Protein AF-0000000077556667 (afdb_homodimer)

Radius of gyration: 25.25 Å; Cα contacts (8 Å, |Δi|>4): 813; chains: 2; bounding box: 79×69×51 Å

Nearest PDB structures (foldseek):
  8ijq-assembly1_A  TM=8.555E-01  e=1.360E-11  Homo sapiens
  8ijq-assembly1_A  TM=8.807E-01  e=1.504E-11  Homo sapiens
  1qi1-assembly1_C  TM=4.755E-01  e=9.822E+00  Streptococcus mutans

Organism: Bursaphelenchus xylophilus (NCBI:txid6326)

pLDDT: mean 84.7, std 17.36, range [28.7, 98.81]

Foldseek 3Di:
DPDPPPLPDDLVLLVVLLVLLVVLLLLLLLLLLVLLQVADDVDAADDAPLCVVAAADQVLLVLLVVLLVVLLVQLVLLLVQWPPNSLLSSLLSNLNSVLSNVLSVQLNVDFYHQQDPPDQADDNDPDDPVRSVVLSVQCVVVVVPPVSRPRDRDTSEQADPSLLSLVSSLVSCCVQAAPVCNVVSVVSVVSSVVSVVSCVSNSRYGPVNNVNSNVSNVCSSVLLVVLLQCVLVVNNVVPPSCPDPCSVVSCVSNVSPDHPVPRGRAGHDPPVPDPVVRVVRRD/DPPPPPLPDDLVLLVVLLVLLVVLLLLLLLLLLVLLQVADDVDAADDAPLCVVAAADQVLLVLLVVLLVVLLVLLVLLLVQWPPNSLLSSLLSNLNSVLSNVLSVQLNVDFYHQQDPPDQAADNDPDDPVRSVVLSVQCVVVVVPPVSRDRDRDTSEQADPSLLSLVSSLVSCCVQAAPVCNVVSVVSVVSSVVSVVSCVSNSRYGPVNNVNSNVSNVCSSVLLVVLLQCVLVVNNVVPPSCPDPCSVVSCVSNVSPDHPVPRGRAGHDPPPPDPVVRVVRRD

InterPro domains:
  IPR025749 Sphingomyelin synthase-like domain [PF14360] (154-226)
  IPR045221 Sphingomyelin synthase-like [PTHR21290] (14-272)

Secondary structure (DSSP, 8-state):
----------SHHHHHHHHHHHHHHHHHHHHHHHHHTTS-SSSPPPPBHHHHHS---GGGHHHHHHHHHHHHHHHHHHHHHBTTHHHHHHHHHHHHHHHHHHHHHHHHHB----S-TT----------HHHHHHHHHHHHHTTT-GGG-SS------SS-HHHHHHHHHHHHHHHHS-GGGHHHHHHHHHHHHHHHHHHHHTTSS-HHHHHHHHHHHHHHHHHHHHHHHHHHHT-GGGSGGGGSTTHHHHHHHHTTSPPGGG----B---TTS-HHHHHHH--/----------SHHHHHHHHHHHHHHHHHHHHHHHHHTTS-SSSPPPPBHHHHHS---GGGHHHHHHHHHHHHHHHHHHHHHBTTHHHHHHHHHHHHHHHHHHHHHHHHHB----S-TT----------HHHHHHHHHHHHHTTT-GGG-SS------SS-HHHHHHHHHHHHHHHHS-GGGHHHHHHHHHHHHHHHHHHHHTTSS-HHHHHHHHHHHHHHHHHHHHHHHHHHHT-GGGSGGGGSTTHHHHHHHHTTSPPGGG----B---TTS-HHHHHHH--

Solvent-accessible surface area (backbone atoms only — not comparable to full-atom values): 29819 Å² total; per-residue (Å²): 128,82,71,79,79,78,69,71,68,70,57,61,57,25,52,52,19,50,49,42,31,51,51,19,49,50,46,32,40,55,40,38,53,56,32,36,59,60,36,49,78,91,46,72,48,63,54,34,45,65,62,71,76,42,72,81,42,63,75,42,37,57,56,22,51,51,48,38,49,52,34,41,52,50,23,52,48,49,34,69,25,26,72,56,23,54,60,49,39,24,55,52,28,38,44,50,18,51,47,39,40,50,30,30,52,39,34,59,38,35,41,56,43,53,55,35,90,83,60,74,57,50,81,69,57,96,63,52,72,64,54,42,50,55,51,36,54,53,47,60,72,34,70,76,41,66,88,67,42,67,86,38,82,43,50,75,36,46,37,24,62,68,43,33,51,30,47,52,17,21,48,46,38,43,72,52,43,32,78,86,48,44,64,55,20,54,50,38,46,52,47,38,53,52,24,53,52,22,35,47,31,32,31,71,38,50,69,60,16,43,50,48,15,47,50,52,39,51,50,47,50,24,49,51,54,36,47,52,52,29,45,67,70,71,45,35,86,75,31,52,56,48,72,45,90,63,39,72,54,50,53,67,67,45,68,51,55,68,46,74,92,73,54,71,49,43,66,41,66,59,85,84,52,65,70,69,63,48,62,66,67,66,102,130,82,72,80,78,78,67,72,69,69,58,61,58,26,51,52,18,48,50,43,30,52,50,19,51,51,45,35,40,55,40,40,53,55,33,36,60,59,35,48,77,91,46,73,49,64,55,36,46,67,62,72,75,42,72,80,42,61,74,42,38,58,57,24,52,52,48,38,49,53,34,41,52,50,23,52,47,49,34,69,25,25,71,57,24,53,60,50,38,25,55,53,28,38,46,49,17,52,46,38,39,50,28,30,50,40,33,58,39,36,41,56,43,55,55,36,91,83,61,73,58,52,81,70,57,96,63,52,69,65,54,42,48,54,50,35,54,51,46,61,71,32,70,77,41,66,88,65,39,78,84,39,81,42,48,75,34,46,38,26,61,66,45,34,50,31,48,52,17,19,49,46,38,42,71,52,44,32,79,86,48,45,64,57,20,54,51,37,46,52,49,40,53,51,25,53,52,24,36,47,31,31,31,73,39,50,67,60,16,46,50,49,15,48,50,51,40,52,50,47,50,23,49,52,52,37,47,51,52,30,45,67,69,71,44,34,86,75,32,54,58,48,73,42,89,63,38,72,56,49,54,66,70,45,68,52,52,68,46,74,93,72,54,71,48,43,65,42,66,59,85,86,53,63,70,69,63,47,62,68,66,66,103

Structure (mmCIF, N/CA/C/O backbone):
data_AF-0000000077556667-model_v1
#
loop_
_entity.id
_entity.type
_entity.pdbx_description
1 polymer '(pine wood nematode) hypothetical protein'
#
loop_
_atom_site.group_PDB
_atom_site.id
_atom_site.type_symbol
_atom_site.label_atom_id
_atom_site.label_alt_id
_atom_site.label_comp_id
_atom_site.label_asym_id
_atom_site.label_entity_id
_atom_site.label_seq_id
_atom_site.pdbx_PDB_ins_code
_atom_site.Cartn_x
_atom_site.Cartn_y
_atom_site.Cartn_z
_atom_site.occupancy
_atom_site.B_iso_or_equiv
_atom_site.auth_seq_id
_atom_site.auth_comp_id
_atom_site.auth_asym_id
_atom_site.auth_atom_id
_atom_site.pdbx_PDB_model_num
ATOM 1 N N . MET A 1 1 ? 18.953 37.938 21.141 1 28.7 1 MET A N 1
ATOM 2 C CA . MET A 1 1 ? 19.219 37.062 19.984 1 28.7 1 MET A CA 1
ATOM 3 C C . MET A 1 1 ? 19.406 35.625 20.422 1 28.7 1 MET A C 1
ATOM 5 O O . MET A 1 1 ? 20.359 35.281 21.109 1 28.7 1 MET A O 1
ATOM 9 N N . ASP A 1 2 ? 18.359 34.875 20.734 1 37.62 2 ASP A N 1
ATOM 10 C CA . ASP A 1 2 ? 18.469 33.562 21.391 1 37.62 2 ASP A CA 1
ATOM 11 C C . ASP A 1 2 ? 19.438 32.656 20.641 1 37.62 2 ASP A C 1
ATOM 13 O O . ASP A 1 2 ? 19.547 32.75 19.406 1 37.62 2 ASP A O 1
ATOM 17 N N . LEU A 1 3 ? 20.469 32.219 21.156 1 41.06 3 LEU A N 1
ATOM 18 C CA . LEU A 1 3 ? 21.516 31.344 20.656 1 41.06 3 LEU A CA 1
ATOM 19 C C . LEU A 1 3 ? 20.938 30.219 19.797 1 41.06 3 LEU A C 1
ATOM 21 O O . LEU A 1 3 ? 19.859 29.703 20.109 1 41.06 3 LEU A O 1
ATOM 25 N N . PRO A 1 4 ? 21.266 30.141 18.469 1 47.22 4 PRO A N 1
ATOM 26 C CA . PRO A 1 4 ? 20.797 29.047 17.609 1 47.22 4 PRO A CA 1
ATOM 27 C C . PRO A 1 4 ? 20.766 27.703 18.312 1 47.22 4 PRO A C 1
ATOM 29 O O . PRO A 1 4 ? 21.719 27.344 19 1 47.22 4 PRO A O 1
ATOM 32 N N . LYS A 1 5 ? 19.719 27.25 18.891 1 53.47 5 LYS A N 1
ATOM 33 C CA . LYS A 1 5 ? 19.594 25.984 19.594 1 53.47 5 LYS A CA 1
ATOM 34 C C . LYS A 1 5 ? 20.375 24.875 18.891 1 53.47 5 LYS A C 1
ATOM 36 O O . LYS A 1 5 ? 20.172 24.609 17.703 1 53.47 5 LYS A O 1
ATOM 41 N N . THR A 1 6 ? 21.641 24.594 19.156 1 61.25 6 THR A N 1
ATOM 42 C CA . THR A 1 6 ? 22.484 23.5 18.672 1 61.25 6 THR A CA 1
ATOM 43 C C . THR A 1 6 ? 21.797 22.156 18.891 1 61.25 6 THR A C 1
ATOM 45 O O . THR A 1 6 ? 21.406 21.828 20.016 1 61.25 6 THR A O 1
ATOM 48 N N . TYR A 1 7 ? 21.047 21.625 17.844 1 71 7 TYR A N 1
ATOM 49 C CA . TYR A 1 7 ? 20.438 20.297 17.969 1 71 7 TYR A CA 1
ATOM 50 C C . TYR A 1 7 ? 21.484 19.219 18.078 1 71 7 TYR A C 1
ATOM 52 O O . TYR A 1 7 ? 22.344 19.078 17.203 1 71 7 TYR A O 1
ATOM 60 N N . GLU A 1 8 ? 21.844 18.812 19.344 1 81.44 8 GLU A N 1
ATOM 61 C CA . GLU A 1 8 ? 22.688 17.656 19.531 1 81.44 8 GLU A CA 1
ATOM 62 C C . GLU A 1 8 ? 22.016 16.375 19.016 1 81.44 8 GLU A C 1
ATOM 64 O O . GLU A 1 8 ? 21.016 15.938 19.578 1 81.44 8 GLU A O 1
ATOM 69 N N . VAL A 1 9 ? 22.547 15.867 17.953 1 89.62 9 VAL A N 1
ATOM 70 C CA . VAL A 1 9 ? 21.953 14.727 17.281 1 89.62 9 VAL A CA 1
ATOM 71 C C . VAL A 1 9 ? 22.562 13.43 17.812 1 89.62 9 VAL A C 1
ATOM 73 O O . VAL A 1 9 ? 23.781 13.281 17.859 1 89.62 9 VAL A O 1
ATOM 76 N N . ARG A 1 10 ? 21.688 12.562 18.344 1 92.56 10 ARG A N 1
ATOM 77 C CA . ARG A 1 10 ? 22.109 11.234 18.781 1 92.56 10 ARG A CA 1
ATOM 78 C C . ARG A 1 10 ? 22.422 10.336 17.594 1 92.56 10 ARG A C 1
ATOM 80 O O . ARG A 1 10 ? 21.656 10.312 16.609 1 92.56 10 ARG A O 1
ATOM 87 N N . ARG A 1 11 ? 23.453 9.57 17.703 1 95.12 11 ARG A N 1
ATOM 88 C CA . ARG A 1 11 ? 23.844 8.672 16.625 1 95.12 11 ARG A CA 1
ATOM 89 C C . ARG A 1 11 ? 23.172 7.305 16.797 1 95.12 11 ARG A C 1
ATOM 91 O O . ARG A 1 11 ? 23.062 6.547 15.828 1 95.12 11 ARG A O 1
ATOM 98 N N . MET A 1 12 ? 22.719 6.992 17.969 1 96.38 12 MET A N 1
ATOM 99 C CA . MET A 1 12 ? 22.219 5.664 18.297 1 96.38 12 MET A CA 1
ATOM 100 C C . MET A 1 12 ? 21.016 5.312 17.438 1 96.38 12 MET A C 1
ATOM 102 O O . MET A 1 12 ? 20.922 4.199 16.922 1 96.38 12 MET A O 1
ATOM 106 N N . PRO A 1 13 ? 20.078 6.195 17.219 1 97.62 13 PRO A N 1
ATOM 107 C CA . PRO A 1 13 ? 18.938 5.84 16.359 1 97.62 13 PRO A CA 1
ATOM 108 C C . PRO A 1 13 ? 19.359 5.441 14.945 1 97.62 13 PRO A C 1
ATOM 110 O O . PRO A 1 13 ? 18.766 4.543 14.352 1 97.62 13 PRO A O 1
ATOM 113 N N . ALA A 1 14 ? 20.328 6.145 14.438 1 97.62 14 ALA A N 1
ATOM 114 C CA . ALA A 1 14 ? 20.844 5.785 13.117 1 97.62 14 ALA A CA 1
ATOM 115 C C . ALA A 1 14 ? 21.438 4.383 13.117 1 97.62 14 ALA A C 1
ATOM 117 O O . ALA A 1 14 ? 21.172 3.586 12.211 1 97.62 14 ALA A O 1
ATOM 118 N N . PHE A 1 15 ? 22.172 4.047 14.133 1 97.75 15 PHE A N 1
ATOM 119 C CA . PHE A 1 15 ? 22.766 2.719 14.258 1 97.75 15 PHE A CA 1
ATOM 120 C C . PHE A 1 15 ? 21.672 1.649 14.359 1 97.75 15 PHE A C 1
ATOM 122 O O . PHE A 1 15 ? 21.766 0.603 13.719 1 97.75 15 PHE A O 1
ATOM 129 N N . LEU A 1 16 ? 20.688 1.914 15.094 1 98.12 16 LEU A N 1
ATOM 130 C CA . LEU A 1 16 ? 19.609 0.962 15.281 1 98.12 16 LEU A CA 1
ATOM 131 C C . LEU A 1 16 ? 18.875 0.712 13.969 1 98.12 16 LEU A C 1
ATOM 133 O O . LEU A 1 16 ? 18.484 -0.42 13.672 1 98.12 16 LEU A O 1
ATOM 137 N N . THR A 1 17 ? 18.656 1.766 13.172 1 98.5 17 THR A N 1
ATOM 138 C CA . THR A 1 17 ? 17.938 1.589 11.914 1 98.5 17 THR A CA 1
ATOM 139 C C . THR A 1 17 ? 18.812 0.853 10.898 1 98.5 17 THR A C 1
ATOM 141 O O . THR A 1 17 ? 18.297 0.099 10.062 1 98.5 17 THR A O 1
ATOM 144 N N . VAL A 1 18 ? 20.125 1.041 10.969 1 97.38 18 VAL A N 1
ATOM 145 C CA . VAL A 1 18 ? 21.031 0.265 10.125 1 97.38 18 VAL A CA 1
ATOM 146 C C . VAL A 1 18 ? 20.969 -1.21 10.516 1 97.38 18 VAL A C 1
ATOM 148 O O . VAL A 1 18 ? 20.875 -2.084 9.648 1 97.38 18 VAL A O 1
ATOM 151 N N . ILE A 1 19 ? 20.953 -1.496 11.742 1 97.88 19 ILE A N 1
ATOM 152 C CA . ILE A 1 19 ? 20.797 -2.865 12.227 1 97.88 19 ILE A CA 1
ATOM 153 C C . ILE A 1 19 ? 19.453 -3.434 11.766 1 97.88 19 ILE A C 1
ATOM 155 O O . ILE A 1 19 ? 19.375 -4.602 11.367 1 97.88 19 ILE A O 1
ATOM 159 N N . PHE A 1 20 ? 18.453 -2.605 11.859 1 98 20 PHE A N 1
ATOM 160 C CA . PHE A 1 20 ? 17.125 -3.014 11.422 1 98 20 PHE A CA 1
ATOM 161 C C . PHE A 1 20 ? 17.156 -3.453 9.961 1 98 20 PHE A C 1
ATOM 163 O O . PHE A 1 20 ? 16.594 -4.488 9.602 1 98 20 PHE A O 1
ATOM 170 N N . VAL A 1 21 ? 17.828 -2.73 9.125 1 97.38 21 VAL A N 1
ATOM 171 C CA . VAL A 1 21 ? 17.938 -3.078 7.707 1 97.38 21 VAL A CA 1
ATOM 172 C C . VAL A 1 21 ? 18.719 -4.379 7.551 1 97.38 21 VAL A C 1
ATOM 174 O O . VAL A 1 21 ? 18.359 -5.238 6.742 1 97.38 21 VAL A O 1
ATOM 177 N N . ILE A 1 22 ? 19.797 -4.531 8.297 1 93.94 22 ILE A N 1
ATOM 178 C CA . ILE A 1 22 ? 20.609 -5.746 8.234 1 93.94 22 ILE A CA 1
ATOM 179 C C . ILE A 1 22 ? 19.766 -6.945 8.648 1 93.94 22 ILE A C 1
ATOM 181 O O . ILE A 1 22 ? 19.781 -7.984 7.984 1 93.94 22 ILE A O 1
ATOM 185 N N . LEU A 1 23 ? 19.031 -6.785 9.68 1 95.88 23 LEU A N 1
ATOM 186 C CA . LEU A 1 23 ? 18.141 -7.855 10.141 1 95.88 23 LEU A CA 1
ATOM 187 C C . LEU A 1 23 ? 17.078 -8.172 9.094 1 95.88 23 LEU A C 1
ATOM 189 O O . LEU A 1 23 ? 16.75 -9.336 8.867 1 95.88 23 LEU A O 1
ATOM 193 N N . ALA A 1 24 ? 16.531 -7.133 8.5 1 95.56 24 ALA A N 1
ATOM 194 C CA . ALA A 1 24 ? 15.547 -7.336 7.438 1 95.56 24 ALA A CA 1
ATOM 195 C C . ALA A 1 24 ? 16.156 -8.078 6.254 1 95.56 24 ALA A C 1
ATOM 197 O O . ALA A 1 24 ? 15.508 -8.938 5.648 1 95.56 24 ALA A O 1
ATOM 198 N N . ALA A 1 25 ? 17.375 -7.727 5.93 1 90.31 25 ALA A N 1
ATOM 199 C CA . ALA A 1 25 ? 18.078 -8.406 4.84 1 90.31 25 ALA A CA 1
ATOM 200 C C . ALA A 1 25 ? 18.297 -9.883 5.16 1 90.31 25 ALA A C 1
ATOM 202 O O . ALA A 1 25 ? 18.078 -10.742 4.309 1 90.31 25 ALA A O 1
ATOM 203 N N . VAL A 1 26 ? 18.719 -10.125 6.336 1 89.69 26 VAL A N 1
ATOM 204 C CA . VAL A 1 26 ? 18.922 -11.5 6.773 1 89.69 26 VAL A CA 1
ATOM 205 C C . VAL A 1 26 ? 17.594 -12.258 6.73 1 89.69 26 VAL A C 1
ATOM 207 O O . VAL A 1 26 ? 17.531 -13.391 6.25 1 89.69 26 VAL A O 1
ATOM 210 N N . LEU A 1 27 ? 16.594 -11.625 7.176 1 91.94 27 LEU A N 1
ATOM 211 C CA . LEU A 1 27 ? 15.266 -12.242 7.148 1 91.94 27 LEU A CA 1
ATOM 212 C C . LEU A 1 27 ? 14.852 -12.578 5.719 1 91.94 27 LEU A C 1
ATOM 214 O O . LEU A 1 27 ? 14.312 -13.656 5.465 1 91.94 27 LEU A O 1
ATOM 218 N N . ASN A 1 28 ? 15.078 -11.68 4.809 1 90.81 28 ASN A N 1
ATOM 219 C CA . ASN A 1 28 ? 14.758 -11.93 3.41 1 90.81 28 ASN A CA 1
ATOM 220 C C . ASN A 1 28 ? 15.516 -13.141 2.869 1 90.81 28 ASN A C 1
ATOM 222 O O . ASN A 1 28 ? 14.953 -13.953 2.135 1 90.81 28 ASN A O 1
ATOM 226 N N . GLU A 1 29 ? 16.766 -13.273 3.27 1 84.81 29 GLU A N 1
ATOM 227 C CA . GLU A 1 29 ? 17.562 -14.406 2.811 1 84.81 29 GLU A CA 1
ATOM 228 C C . GLU A 1 29 ? 17.062 -15.719 3.396 1 84.81 29 GLU A C 1
ATOM 230 O O . GLU A 1 29 ? 16.984 -16.734 2.699 1 84.81 29 GLU A O 1
ATOM 235 N N . VAL A 1 30 ? 16.734 -15.695 4.629 1 85 30 VAL A N 1
ATOM 236 C CA . VAL A 1 30 ? 16.234 -16.891 5.297 1 85 30 VAL A CA 1
ATOM 237 C C . VAL A 1 30 ? 14.906 -17.312 4.66 1 85 30 VAL A C 1
ATOM 239 O O . VAL A 1 30 ? 14.711 -18.484 4.352 1 85 30 VAL A O 1
ATOM 242 N N . VAL A 1 31 ? 14.062 -16.359 4.426 1 88.94 31 VAL A N 1
ATOM 243 C CA . VAL A 1 31 ? 12.75 -16.656 3.854 1 88.94 31 VAL A CA 1
ATOM 244 C C . VAL A 1 31 ? 12.914 -17.156 2.418 1 88.94 31 VAL A C 1
ATOM 246 O O . VAL A 1 31 ? 12.234 -18.094 1.997 1 88.94 31 VAL A O 1
ATOM 249 N N . LEU A 1 32 ? 13.758 -16.531 1.711 1 84.31 32 LEU A N 1
ATOM 250 C CA . LEU A 1 32 ? 14 -16.953 0.332 1 84.31 32 LEU A CA 1
ATOM 251 C C . LEU A 1 32 ? 14.492 -18.391 0.274 1 84.31 32 LEU A C 1
ATOM 253 O O . LEU A 1 32 ? 14.094 -19.156 -0.606 1 84.31 32 LEU A O 1
ATOM 257 N N . ALA A 1 33 ? 15.367 -18.734 1.141 1 80.19 33 ALA A N 1
ATOM 258 C CA . ALA A 1 33 ? 15.867 -20.109 1.2 1 80.19 33 ALA A CA 1
ATOM 259 C C . ALA A 1 33 ? 14.727 -21.094 1.454 1 80.19 33 ALA A C 1
ATOM 261 O O . ALA A 1 33 ? 14.688 -22.172 0.851 1 80.19 33 ALA A O 1
ATOM 262 N N . TRP A 1 34 ? 13.898 -20.703 2.285 1 83.25 34 TRP A N 1
ATOM 263 C CA . TRP A 1 34 ? 12.75 -21.547 2.582 1 83.25 34 TRP A CA 1
ATOM 264 C C . TRP A 1 34 ? 11.805 -21.625 1.386 1 83.25 34 TRP A C 1
ATOM 266 O O . TRP A 1 34 ? 11.328 -22.703 1.029 1 83.25 34 TRP A O 1
ATOM 276 N N . VAL A 1 35 ? 11.555 -20.562 0.753 1 84.62 35 VAL A N 1
ATOM 277 C CA . VAL A 1 35 ? 10.602 -20.453 -0.345 1 84.62 35 VAL A CA 1
ATOM 278 C C . VAL A 1 35 ? 11.125 -21.219 -1.561 1 84.62 35 VAL A C 1
ATOM 280 O O . VAL A 1 35 ? 10.352 -21.79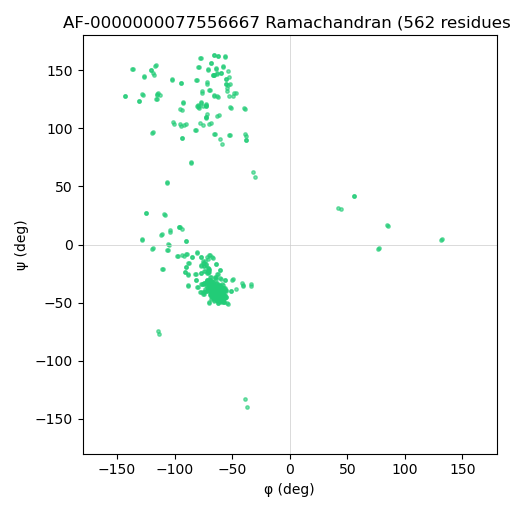7 -2.322 1 84.62 35 VAL A O 1
ATOM 283 N N . HIS A 1 36 ? 12.375 -21.188 -1.77 1 80.12 36 HIS A N 1
ATOM 284 C CA . HIS A 1 36 ? 12.977 -21.906 -2.883 1 80.12 36 HIS A CA 1
ATOM 285 C C . HIS A 1 36 ? 12.5 -23.359 -2.932 1 80.12 36 HIS A C 1
ATOM 287 O O . HIS A 1 36 ? 12.305 -23.906 -4.016 1 80.12 36 HIS A O 1
ATOM 293 N N . ASP A 1 37 ? 12.188 -23.891 -1.8 1 79.44 37 ASP A N 1
ATOM 294 C CA . ASP A 1 37 ? 11.773 -25.281 -1.718 1 79.44 37 ASP A CA 1
ATOM 295 C C . ASP A 1 37 ? 10.258 -25.406 -1.872 1 79.44 37 ASP A C 1
ATOM 297 O O . ASP A 1 37 ? 9.742 -26.516 -2.059 1 79.44 37 ASP A O 1
ATOM 301 N N . HIS A 1 38 ? 9.609 -24.328 -1.886 1 80.94 38 HIS A N 1
ATOM 302 C CA . HIS A 1 38 ? 8.156 -24.406 -1.878 1 80.94 38 HIS A CA 1
ATOM 303 C C . HIS A 1 38 ? 7.559 -23.75 -3.115 1 80.94 38 HIS A C 1
ATOM 305 O O . HIS A 1 38 ? 6.344 -23.766 -3.312 1 80.94 38 HIS A O 1
ATOM 311 N N . VAL A 1 39 ? 8.336 -23.172 -3.936 1 81.94 39 VAL A N 1
ATOM 312 C CA . VAL A 1 39 ? 7.871 -22.531 -5.156 1 81.94 39 VAL A CA 1
ATOM 313 C C . VAL A 1 39 ? 7.391 -23.578 -6.148 1 81.94 39 VAL A C 1
ATOM 315 O O . VAL A 1 39 ? 8.031 -24.625 -6.324 1 81.94 39 VAL A O 1
ATOM 318 N N . PRO A 1 40 ? 6.23 -23.297 -6.695 1 81.31 40 PRO A N 1
ATOM 319 C CA . PRO A 1 40 ? 5.77 -24.25 -7.711 1 81.31 40 PRO A CA 1
ATOM 320 C C . PRO A 1 40 ? 6.652 -24.266 -8.953 1 81.31 40 PRO A C 1
ATOM 322 O O . PRO A 1 40 ? 6.859 -23.219 -9.578 1 81.31 40 PRO A O 1
ATOM 325 N N . ARG A 1 41 ? 7.109 -25.453 -9.391 1 76.81 41 ARG A N 1
ATOM 326 C CA . ARG A 1 41 ? 8.016 -25.547 -10.531 1 76.81 41 ARG A CA 1
ATOM 327 C C . ARG A 1 41 ? 7.328 -26.188 -11.734 1 76.81 41 ARG A C 1
ATOM 329 O O . ARG A 1 41 ? 7.738 -25.969 -12.875 1 76.81 41 ARG A O 1
ATOM 336 N N . SER A 1 42 ? 6.305 -26.891 -11.469 1 77.38 42 SER A N 1
ATOM 337 C CA . SER A 1 42 ? 5.652 -27.609 -12.555 1 77.38 42 SER A CA 1
ATOM 338 C C . SER A 1 42 ? 4.477 -26.812 -13.109 1 77.38 42 SER A C 1
ATOM 340 O O . SER A 1 42 ? 3.664 -27.344 -13.875 1 77.38 42 SER A O 1
ATOM 342 N N . VAL A 1 43 ? 4.426 -25.547 -12.766 1 81.25 43 VAL A N 1
ATOM 343 C CA . VAL A 1 43 ? 3.326 -24.703 -13.211 1 81.25 43 VAL A CA 1
ATOM 344 C C . VAL A 1 43 ? 3.859 -23.594 -14.125 1 81.25 43 VAL A C 1
ATOM 346 O O . VAL A 1 43 ? 4.879 -22.969 -13.828 1 81.25 43 VAL A O 1
ATOM 349 N N . PRO A 1 44 ? 3.305 -23.531 -15.242 1 84.94 44 PRO A N 1
ATOM 350 C CA . PRO A 1 44 ? 3.709 -22.422 -16.125 1 84.94 44 PRO A CA 1
ATOM 351 C C . PRO A 1 44 ? 3.514 -21.062 -15.477 1 84.94 44 PRO A C 1
ATOM 353 O O . PRO A 1 44 ? 2.793 -20.938 -14.477 1 84.94 44 PRO A O 1
ATOM 356 N N . PRO A 1 45 ? 4.211 -20.062 -16.047 1 87.94 45 PRO A N 1
ATOM 357 C CA . PRO A 1 45 ? 4.012 -18.719 -15.523 1 87.94 45 PRO A CA 1
ATOM 358 C C . PRO A 1 45 ? 2.547 -18.281 -15.531 1 87.94 45 PRO A C 1
ATOM 360 O O . PRO A 1 45 ? 1.807 -18.625 -16.453 1 87.94 45 PRO A O 1
ATOM 363 N N . LEU A 1 46 ? 2.176 -17.594 -14.539 1 89.25 46 LEU A N 1
ATOM 364 C CA . LEU A 1 46 ? 0.8 -17.125 -14.406 1 89.25 46 LEU A CA 1
ATOM 365 C C . LEU A 1 46 ? 0.498 -16.031 -15.422 1 89.25 46 LEU A C 1
ATOM 367 O O . LEU A 1 46 ? 1.404 -15.328 -15.867 1 89.25 46 LEU A O 1
ATOM 371 N N . PRO A 1 47 ? -0.731 -15.992 -15.773 1 90.62 47 PRO A N 1
ATOM 372 C CA . PRO A 1 47 ? -1.1 -14.961 -16.75 1 90.62 47 PRO A CA 1
ATOM 373 C C . PRO A 1 47 ? -0.878 -13.547 -16.234 1 90.62 47 PRO A C 1
ATOM 375 O O . PRO A 1 47 ? -1.354 -13.195 -15.156 1 90.62 47 PRO A O 1
ATOM 378 N N . ASP A 1 48 ? -0.167 -12.781 -17 1 92.69 48 ASP A N 1
ATOM 379 C CA . ASP A 1 48 ? 0.154 -11.383 -16.766 1 92.69 48 ASP A CA 1
ATOM 380 C C . ASP A 1 48 ? -0.124 -10.531 -18 1 92.69 48 ASP A C 1
ATOM 382 O O . ASP A 1 48 ? 0.377 -10.828 -19.094 1 92.69 48 ASP A O 1
ATOM 386 N N . THR A 1 49 ? -0.933 -9.539 -17.812 1 93.5 49 THR A N 1
ATOM 387 C CA . THR A 1 49 ? -1.377 -8.734 -18.938 1 93.5 49 THR A CA 1
ATOM 388 C C . THR A 1 49 ? -0.191 -8.062 -19.625 1 93.5 49 THR A C 1
ATOM 390 O O . THR A 1 49 ? -0.155 -7.957 -20.859 1 93.5 49 THR A O 1
ATOM 393 N N . PHE A 1 50 ? 0.78 -7.562 -18.859 1 94.81 50 PHE A N 1
ATOM 394 C CA . PHE A 1 50 ? 1.979 -6.973 -19.438 1 94.81 50 PHE A CA 1
ATOM 395 C C . PHE A 1 50 ? 2.719 -7.992 -20.297 1 94.81 50 PHE A C 1
ATOM 397 O O . PHE A 1 50 ? 3.193 -7.664 -21.391 1 94.81 50 PHE A O 1
ATOM 404 N N . PHE A 1 51 ? 2.752 -9.219 -19.812 1 93.25 51 PHE A N 1
ATOM 405 C CA . PHE A 1 51 ? 3.424 -10.297 -20.531 1 93.25 51 PHE A CA 1
ATOM 406 C C . PHE A 1 51 ? 2.666 -10.641 -21.812 1 93.25 51 PHE A C 1
ATOM 408 O O . PHE A 1 51 ? 3.264 -11.086 -22.797 1 93.25 51 PHE A O 1
ATOM 415 N N . ARG A 1 52 ? 1.385 -10.43 -21.828 1 92.19 52 ARG A N 1
ATOM 416 C CA . ARG A 1 52 ? 0.566 -10.719 -23.016 1 92.19 52 ARG A CA 1
ATOM 417 C C . ARG A 1 52 ? 0.779 -9.672 -24.094 1 92.19 52 ARG A C 1
ATOM 419 O O . ARG A 1 52 ? 0.724 -9.984 -25.281 1 92.19 52 ARG A O 1
ATOM 426 N N . ILE A 1 53 ? 1.014 -8.469 -23.656 1 94.94 53 ILE A N 1
ATOM 427 C CA . ILE A 1 53 ? 1.082 -7.34 -24.578 1 94.94 53 ILE A CA 1
ATOM 428 C C . ILE A 1 53 ? 2.508 -7.188 -25.094 1 94.94 53 ILE A C 1
ATOM 430 O O . ILE A 1 53 ? 2.715 -6.852 -26.266 1 94.94 53 ILE A O 1
ATOM 434 N N . PHE A 1 54 ? 3.549 -7.461 -24.281 1 95.25 54 PHE A N 1
ATOM 435 C CA . PHE A 1 54 ? 4.934 -7.191 -24.641 1 95.25 54 PHE A CA 1
ATOM 436 C C . PHE A 1 54 ? 5.746 -8.484 -24.688 1 95.25 54 PHE A C 1
ATOM 438 O O . PHE A 1 54 ? 5.535 -9.375 -23.859 1 95.25 54 PHE A O 1
ATOM 445 N N . PRO A 1 55 ? 6.691 -8.539 -25.578 1 94.38 55 PRO A N 1
ATOM 446 C CA . PRO A 1 55 ? 7.562 -9.719 -25.641 1 94.38 55 PRO A CA 1
ATOM 447 C C . PRO A 1 55 ? 8.617 -9.734 -24.547 1 94.38 55 PRO A C 1
ATOM 449 O O . PRO A 1 55 ? 8.891 -8.703 -23.922 1 94.38 55 PRO A O 1
ATOM 452 N N . GLU A 1 56 ? 9.133 -10.906 -24.312 1 94.12 56 GLU A N 1
ATOM 453 C CA . GLU A 1 56 ? 10.227 -11.055 -23.344 1 94.12 56 GLU A CA 1
ATOM 454 C C . GLU A 1 56 ? 11.562 -10.641 -23.969 1 94.12 56 GLU A C 1
ATOM 456 O O . GLU A 1 56 ? 11.945 -11.133 -25.031 1 94.12 56 GLU A O 1
ATOM 461 N N . ILE A 1 57 ? 12.211 -9.68 -23.422 1 94.19 57 ILE A N 1
ATOM 462 C CA . ILE A 1 57 ? 13.539 -9.219 -23.812 1 94.19 57 ILE A CA 1
ATOM 463 C C . ILE A 1 57 ? 14.5 -9.375 -22.641 1 94.19 57 ILE A C 1
ATOM 465 O O . ILE A 1 57 ? 14.656 -8.461 -21.828 1 94.19 57 ILE A O 1
ATOM 469 N N . THR A 1 58 ? 15.234 -10.438 -22.594 1 88.75 58 THR A N 1
ATOM 470 C CA . THR A 1 58 ? 15.984 -10.836 -21.406 1 88.75 58 THR A CA 1
ATOM 471 C C . THR A 1 58 ? 17.188 -9.922 -21.188 1 88.75 58 THR A C 1
ATOM 473 O O . THR A 1 58 ? 17.531 -9.602 -20.047 1 88.75 58 THR A O 1
ATOM 476 N N . TRP A 1 59 ? 17.812 -9.398 -22.203 1 90.19 59 TRP A N 1
ATOM 477 C CA . TRP A 1 59 ? 19.078 -8.68 -22.062 1 90.19 59 TRP A CA 1
ATOM 478 C C . TRP A 1 59 ? 18.844 -7.289 -21.469 1 90.19 59 TRP A C 1
ATOM 480 O O . TRP A 1 59 ? 19.797 -6.641 -21.016 1 90.19 59 TRP A O 1
ATOM 490 N N . VAL A 1 60 ? 17.656 -6.758 -21.438 1 94.62 60 VAL A N 1
ATOM 491 C CA . VAL A 1 60 ? 17.391 -5.41 -20.938 1 94.62 60 VAL A CA 1
ATOM 492 C C . VAL A 1 60 ? 17.547 -5.375 -19.422 1 94.62 60 VAL A C 1
ATOM 494 O O . VAL A 1 60 ? 17.594 -4.297 -18.828 1 94.62 60 VAL A O 1
ATOM 497 N N . MET A 1 61 ? 17.656 -6.527 -18.812 1 90.75 61 MET A N 1
ATOM 498 C CA . MET A 1 61 ? 17.891 -6.59 -17.375 1 90.75 61 MET A CA 1
ATOM 499 C C . MET A 1 61 ? 19.188 -5.887 -17 1 90.75 61 MET A C 1
ATOM 501 O O . MET A 1 61 ? 19.297 -5.301 -15.922 1 90.75 61 MET A O 1
ATOM 505 N N . ILE A 1 62 ? 20.156 -5.887 -17.938 1 91.94 62 ILE A N 1
ATOM 506 C CA . ILE A 1 62 ? 21.438 -5.242 -17.688 1 91.94 62 ILE A CA 1
ATOM 507 C C . ILE A 1 62 ? 21.234 -3.738 -17.5 1 91.94 62 ILE A C 1
ATOM 509 O O . ILE A 1 62 ? 21.875 -3.115 -16.656 1 91.94 62 ILE A O 1
ATOM 513 N N . ILE A 1 63 ? 20.375 -3.146 -18.219 1 95.69 63 ILE A N 1
ATOM 514 C CA . ILE A 1 63 ? 20.062 -1.726 -18.109 1 95.69 63 ILE A CA 1
ATOM 515 C C . ILE A 1 63 ? 19.469 -1.438 -16.719 1 95.69 63 ILE A C 1
ATOM 517 O O . ILE A 1 63 ? 19.875 -0.483 -16.062 1 95.69 63 ILE A O 1
ATOM 521 N N . ALA A 1 64 ? 18.531 -2.268 -16.281 1 94.19 64 ALA A N 1
ATOM 522 C CA . ALA A 1 64 ? 17.922 -2.107 -14.961 1 94.19 64 ALA A CA 1
ATOM 523 C C . ALA A 1 64 ? 18.969 -2.186 -13.859 1 94.19 64 ALA A C 1
ATOM 525 O O . ALA A 1 64 ? 18.938 -1.404 -12.906 1 94.19 64 ALA A O 1
ATOM 526 N N . GLU A 1 65 ? 19.906 -3.055 -14.023 1 91.75 65 GLU A N 1
ATOM 527 C CA . GLU A 1 65 ? 20.938 -3.25 -13.008 1 91.75 65 GLU A CA 1
ATOM 528 C C . GLU A 1 65 ? 21.859 -2.039 -12.922 1 91.75 65 GLU A C 1
ATOM 530 O O . GLU A 1 65 ? 22.234 -1.606 -11.828 1 91.75 65 GLU A O 1
ATOM 535 N N . TYR A 1 66 ? 22.219 -1.537 -14.055 1 94.56 66 TYR A N 1
ATOM 536 C CA . TYR A 1 66 ? 23.078 -0.36 -14.062 1 94.56 66 TYR A CA 1
ATOM 537 C C . TYR A 1 66 ? 22.359 0.85 -13.484 1 94.56 66 TYR A C 1
ATOM 539 O O . TYR A 1 66 ? 22.938 1.647 -12.758 1 94.56 66 TYR A O 1
ATOM 547 N N . ILE A 1 67 ? 21.094 1.017 -13.836 1 96.88 67 ILE A N 1
ATOM 548 C CA . ILE A 1 67 ? 20.312 2.111 -13.273 1 96.88 67 ILE A CA 1
ATOM 549 C C . ILE A 1 67 ? 20.219 1.951 -11.758 1 96.88 67 ILE A C 1
ATOM 551 O O . ILE A 1 67 ? 20.391 2.918 -11.016 1 96.88 67 ILE A O 1
ATOM 555 N N . MET A 1 68 ? 19.938 0.762 -11.328 1 96.06 68 MET A N 1
ATOM 556 C CA . MET A 1 68 ? 19.828 0.494 -9.898 1 96.06 68 MET A CA 1
ATOM 557 C C . MET A 1 68 ? 21.141 0.838 -9.188 1 96.06 68 MET A C 1
ATOM 559 O O . MET A 1 68 ? 21.125 1.441 -8.117 1 96.06 68 MET A O 1
ATOM 563 N N . LEU A 1 69 ? 22.266 0.439 -9.805 1 94.81 69 LEU A N 1
ATOM 564 C CA . LEU A 1 69 ? 23.562 0.738 -9.234 1 94.81 69 LEU A CA 1
ATOM 565 C C . LEU A 1 69 ? 23.781 2.244 -9.133 1 94.81 69 LEU A C 1
ATOM 567 O O . LEU A 1 69 ? 24.219 2.744 -8.094 1 94.81 69 LEU A O 1
ATOM 571 N N . LEU A 1 70 ? 23.5 2.922 -10.172 1 96.88 70 LEU A N 1
ATOM 572 C CA . LEU A 1 70 ? 23.641 4.371 -10.195 1 96.88 70 LEU A CA 1
ATOM 573 C C . LEU A 1 70 ? 22.797 5.02 -9.102 1 96.88 70 LEU A C 1
ATOM 575 O O . LEU A 1 70 ? 23.281 5.855 -8.344 1 96.88 70 LEU A O 1
ATOM 579 N N . LEU A 1 71 ? 21.547 4.641 -9.016 1 97.62 71 LEU A N 1
ATOM 580 C CA . LEU A 1 71 ? 20.625 5.219 -8.039 1 97.62 71 LEU A CA 1
ATOM 581 C C . LEU A 1 71 ? 21.062 4.895 -6.617 1 97.62 71 LEU A C 1
ATOM 583 O O . LEU A 1 71 ? 21.062 5.766 -5.746 1 97.62 71 LEU A O 1
ATOM 587 N N . THR A 1 72 ? 21.453 3.627 -6.402 1 96.75 72 THR A N 1
ATOM 588 C CA . THR A 1 72 ? 21.844 3.186 -5.066 1 96.75 72 THR A CA 1
ATOM 589 C C . THR A 1 72 ? 23.109 3.896 -4.602 1 96.75 72 THR A C 1
ATOM 591 O O . THR A 1 72 ? 23.172 4.395 -3.477 1 96.75 72 THR A O 1
ATOM 594 N N . LEU A 1 73 ? 24.094 3.979 -5.469 1 96.44 73 LEU A N 1
ATOM 595 C CA . LEU A 1 73 ? 25.328 4.652 -5.113 1 96.44 73 LEU A CA 1
ATOM 596 C C . LEU A 1 73 ? 25.094 6.133 -4.852 1 96.44 73 LEU A C 1
ATOM 598 O O . LEU A 1 73 ? 25.656 6.703 -3.914 1 96.44 73 LEU A O 1
ATOM 602 N N . SER A 1 74 ? 24.312 6.734 -5.676 1 96.69 74 SER A N 1
ATOM 603 C CA . SER A 1 74 ? 23.969 8.133 -5.465 1 96.69 74 SER A CA 1
ATOM 604 C C . SER A 1 74 ? 23.219 8.328 -4.152 1 96.69 74 SER A C 1
ATOM 606 O O . SER A 1 74 ? 23.453 9.297 -3.432 1 96.69 74 SER A O 1
ATOM 608 N N . GLY A 1 75 ? 22.25 7.43 -3.875 1 96.69 75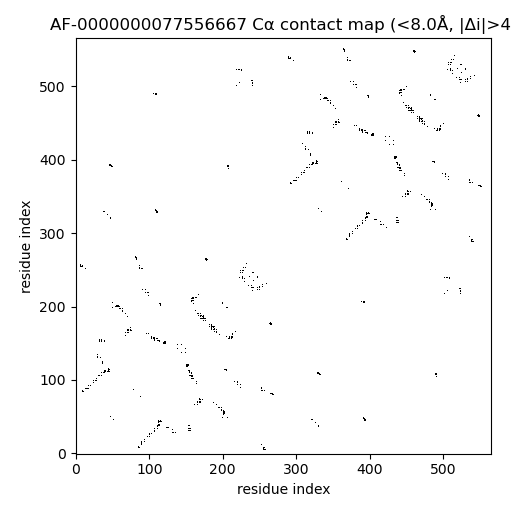 GLY A N 1
ATOM 609 C CA . GLY A 1 75 ? 21.547 7.48 -2.604 1 96.69 75 GLY A CA 1
ATOM 610 C C . GLY A 1 75 ? 22.469 7.375 -1.405 1 96.69 75 GLY A C 1
ATOM 611 O O . GLY A 1 75 ? 22.359 8.148 -0.451 1 96.69 75 GLY A O 1
ATOM 612 N N . ILE A 1 76 ? 23.406 6.473 -1.489 1 96.31 76 ILE A N 1
ATOM 613 C CA . ILE A 1 76 ? 24.391 6.277 -0.417 1 96.31 76 ILE A CA 1
ATOM 614 C C . ILE A 1 76 ? 25.234 7.531 -0.26 1 96.31 76 ILE A C 1
ATOM 616 O O . ILE A 1 76 ? 25.516 7.973 0.86 1 96.31 76 ILE A O 1
ATOM 620 N N . ALA A 1 77 ? 25.641 8.102 -1.335 1 95.56 77 ALA A N 1
ATOM 621 C CA . ALA A 1 77 ? 26.422 9.336 -1.298 1 95.56 77 ALA A CA 1
ATOM 622 C C . ALA A 1 77 ? 25.656 10.453 -0.594 1 95.56 77 ALA A C 1
ATOM 624 O O . ALA A 1 77 ? 26.219 11.164 0.245 1 95.56 77 ALA A O 1
ATOM 625 N N . VAL A 1 78 ? 24.422 10.609 -0.893 1 96 78 VAL A N 1
ATOM 626 C CA . VAL A 1 78 ? 23.594 11.648 -0.282 1 96 78 VAL A CA 1
ATOM 627 C C . VAL A 1 78 ? 23.484 11.398 1.221 1 96 78 VAL A C 1
ATOM 629 O O . VAL A 1 78 ? 23.562 12.336 2.018 1 96 78 VAL A O 1
ATOM 632 N N . LEU A 1 79 ? 23.297 10.148 1.599 1 96.81 79 LEU A N 1
ATOM 633 C CA . LEU A 1 79 ? 23.188 9.797 3.012 1 96.81 79 LEU A CA 1
ATOM 634 C C . LEU A 1 79 ? 24.438 10.242 3.773 1 96.81 79 LEU A C 1
ATOM 636 O O . LEU A 1 79 ? 24.328 10.852 4.84 1 96.81 79 LEU A O 1
ATOM 640 N N . PHE A 1 80 ? 25.594 10.039 3.207 1 94.94 80 PHE A N 1
ATOM 641 C CA . PHE A 1 80 ? 26.844 10.242 3.941 1 94.94 80 PHE A CA 1
ATOM 642 C C . PHE A 1 80 ? 27.312 11.68 3.812 1 94.94 80 PHE A C 1
ATOM 644 O O . PHE A 1 80 ? 27.984 12.203 4.715 1 94.94 80 PHE A O 1
ATOM 651 N N . LEU A 1 81 ? 26.969 12.367 2.799 1 94.88 81 LEU A N 1
ATOM 652 C CA . LEU A 1 81 ? 27.5 13.703 2.545 1 94.88 81 LEU A CA 1
ATOM 653 C C . LEU A 1 81 ? 26.531 14.766 3.041 1 94.88 81 LEU A C 1
ATOM 655 O O . LEU A 1 81 ? 26.875 15.953 3.096 1 94.88 81 LEU A O 1
ATOM 659 N N . HIS A 1 82 ? 25.359 14.414 3.41 1 94.69 82 HIS A N 1
ATOM 660 C CA . HIS A 1 82 ? 24.391 15.391 3.883 1 94.69 82 HIS A CA 1
ATOM 661 C C . HIS A 1 82 ? 24.844 16.031 5.191 1 94.69 82 HIS A C 1
ATOM 663 O O . HIS A 1 82 ? 25.422 15.352 6.047 1 94.69 82 HIS A O 1
ATOM 669 N N . GLN A 1 83 ? 24.578 17.25 5.453 1 92.19 83 GLN A N 1
ATOM 670 C CA . GLN A 1 83 ? 24.969 17.953 6.668 1 92.19 83 GLN A CA 1
ATOM 671 C C . GLN A 1 83 ? 24.359 17.312 7.906 1 92.19 83 GLN A C 1
ATOM 673 O O . GLN A 1 83 ? 24.984 17.266 8.961 1 92.19 83 GLN A O 1
ATOM 678 N N . HIS A 1 84 ? 23.172 16.812 7.742 1 94.06 84 HIS A N 1
ATOM 679 C CA . HIS A 1 84 ? 22.5 16.078 8.812 1 94.06 84 HIS A CA 1
ATOM 680 C C . HIS A 1 84 ? 22.469 14.586 8.531 1 94.06 84 HIS A C 1
ATOM 682 O O . HIS A 1 84 ? 21.422 13.945 8.625 1 94.06 84 HIS A O 1
ATOM 688 N N . ARG A 1 85 ? 23.578 14.016 8.281 1 95.25 85 ARG A N 1
ATOM 689 C CA . ARG A 1 85 ? 23.688 12.648 7.773 1 95.25 85 ARG A CA 1
ATOM 690 C C . ARG A 1 85 ? 23.078 11.648 8.75 1 95.25 85 ARG A C 1
ATOM 692 O O . ARG A 1 85 ? 22.438 10.68 8.344 1 95.25 85 ARG A O 1
ATOM 699 N N . TRP A 1 86 ? 23.188 11.836 10.016 1 96.38 86 TRP A N 1
ATOM 700 C CA . TRP A 1 86 ? 22.688 10.867 10.984 1 96.38 86 TRP A CA 1
ATOM 701 C C . TRP A 1 86 ? 21.172 10.828 10.984 1 96.38 86 TRP A C 1
ATOM 703 O O . TRP A 1 86 ? 20.562 9.766 11.164 1 96.38 86 TRP A O 1
ATOM 713 N N . ILE A 1 87 ? 20.531 11.953 10.75 1 97.31 87 ILE A N 1
ATOM 714 C CA . ILE A 1 87 ? 19.078 12.031 10.695 1 97.31 87 ILE A CA 1
ATOM 715 C C . ILE A 1 87 ? 18.578 11.43 9.375 1 97.31 87 ILE A C 1
ATOM 717 O O . ILE A 1 87 ? 17.625 10.648 9.367 1 97.31 87 ILE A O 1
ATOM 721 N N . VAL A 1 88 ? 19.281 11.766 8.328 1 97.69 88 VAL A N 1
ATOM 722 C CA . VAL A 1 88 ? 18.875 11.273 7.012 1 97.69 88 VAL A CA 1
ATOM 723 C C . VAL A 1 88 ? 19.047 9.758 6.957 1 97.69 88 VAL A C 1
ATOM 725 O O . VAL A 1 88 ? 18.172 9.047 6.453 1 97.69 88 VAL A O 1
ATOM 728 N N . ILE A 1 89 ? 20.109 9.258 7.551 1 98.19 89 ILE A N 1
ATOM 729 C CA . ILE A 1 89 ? 20.375 7.82 7.566 1 98.19 89 ILE A CA 1
ATOM 730 C C . ILE A 1 89 ? 19.266 7.105 8.344 1 98.19 89 ILE A C 1
ATOM 732 O O . ILE A 1 89 ? 18.719 6.109 7.879 1 98.19 89 ILE A O 1
ATOM 736 N N . ARG A 1 90 ? 18.922 7.586 9.484 1 98.25 90 ARG A N 1
ATOM 737 C CA . ARG A 1 90 ? 17.922 6.871 10.281 1 98.25 90 ARG A CA 1
ATOM 738 C C . ARG A 1 90 ? 16.562 6.91 9.602 1 98.25 90 ARG A C 1
ATOM 740 O O . ARG A 1 90 ? 15.797 5.941 9.664 1 98.25 90 ARG A O 1
ATOM 747 N N . ARG A 1 91 ? 16.203 8.039 8.922 1 98.5 91 ARG A N 1
ATOM 748 C CA . ARG A 1 91 ? 14.938 8.117 8.195 1 98.5 91 ARG A CA 1
ATOM 749 C C . ARG A 1 91 ? 14.875 7.086 7.078 1 98.5 91 ARG A C 1
ATOM 751 O O . ARG A 1 91 ? 13.922 6.309 6.992 1 98.5 91 ARG A O 1
ATOM 758 N N . VAL A 1 92 ? 15.891 7.059 6.277 1 98.69 92 VAL A N 1
ATOM 759 C CA . VAL A 1 92 ? 15.906 6.254 5.062 1 98.69 92 VAL A CA 1
ATOM 760 C C . VAL A 1 92 ? 16.094 4.781 5.422 1 98.69 92 VAL A C 1
ATOM 762 O O . VAL A 1 92 ? 15.43 3.91 4.855 1 98.69 92 VAL A O 1
ATOM 765 N N . MET A 1 93 ? 16.969 4.504 6.379 1 98.69 93 MET A N 1
ATOM 766 C CA . MET A 1 93 ? 17.203 3.119 6.77 1 98.69 93 MET A CA 1
ATOM 767 C C . MET A 1 93 ? 15.977 2.523 7.453 1 98.69 93 MET A C 1
ATOM 769 O O . MET A 1 93 ? 15.695 1.335 7.301 1 98.69 93 MET A O 1
ATOM 773 N N . PHE A 1 94 ? 15.297 3.328 8.18 1 98.75 94 PHE A N 1
ATOM 774 C CA . PHE A 1 94 ? 14.062 2.848 8.789 1 98.75 94 PHE A CA 1
ATOM 775 C C . PHE A 1 94 ? 13.039 2.467 7.723 1 98.75 94 PHE A C 1
ATOM 777 O O . PHE A 1 94 ? 12.453 1.385 7.777 1 98.75 94 PHE A O 1
ATOM 784 N N . CYS A 1 95 ? 12.844 3.33 6.746 1 98.69 95 CYS A N 1
ATOM 785 C CA . CYS A 1 95 ? 11.922 3.053 5.648 1 98.69 95 CYS A CA 1
ATOM 786 C C . CYS A 1 95 ? 12.344 1.805 4.883 1 98.69 95 CYS A C 1
ATOM 788 O O . CYS A 1 95 ? 11.508 0.967 4.543 1 98.69 95 CYS A O 1
ATOM 790 N N . THR A 1 96 ? 13.602 1.702 4.633 1 98.44 96 THR A N 1
ATOM 791 C CA . THR A 1 96 ? 14.141 0.548 3.918 1 98.44 96 THR A CA 1
ATOM 792 C C . THR A 1 96 ? 13.891 -0.737 4.703 1 98.44 96 THR A C 1
ATOM 794 O O . THR A 1 96 ? 13.438 -1.735 4.137 1 98.44 96 THR A O 1
ATOM 797 N N . GLY A 1 97 ? 14.188 -0.639 5.992 1 98.19 97 GLY A N 1
ATOM 798 C CA . GLY A 1 97 ? 13.945 -1.794 6.84 1 98.19 97 GLY A CA 1
ATOM 799 C C . GLY A 1 97 ? 12.492 -2.225 6.867 1 98.19 97 GLY A C 1
ATOM 800 O O . GLY A 1 97 ? 12.188 -3.42 6.832 1 98.19 97 GLY A O 1
ATOM 801 N N . LEU A 1 98 ? 11.625 -1.273 6.934 1 98.5 98 LEU A N 1
ATOM 802 C CA . LEU A 1 98 ? 10.195 -1.571 6.93 1 98.5 98 LEU A CA 1
ATOM 803 C C . LEU A 1 98 ? 9.789 -2.277 5.641 1 98.5 98 LEU A C 1
ATOM 805 O O . LEU A 1 98 ? 9.078 -3.281 5.68 1 98.5 98 LEU A O 1
ATOM 809 N N . CYS A 1 99 ? 10.25 -1.771 4.527 1 97.88 99 CYS A N 1
ATOM 810 C CA . CYS A 1 99 ? 9.875 -2.318 3.229 1 97.88 99 CYS A CA 1
ATOM 811 C C . CYS A 1 99 ? 10.414 -3.736 3.059 1 97.88 99 CYS A C 1
ATOM 813 O O . CYS A 1 99 ? 9.688 -4.629 2.619 1 97.88 99 CYS A O 1
ATOM 815 N N . TYR A 1 100 ? 11.617 -3.957 3.465 1 96.31 100 TYR A N 1
ATOM 816 C CA . TYR A 1 100 ? 12.211 -5.277 3.283 1 96.31 100 TYR A CA 1
ATOM 817 C C . TYR A 1 100 ? 11.633 -6.277 4.273 1 96.31 100 TYR A C 1
ATOM 819 O O . TYR A 1 100 ? 11.516 -7.469 3.971 1 96.31 100 TYR A O 1
ATOM 827 N N . THR A 1 101 ? 11.305 -5.809 5.469 1 97 101 THR A N 1
ATOM 828 C CA . THR A 1 101 ? 10.609 -6.691 6.398 1 97 101 THR A CA 1
ATOM 829 C C . THR A 1 101 ? 9.25 -7.098 5.84 1 97 101 THR A C 1
ATOM 831 O O . THR A 1 101 ? 8.867 -8.266 5.91 1 97 101 THR A O 1
ATOM 834 N N . PHE A 1 102 ? 8.578 -6.113 5.328 1 96.62 102 PHE A N 1
ATOM 835 C CA . PHE A 1 102 ? 7.285 -6.391 4.719 1 96.62 102 PHE A CA 1
ATOM 836 C C . PHE A 1 102 ? 7.434 -7.352 3.543 1 96.62 102 PHE A C 1
ATOM 838 O O . PHE A 1 102 ? 6.609 -8.25 3.363 1 96.62 102 PHE A O 1
ATOM 845 N N . ARG A 1 103 ? 8.398 -7.145 2.713 1 95.88 103 ARG A N 1
ATOM 846 C CA . ARG A 1 103 ? 8.695 -8.039 1.602 1 95.88 103 ARG A CA 1
ATOM 847 C C . ARG A 1 103 ? 8.883 -9.477 2.09 1 95.88 103 ARG A C 1
ATOM 849 O O . ARG A 1 103 ? 8.297 -10.406 1.536 1 95.88 103 ARG A O 1
ATOM 856 N N . ALA A 1 104 ? 9.734 -9.633 3.092 1 94 104 ALA A N 1
ATOM 857 C CA . ALA A 1 104 ? 9.977 -10.969 3.643 1 94 104 ALA A CA 1
ATOM 858 C C . ALA A 1 104 ? 8.68 -11.617 4.109 1 94 104 ALA A C 1
ATOM 860 O O . ALA A 1 104 ? 8.461 -12.812 3.891 1 94 104 ALA A O 1
ATOM 861 N N . PHE A 1 105 ? 7.875 -10.828 4.68 1 95.19 105 PHE A N 1
ATOM 862 C CA . PHE A 1 105 ? 6.586 -11.32 5.152 1 95.19 105 PHE A CA 1
ATOM 863 C C . PHE A 1 105 ? 5.715 -11.773 3.984 1 95.19 105 PHE A C 1
ATOM 865 O O . PHE A 1 105 ? 5.094 -12.836 4.039 1 95.19 105 PHE A O 1
ATOM 872 N N . CYS A 1 106 ? 5.668 -11.047 2.924 1 94.25 106 CYS A N 1
ATOM 873 C CA . CYS A 1 106 ? 4.844 -11.359 1.762 1 94.25 106 CYS A CA 1
ATOM 874 C C . CYS A 1 106 ? 5.34 -12.625 1.064 1 94.25 106 CYS A C 1
ATOM 876 O O . CYS A 1 106 ? 4.543 -13.484 0.69 1 94.25 106 CYS A O 1
ATOM 878 N N . ILE A 1 107 ? 6.652 -12.695 0.899 1 91.94 107 ILE A N 1
ATOM 879 C CA . ILE A 1 107 ? 7.238 -13.852 0.232 1 91.94 107 ILE A CA 1
ATOM 880 C C . ILE A 1 107 ? 6.961 -15.109 1.046 1 91.94 107 ILE A C 1
ATOM 882 O O . ILE A 1 107 ? 6.734 -16.188 0.482 1 91.94 107 ILE A O 1
ATOM 886 N N . PHE A 1 108 ? 6.98 -14.969 2.322 1 92.19 108 PHE A N 1
ATOM 887 C CA . PHE A 1 108 ? 6.691 -16.094 3.211 1 92.19 108 PHE A CA 1
ATOM 888 C C . PHE A 1 108 ? 5.227 -16.5 3.109 1 92.19 108 PHE A C 1
ATOM 890 O O . PHE A 1 108 ? 4.902 -17.688 3.156 1 92.19 108 PHE A O 1
ATOM 897 N N . LEU A 1 109 ? 4.445 -15.555 2.902 1 93 109 LEU A N 1
ATOM 898 C CA . LEU A 1 109 ? 3.002 -15.75 2.979 1 93 109 LEU A CA 1
ATOM 899 C C . LEU A 1 109 ? 2.482 -16.453 1.728 1 93 109 LEU A C 1
ATOM 901 O O . LEU A 1 109 ? 1.619 -17.328 1.814 1 93 109 LEU A O 1
ATOM 905 N N . PHE A 1 110 ? 2.992 -16.078 0.581 1 91.75 110 PHE A N 1
ATOM 906 C CA . PHE A 1 110 ? 2.4 -16.5 -0.683 1 91.75 110 PHE A CA 1
ATOM 907 C C . PHE A 1 110 ? 3.482 -16.766 -1.723 1 91.75 110 PHE A C 1
ATOM 909 O O . PHE A 1 110 ? 4.359 -15.938 -1.947 1 91.75 110 PHE A O 1
ATOM 916 N N . GLN A 1 111 ? 3.463 -17.922 -2.34 1 89.5 111 GLN A N 1
ATOM 917 C CA . GLN A 1 111 ? 4.477 -18.312 -3.318 1 89.5 111 GLN A CA 1
ATOM 918 C C . GLN A 1 111 ? 3.865 -18.469 -4.707 1 89.5 111 GLN A C 1
ATOM 920 O O . GLN A 1 111 ? 2.855 -19.156 -4.871 1 89.5 111 GLN A O 1
ATOM 925 N N . VAL A 1 112 ? 4.449 -17.844 -5.637 1 87.69 112 VAL A N 1
ATOM 926 C CA . VAL A 1 112 ? 4.008 -17.922 -7.027 1 87.69 112 VAL A CA 1
ATOM 927 C C . VAL A 1 112 ? 5.098 -18.547 -7.887 1 87.69 112 VAL A C 1
ATOM 929 O O . VAL A 1 112 ? 6.281 -18.5 -7.535 1 87.69 112 VAL A O 1
ATOM 932 N N . PRO A 1 113 ? 4.652 -19.172 -9.016 1 87.31 113 PRO A N 1
ATOM 933 C CA . PRO A 1 113 ? 5.668 -19.719 -9.914 1 87.31 113 PRO A CA 1
ATOM 934 C C . PRO A 1 113 ? 6.527 -18.625 -10.562 1 87.31 113 PRO A C 1
ATOM 936 O O . PRO A 1 113 ? 6.156 -17.453 -10.547 1 87.31 113 PRO A O 1
ATOM 939 N N . VAL A 1 114 ? 7.621 -19.047 -11.078 1 83.62 114 VAL A N 1
ATOM 940 C CA . VAL A 1 114 ? 8.555 -18.109 -11.695 1 83.62 114 VAL A CA 1
ATOM 941 C C . VAL A 1 114 ? 7.926 -17.5 -12.945 1 83.62 114 VAL A C 1
ATOM 943 O O . VAL A 1 114 ? 7.195 -18.172 -13.672 1 83.62 114 VAL A O 1
ATOM 946 N N . PRO A 1 115 ? 8.203 -16.297 -13.234 1 85.81 115 PRO A N 1
ATOM 947 C CA . PRO A 1 115 ? 7.547 -15.57 -14.32 1 85.81 115 PRO A CA 1
ATOM 948 C C . PRO A 1 115 ? 8.07 -15.961 -15.695 1 85.81 115 PRO A C 1
ATOM 950 O O . PRO A 1 115 ? 7.449 -15.633 -16.719 1 85.81 115 PRO A O 1
ATOM 953 N N . SER A 1 116 ? 9.195 -16.547 -15.688 1 80.88 116 SER A N 1
ATOM 954 C CA . SER A 1 116 ? 9.742 -16.953 -16.984 1 80.88 116 SER A CA 1
ATOM 955 C C . SER A 1 116 ? 10.102 -18.438 -16.984 1 80.88 116 SER A C 1
ATOM 957 O O . SER A 1 116 ? 10.617 -18.953 -16 1 80.88 116 SER A O 1
ATOM 959 N N . VAL A 1 117 ? 9.875 -18.984 -18.141 1 74.75 117 VAL A N 1
ATOM 960 C CA . VAL A 1 117 ? 10.242 -20.391 -18.328 1 74.75 117 VAL A CA 1
ATOM 961 C C . VAL A 1 117 ? 11.758 -20.516 -18.469 1 74.75 117 VAL A C 1
ATOM 963 O O . VAL A 1 117 ? 12.32 -21.594 -18.266 1 74.75 117 VAL A O 1
ATOM 966 N N . HIS A 1 118 ? 12.414 -19.406 -18.781 1 69.75 118 HIS A N 1
ATOM 967 C CA . HIS A 1 118 ? 13.852 -19.422 -19.031 1 69.75 118 HIS A CA 1
ATOM 968 C C . HIS A 1 118 ? 14.641 -19.188 -17.75 1 69.75 118 HIS A C 1
ATOM 970 O O . HIS A 1 118 ? 15.875 -19.203 -17.766 1 69.75 118 HIS A O 1
ATOM 976 N N . THR A 1 119 ? 13.898 -19.078 -16.688 1 66.25 119 THR A N 1
ATOM 977 C CA . THR A 1 119 ? 14.586 -18.828 -15.422 1 66.25 119 THR A CA 1
ATOM 978 C C . THR A 1 119 ? 15.172 -20.125 -14.859 1 66.25 119 THR A C 1
ATOM 980 O O . THR A 1 119 ? 14.461 -21.141 -14.75 1 66.25 119 THR A O 1
ATOM 983 N N . TYR A 1 120 ? 16.516 -20.125 -14.734 1 64.5 120 TYR A N 1
ATOM 984 C CA . TYR A 1 120 ? 17.156 -21.281 -14.117 1 64.5 120 TYR A CA 1
ATOM 985 C C . TYR A 1 120 ? 16.984 -21.25 -12.602 1 64.5 120 TYR A C 1
ATOM 987 O O . TYR A 1 120 ? 17.172 -20.219 -11.961 1 64.5 120 TYR A O 1
ATOM 995 N N . CYS A 1 121 ? 16.391 -22.281 -12.086 1 65.69 121 CYS A N 1
ATOM 996 C CA . CYS A 1 121 ? 16.25 -22.469 -10.648 1 65.69 121 CYS A CA 1
ATOM 997 C C . CYS A 1 121 ? 17.062 -23.656 -10.156 1 65.69 121 CYS A C 1
ATOM 999 O O . CYS A 1 121 ? 17.016 -24.734 -10.758 1 65.69 121 CYS A O 1
ATOM 1001 N N . ALA A 1 122 ? 17.875 -23.375 -9.086 1 67.31 122 ALA A N 1
ATOM 1002 C CA . ALA A 1 122 ? 18.656 -24.469 -8.492 1 67.31 122 ALA A CA 1
ATOM 1003 C C . ALA A 1 122 ? 17.734 -25.578 -7.988 1 67.31 122 ALA A C 1
ATOM 1005 O O . ALA A 1 122 ? 16.578 -25.328 -7.645 1 67.31 122 ALA A O 1
ATOM 1006 N N . PRO A 1 123 ? 18.234 -26.812 -8.062 1 70.44 123 PRO A N 1
ATOM 1007 C CA . PRO A 1 123 ? 17.406 -27.938 -7.617 1 70.44 123 PRO A CA 1
ATOM 1008 C C . PRO A 1 123 ? 16.906 -27.766 -6.18 1 70.44 123 PRO A C 1
ATOM 1010 O O . PRO A 1 123 ? 17.609 -27.156 -5.355 1 70.44 123 PRO A O 1
ATOM 1013 N N . GLN A 1 124 ? 15.617 -28.109 -5.953 1 64.94 124 GLN A N 1
ATOM 1014 C CA . GLN A 1 124 ? 15.023 -28.047 -4.625 1 64.94 124 GLN A CA 1
ATOM 1015 C C . GLN A 1 124 ? 15.602 -29.125 -3.715 1 64.94 124 GLN A C 1
ATOM 1017 O O . GLN A 1 124 ? 15.781 -30.266 -4.137 1 64.94 124 GLN A O 1
ATOM 1022 N N . VAL A 1 125 ? 16.516 -28.766 -2.781 1 59.38 125 VAL A N 1
ATOM 1023 C CA . VAL A 1 125 ? 17.062 -29.75 -1.856 1 59.38 125 VAL A CA 1
ATOM 1024 C C . VAL A 1 125 ? 16.266 -29.75 -0.557 1 59.38 125 VAL A C 1
ATOM 1026 O O . VAL A 1 125 ? 15.836 -28.688 -0.088 1 59.38 125 VAL A O 1
ATOM 1029 N N . ASN A 1 126 ? 15.328 -30.656 -0.186 1 56.91 126 ASN A N 1
ATOM 1030 C CA . ASN A 1 126 ? 14.695 -30.75 1.126 1 56.91 126 ASN A CA 1
ATOM 1031 C C . ASN A 1 126 ? 15.633 -30.281 2.234 1 56.91 126 ASN A C 1
ATOM 1033 O O . ASN A 1 126 ? 16.406 -31.078 2.773 1 56.91 126 ASN A O 1
ATOM 1037 N N . SER A 1 127 ? 16.094 -29.109 2.168 1 52.44 127 SER A N 1
ATOM 1038 C CA . SER A 1 12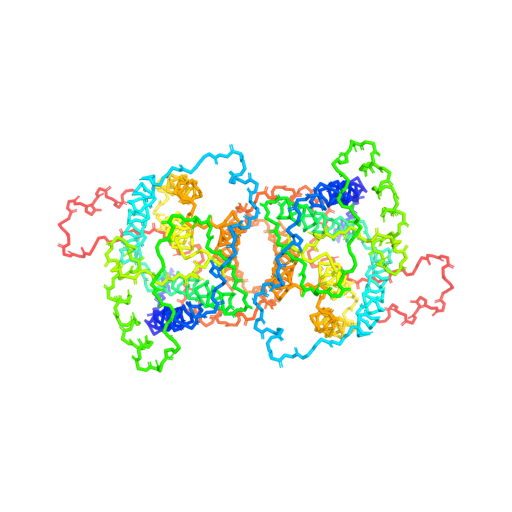7 ? 17.359 -28.578 2.641 1 52.44 127 SER A CA 1
ATOM 1039 C C . SER A 1 127 ? 17.359 -28.406 4.156 1 52.44 127 SER A C 1
ATOM 1041 O O . SER A 1 127 ? 16.359 -27.953 4.73 1 52.44 127 SER A O 1
ATOM 1043 N N . SER A 1 128 ? 18.219 -29.062 4.848 1 56.81 128 SER A N 1
ATOM 1044 C CA . SER A 1 128 ? 18.641 -28.891 6.238 1 56.81 128 SER A CA 1
ATOM 1045 C C . SER A 1 128 ?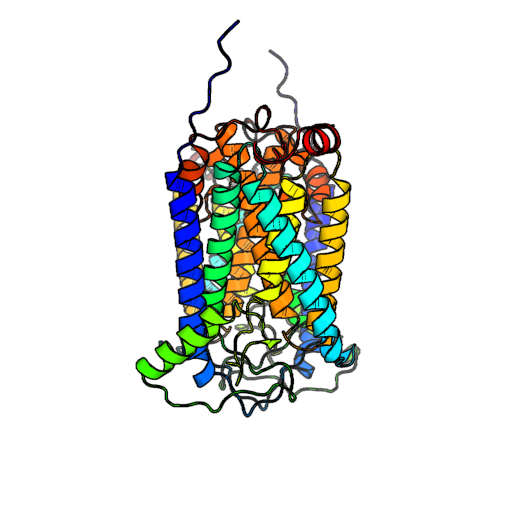 19.078 -27.453 6.508 1 56.81 128 SER A C 1
ATOM 1047 O O . SER A 1 128 ? 19.422 -26.719 5.582 1 56.81 128 SER A O 1
ATOM 1049 N N . ALA A 1 129 ? 18.797 -26.953 7.664 1 60.5 129 ALA A N 1
ATOM 1050 C CA . ALA A 1 129 ? 19.156 -25.625 8.148 1 60.5 129 ALA A CA 1
ATOM 1051 C C . ALA A 1 129 ? 20.578 -25.25 7.723 1 60.5 129 ALA A C 1
ATOM 1053 O O . ALA A 1 129 ? 20.859 -24.094 7.383 1 60.5 129 ALA A O 1
ATOM 1054 N N . SER A 1 130 ? 21.359 -26.172 7.707 1 59 130 SER A N 1
ATOM 1055 C CA . SER A 1 130 ? 22.766 -25.922 7.383 1 59 130 SER A CA 1
ATOM 1056 C C . SER A 1 130 ? 22.938 -25.516 5.922 1 59 130 SER A C 1
ATOM 1058 O O . SER A 1 130 ? 23.719 -24.625 5.605 1 59 130 SER A O 1
ATOM 1060 N N . ILE A 1 131 ? 22.203 -26.125 5.148 1 58.69 131 ILE A N 1
ATOM 1061 C CA . ILE A 1 131 ? 22.312 -25.828 3.723 1 58.69 131 ILE A CA 1
ATOM 1062 C C . ILE A 1 131 ? 21.719 -24.453 3.434 1 58.69 131 ILE A C 1
ATOM 1064 O O . ILE A 1 131 ? 22.281 -23.688 2.658 1 58.69 131 ILE A O 1
ATOM 1068 N N . ILE A 1 132 ? 20.734 -24.203 4.137 1 60.38 132 ILE A N 1
ATOM 1069 C CA . ILE A 1 132 ? 20.109 -22.906 4.008 1 60.38 132 ILE A CA 1
ATOM 1070 C C . ILE A 1 132 ? 21.094 -21.812 4.41 1 60.38 132 ILE A C 1
ATOM 1072 O O . ILE A 1 132 ? 21.203 -20.781 3.73 1 60.38 132 ILE A O 1
ATOM 1076 N N . PHE A 1 133 ? 21.75 -22.156 5.492 1 61.34 133 PHE A N 1
ATOM 1077 C CA . PHE A 1 133 ? 22.719 -21.188 5.996 1 61.34 133 PHE A CA 1
ATOM 1078 C C . PHE A 1 133 ? 23.844 -20.969 4.984 1 61.34 133 PHE A C 1
ATOM 1080 O O . PHE A 1 133 ? 24.281 -19.828 4.766 1 61.34 133 PHE A O 1
ATOM 1087 N N . ASP A 1 134 ? 24.344 -21.938 4.395 1 58.56 134 ASP A N 1
ATOM 1088 C CA . ASP A 1 134 ? 25.406 -21.812 3.408 1 58.56 134 ASP A CA 1
ATOM 1089 C C . ASP A 1 134 ? 24.953 -21.016 2.193 1 58.56 134 ASP A C 1
ATOM 1091 O O . ASP A 1 134 ? 25.703 -20.188 1.67 1 58.56 134 ASP A O 1
ATOM 1095 N N . ARG A 1 135 ? 23.812 -21.234 1.855 1 59.19 135 ARG A N 1
ATOM 1096 C CA . ARG A 1 135 ? 23.25 -20.516 0.712 1 59.19 135 ARG A CA 1
ATOM 1097 C C . ARG A 1 135 ? 23.047 -19.031 1.039 1 59.19 135 ARG A C 1
ATOM 1099 O O . ARG A 1 135 ? 23.312 -18.172 0.203 1 59.19 135 ARG A O 1
ATOM 1106 N N . MET A 1 136 ? 22.688 -18.906 2.24 1 59.5 136 MET A N 1
ATOM 1107 C CA . MET A 1 136 ? 22.484 -17.531 2.719 1 59.5 136 MET A CA 1
ATOM 1108 C C . MET A 1 136 ? 23.797 -16.734 2.65 1 59.5 136 MET A C 1
ATOM 1110 O O . MET A 1 136 ? 23.797 -15.578 2.234 1 59.5 136 MET A O 1
ATOM 1114 N N . MET A 1 137 ? 24.734 -17.359 3.121 1 55.47 137 MET A N 1
ATOM 1115 C CA . MET A 1 137 ? 26.031 -16.688 3.152 1 55.47 137 MET A CA 1
ATOM 1116 C C . MET A 1 137 ? 26.516 -16.359 1.742 1 55.47 137 MET A C 1
ATOM 1118 O O . MET A 1 137 ? 27.125 -15.32 1.51 1 55.47 137 MET A O 1
ATOM 1122 N N . GLY A 1 138 ? 26.219 -17.188 0.871 1 50.41 138 GLY A N 1
ATOM 1123 C CA . GLY A 1 138 ? 26.578 -16.922 -0.515 1 50.41 138 GLY A CA 1
ATOM 1124 C C . GLY A 1 138 ? 25.844 -15.727 -1.101 1 50.41 138 GLY A C 1
ATOM 1125 O O . GLY A 1 138 ? 26.469 -14.875 -1.749 1 50.41 138 GLY A O 1
ATOM 1126 N N . ILE A 1 139 ? 24.578 -15.664 -0.854 1 52.66 139 ILE A N 1
ATOM 1127 C CA . ILE A 1 139 ? 23.734 -14.586 -1.375 1 52.66 139 ILE A CA 1
ATOM 1128 C C . ILE A 1 139 ? 24.156 -13.258 -0.742 1 52.66 139 ILE A C 1
ATOM 1130 O O . ILE A 1 139 ? 24.25 -12.242 -1.43 1 52.66 139 ILE A O 1
ATOM 1134 N N . PHE A 1 140 ? 24.328 -13.352 0.551 1 51.81 140 PHE A N 1
ATOM 1135 C CA . PHE A 1 140 ? 24.734 -12.156 1.282 1 51.81 140 PHE A CA 1
ATOM 1136 C C . PHE A 1 140 ? 26.016 -11.57 0.696 1 51.81 140 PHE A C 1
ATOM 1138 O O . PHE A 1 140 ? 26.141 -10.359 0.535 1 51.81 140 PHE A O 1
ATOM 1145 N N . TRP A 1 141 ? 26.844 -12.445 0.376 1 46.41 141 TRP A N 1
ATOM 1146 C CA . TRP A 1 141 ? 28.125 -12.016 -0.149 1 46.41 141 TRP A CA 1
ATOM 1147 C C . TRP A 1 141 ? 27.984 -11.406 -1.538 1 46.41 141 TRP A C 1
ATOM 1149 O O . TRP A 1 141 ? 28.766 -10.531 -1.93 1 46.41 141 TRP A O 1
ATOM 1159 N N . SER A 1 142 ? 26.984 -11.758 -2.184 1 45.88 142 SER A N 1
ATOM 1160 C CA . SER A 1 142 ? 26.844 -11.273 -3.555 1 45.88 142 SER A CA 1
ATOM 1161 C C . SER A 1 142 ? 26 -10 -3.613 1 45.88 142 SER A C 1
ATOM 1163 O O . SER A 1 142 ? 25.781 -9.453 -4.691 1 45.88 142 SER A O 1
ATOM 1165 N N . ALA A 1 143 ? 25.781 -9.414 -2.52 1 49.06 143 ALA A N 1
ATOM 1166 C CA . ALA A 1 143 ? 25.062 -8.148 -2.387 1 49.06 143 ALA A CA 1
ATOM 1167 C C . ALA A 1 143 ? 23.797 -8.141 -3.252 1 49.06 143 ALA A C 1
ATOM 1169 O O . ALA A 1 143 ? 23.438 -7.109 -3.812 1 49.06 143 ALA A O 1
ATOM 1170 N N . GLY A 1 144 ? 23.125 -9.203 -3.514 1 48.25 144 GLY A N 1
ATOM 1171 C CA . GLY A 1 144 ? 21.844 -9.281 -4.211 1 48.25 144 GLY A CA 1
ATOM 1172 C C . GLY A 1 144 ? 21.984 -9.125 -5.715 1 48.25 144 GLY A C 1
ATOM 1173 O O . GLY A 1 144 ? 20.984 -9.031 -6.426 1 48.25 144 GLY A O 1
ATOM 1174 N N . ILE A 1 145 ? 23.281 -8.859 -6.223 1 45.69 145 ILE A N 1
ATOM 1175 C CA . ILE A 1 145 ? 23.469 -8.711 -7.664 1 45.69 145 ILE A CA 1
ATOM 1176 C C . ILE A 1 145 ? 23.344 -10.07 -8.336 1 45.69 145 ILE A C 1
ATOM 1178 O O . ILE A 1 145 ? 24.125 -10.984 -8.062 1 45.69 145 ILE A O 1
ATOM 1182 N N . GLU A 1 146 ? 22.312 -10.258 -9.039 1 49.59 146 GLU A N 1
ATOM 1183 C CA . GLU A 1 146 ? 21.969 -11.5 -9.719 1 49.59 146 GLU A CA 1
ATOM 1184 C C . GLU A 1 146 ? 23.125 -12.016 -10.562 1 49.59 146 GLU A C 1
ATOM 1186 O O . GLU A 1 146 ? 23.359 -13.219 -10.648 1 49.59 146 GLU A O 1
ATOM 1191 N N . GLN A 1 147 ? 23.875 -11.141 -11.266 1 45.84 147 GLN A N 1
ATOM 1192 C CA . GLN A 1 147 ? 24.953 -11.586 -12.141 1 45.84 147 GLN A CA 1
ATOM 1193 C C . GLN A 1 147 ? 26.062 -12.266 -11.344 1 45.84 147 GLN A C 1
ATOM 1195 O O . GLN A 1 147 ? 26.812 -13.094 -11.883 1 45.84 147 GLN A O 1
ATOM 1200 N N . LEU A 1 148 ? 26.203 -11.883 -10.203 1 44.16 148 LEU A N 1
ATOM 1201 C CA . LEU A 1 148 ? 27.281 -12.492 -9.43 1 44.16 148 LEU A CA 1
ATOM 1202 C C . LEU A 1 148 ? 26.766 -13.703 -8.656 1 44.16 148 LEU A C 1
ATOM 1204 O O . LEU A 1 148 ? 27.531 -14.336 -7.914 1 44.16 148 LEU A O 1
ATOM 1208 N N . ARG A 1 149 ? 25.469 -13.828 -8.664 1 48.56 149 ARG A N 1
ATOM 1209 C CA . ARG A 1 149 ? 24.891 -14.938 -7.922 1 48.56 149 ARG A CA 1
ATOM 1210 C C . ARG A 1 149 ? 25.078 -16.266 -8.664 1 48.56 149 ARG A C 1
ATOM 1212 O O . ARG A 1 149 ? 24.703 -16.375 -9.836 1 48.56 149 ARG A O 1
ATOM 1219 N N . PRO A 1 150 ? 25.984 -17.141 -8.305 1 43.47 150 PRO A N 1
ATOM 1220 C CA . PRO A 1 150 ? 25.875 -18.438 -8.961 1 43.47 150 PRO A CA 1
ATOM 1221 C C . PRO A 1 150 ? 24.422 -18.875 -9.188 1 43.47 150 PRO A C 1
ATOM 1223 O O . PRO A 1 150 ? 23.5 -18.125 -8.844 1 43.47 150 PRO A O 1
ATOM 1226 N N . ARG A 1 151 ? 24.078 -20.422 -8.945 1 49.94 151 ARG A N 1
ATOM 1227 C CA . ARG A 1 151 ? 22.891 -21.25 -9.117 1 49.94 151 ARG A CA 1
ATOM 1228 C C . ARG A 1 151 ? 21.734 -20.719 -8.297 1 49.94 151 ARG A C 1
ATOM 1230 O O . ARG A 1 151 ? 21.781 -20.719 -7.066 1 49.94 151 ARG A O 1
ATOM 1237 N N . THR A 1 152 ? 20.812 -19.641 -8.844 1 58.25 152 THR A N 1
ATOM 1238 C CA . THR A 1 152 ? 19.953 -18.562 -8.375 1 58.25 152 THR A CA 1
ATOM 1239 C C . THR A 1 152 ? 18.703 -19.125 -7.711 1 58.25 152 THR A C 1
ATOM 1241 O O . THR A 1 152 ? 18.094 -20.078 -8.219 1 58.25 152 THR A O 1
ATOM 1244 N N . LEU A 1 153 ? 18.578 -18.922 -6.266 1 61.59 153 LEU A N 1
ATOM 1245 C CA . LEU A 1 153 ? 17.328 -19.156 -5.562 1 61.59 153 LEU A CA 1
ATOM 1246 C C . LEU A 1 153 ? 16.172 -18.469 -6.27 1 61.59 153 LEU A C 1
ATOM 1248 O O . LEU A 1 153 ? 16.312 -17.359 -6.777 1 61.59 153 LEU A O 1
ATOM 1252 N N . CYS A 1 154 ? 15.188 -19.359 -6.496 1 66.62 154 CYS A N 1
ATOM 1253 C CA . CYS A 1 154 ? 13.992 -18.844 -7.16 1 66.62 154 CYS A CA 1
ATOM 1254 C C . CYS A 1 154 ? 12.867 -18.625 -6.16 1 66.62 154 CYS A C 1
ATOM 1256 O O . CYS A 1 154 ? 12.852 -19.234 -5.09 1 66.62 154 CYS A O 1
ATOM 1258 N N . GLY A 1 155 ? 12.148 -17.641 -6.305 1 69.31 155 GLY A N 1
ATOM 1259 C CA . GLY A 1 155 ? 10.961 -17.484 -5.477 1 69.31 155 GLY A CA 1
ATOM 1260 C C . GLY A 1 155 ? 10.844 -16.094 -4.863 1 69.31 155 GLY A C 1
ATOM 1261 O O . GLY A 1 155 ? 9.906 -15.82 -4.109 1 69.31 155 GLY A O 1
ATOM 1262 N N . ASP A 1 156 ? 11.75 -15.328 -5.266 1 67.12 156 ASP A N 1
ATOM 1263 C CA . ASP A 1 156 ? 11.734 -13.984 -4.707 1 67.12 156 ASP A CA 1
ATOM 1264 C C . ASP A 1 156 ? 10.805 -13.07 -5.504 1 67.12 156 ASP A C 1
ATOM 1266 O O . ASP A 1 156 ? 11.258 -12.102 -6.117 1 67.12 156 ASP A O 1
ATOM 1270 N N . LEU A 1 157 ? 9.539 -13.305 -5.375 1 71.88 157 LEU A N 1
ATOM 1271 C CA . LEU A 1 157 ? 8.688 -12.609 -6.336 1 71.88 157 LEU A CA 1
ATOM 1272 C C . LEU A 1 157 ? 7.797 -11.594 -5.633 1 71.88 157 LEU A C 1
ATOM 1274 O O . LEU A 1 157 ? 7.969 -10.383 -5.809 1 71.88 157 LEU A O 1
ATOM 1278 N N . ILE A 1 158 ? 6.82 -11.898 -4.965 1 73.62 158 ILE A N 1
ATOM 1279 C CA . ILE A 1 158 ? 5.965 -10.898 -4.332 1 73.62 158 ILE A CA 1
ATOM 1280 C C . ILE A 1 158 ? 6.457 -10.625 -2.914 1 73.62 158 ILE A C 1
ATOM 1282 O O . ILE A 1 158 ? 6.258 -11.445 -2.014 1 73.62 158 ILE A O 1
ATOM 1286 N N . VAL A 1 159 ? 7.117 -9.461 -2.939 1 89.25 159 VAL A N 1
ATOM 1287 C CA . VAL A 1 159 ? 7.289 -8.133 -3.527 1 89.25 159 VAL A CA 1
ATOM 1288 C C . VAL A 1 159 ? 8.703 -8 -4.094 1 89.25 159 VAL A C 1
ATOM 1290 O O . VAL A 1 159 ? 9.656 -8.539 -3.527 1 89.25 159 VAL A O 1
ATOM 1293 N N . SER A 1 160 ? 8.867 -7.215 -5.113 1 91.5 160 SER A N 1
ATOM 1294 C CA . SER A 1 160 ? 10.133 -7.074 -5.828 1 91.5 160 SER A CA 1
ATOM 1295 C C . SER A 1 160 ? 11.148 -6.285 -5.004 1 91.5 160 SER A C 1
ATOM 1297 O O . SER A 1 160 ? 10.969 -5.09 -4.766 1 91.5 160 SER A O 1
ATOM 1299 N N . GLY A 1 161 ? 12.227 -6.918 -4.699 1 92.5 161 GLY A N 1
ATOM 1300 C CA . GLY A 1 161 ? 13.297 -6.242 -3.982 1 92.5 161 GLY A CA 1
ATOM 1301 C C . GLY A 1 161 ? 14.016 -5.199 -4.824 1 92.5 161 GLY A C 1
ATOM 1302 O O . GLY A 1 161 ? 14.406 -4.148 -4.316 1 92.5 161 GLY A O 1
ATOM 1303 N N . HIS A 1 162 ? 14.227 -5.504 -6.117 1 92.25 162 HIS A N 1
ATOM 1304 C CA . HIS A 1 162 ? 14.828 -4.539 -7.027 1 92.25 162 HIS A CA 1
ATOM 1305 C C . HIS A 1 162 ? 14.039 -3.232 -7.043 1 92.25 162 HIS A C 1
ATOM 1307 O O . HIS A 1 162 ? 14.617 -2.148 -6.949 1 92.25 162 HIS A O 1
ATOM 1313 N N . THR A 1 163 ? 12.75 -3.387 -7.117 1 95.75 163 THR A N 1
ATOM 1314 C CA . THR A 1 163 ? 11.891 -2.209 -7.176 1 95.75 163 THR A CA 1
ATOM 1315 C C . THR A 1 163 ? 11.984 -1.405 -5.883 1 95.75 163 THR A C 1
ATOM 1317 O O . THR A 1 163 ? 12.055 -0.175 -5.914 1 95.75 163 THR A O 1
ATOM 1320 N N . ILE A 1 164 ? 11.992 -2.088 -4.746 1 96.88 164 ILE A N 1
ATOM 1321 C CA . ILE A 1 164 ? 12.125 -1.412 -3.461 1 96.88 164 ILE A CA 1
ATOM 1322 C C . ILE A 1 164 ? 13.414 -0.588 -3.443 1 96.88 164 ILE A C 1
ATOM 1324 O O . ILE A 1 164 ? 13.391 0.607 -3.143 1 96.88 164 ILE A O 1
ATOM 1328 N N . THR A 1 165 ? 14.508 -1.205 -3.824 1 96.44 165 THR A N 1
ATOM 1329 C CA . THR A 1 165 ? 15.812 -0.552 -3.791 1 96.44 165 THR A CA 1
ATOM 1330 C C . THR A 1 165 ? 15.852 0.632 -4.75 1 96.44 165 THR A C 1
ATOM 1332 O O . THR A 1 165 ? 16.328 1.711 -4.398 1 96.44 165 THR A O 1
ATOM 1335 N N . ILE A 1 166 ? 15.344 0.431 -5.887 1 97.44 166 ILE A N 1
ATOM 1336 C CA . ILE A 1 166 ? 15.352 1.449 -6.934 1 97.44 166 ILE A CA 1
ATOM 1337 C C . ILE A 1 166 ? 14.586 2.682 -6.457 1 97.44 166 ILE A C 1
ATOM 1339 O O . ILE A 1 166 ? 15.102 3.799 -6.508 1 97.44 166 ILE A O 1
ATOM 1343 N N . PHE A 1 167 ? 13.438 2.477 -5.926 1 98.06 167 PHE A N 1
ATOM 1344 C CA . PHE A 1 167 ? 12.594 3.623 -5.602 1 98.06 167 PHE A CA 1
ATOM 1345 C C . PHE A 1 167 ? 13.031 4.258 -4.285 1 98.06 167 PHE A C 1
ATOM 1347 O O . PHE A 1 167 ? 12.945 5.477 -4.121 1 98.06 167 PHE A O 1
ATOM 1354 N N . ILE A 1 168 ? 13.469 3.496 -3.299 1 98.31 168 ILE A N 1
ATOM 1355 C CA . ILE A 1 168 ? 13.992 4.105 -2.082 1 98.31 168 ILE A CA 1
ATOM 1356 C C . ILE A 1 168 ? 15.172 5.016 -2.426 1 98.31 168 ILE A C 1
ATOM 1358 O O . ILE A 1 168 ? 15.273 6.133 -1.912 1 98.31 168 ILE A O 1
ATOM 1362 N N . SER A 1 169 ? 16.062 4.523 -3.271 1 98.06 169 SER A N 1
ATOM 1363 C CA . SER A 1 169 ? 17.234 5.297 -3.662 1 98.06 169 SER A CA 1
ATOM 1364 C C . SER A 1 169 ? 16.844 6.562 -4.414 1 98.06 169 SER A C 1
ATOM 1366 O O . SER A 1 169 ? 17.328 7.648 -4.109 1 98.06 169 SER A O 1
ATOM 1368 N N . ALA A 1 170 ? 15.961 6.414 -5.363 1 98.12 170 ALA A N 1
ATOM 1369 C CA . ALA A 1 170 ? 15.516 7.566 -6.145 1 98.12 170 ALA A CA 1
ATOM 1370 C C . ALA A 1 170 ? 14.844 8.609 -5.254 1 98.12 170 ALA A C 1
ATOM 1372 O O . ALA A 1 170 ? 15.102 9.805 -5.391 1 98.12 170 ALA A O 1
ATOM 1373 N N . MET A 1 171 ? 14.008 8.141 -4.363 1 97.94 171 MET A N 1
ATOM 1374 C CA . MET A 1 171 ? 13.289 9.062 -3.49 1 97.94 171 MET A CA 1
ATOM 1375 C C . MET A 1 171 ? 14.234 9.711 -2.482 1 97.94 171 MET A C 1
ATOM 1377 O O . MET A 1 171 ? 14.039 10.867 -2.1 1 97.94 171 MET A O 1
ATOM 1381 N N . THR A 1 172 ? 15.219 8.977 -2.018 1 97.94 172 THR A N 1
ATOM 1382 C CA . THR A 1 172 ? 16.219 9.531 -1.121 1 97.94 172 THR A CA 1
ATOM 1383 C C . THR A 1 172 ? 16.938 10.711 -1.774 1 97.94 172 THR A C 1
ATOM 1385 O O . THR A 1 172 ? 17.062 11.781 -1.172 1 97.94 172 THR A O 1
ATOM 1388 N N . VAL A 1 173 ? 17.359 10.516 -3.008 1 97.44 173 VAL A N 1
ATOM 1389 C CA . VAL A 1 173 ? 18.047 11.586 -3.723 1 97.44 173 VAL A CA 1
ATOM 1390 C C . VAL A 1 173 ? 17.109 12.773 -3.914 1 97.44 173 VAL A C 1
ATOM 1392 O O . VAL A 1 173 ? 17.469 13.914 -3.615 1 97.44 173 VAL A O 1
ATOM 1395 N N . LYS A 1 174 ? 15.953 12.523 -4.285 1 96.5 174 LYS A N 1
ATOM 1396 C CA . LYS A 1 174 ? 14.992 13.594 -4.547 1 96.5 174 LYS A CA 1
ATOM 1397 C C . LYS A 1 174 ? 14.68 14.383 -3.277 1 96.5 174 LYS A C 1
ATOM 1399 O O . LYS A 1 174 ? 14.547 15.602 -3.312 1 96.5 174 LYS A O 1
ATOM 1404 N N . ALA A 1 175 ? 14.609 13.734 -2.158 1 96 175 ALA A N 1
ATOM 1405 C CA . ALA A 1 175 ? 14.164 14.344 -0.905 1 96 175 ALA A CA 1
ATOM 1406 C C . ALA A 1 175 ? 15.305 15.109 -0.237 1 96 175 ALA A C 1
ATOM 1408 O O . ALA A 1 175 ? 15.062 16.078 0.489 1 96 175 ALA A O 1
ATOM 1409 N N . TYR A 1 176 ? 16.625 14.742 -0.513 1 96.19 176 TYR A N 1
ATOM 1410 C CA . TYR A 1 176 ? 17.656 15.25 0.382 1 96.19 176 TYR A CA 1
ATOM 1411 C C . TYR A 1 176 ? 18.781 15.922 -0.405 1 96.19 176 TYR A C 1
ATOM 1413 O O . TYR A 1 176 ? 19.781 16.344 0.172 1 96.19 176 TYR A O 1
ATOM 1421 N N . VAL A 1 177 ? 18.594 16 -1.671 1 94.62 177 VAL A N 1
ATOM 1422 C CA . VAL A 1 177 ? 19.547 16.797 -2.447 1 94.62 177 VAL A CA 1
ATOM 1423 C C . VAL A 1 177 ? 19.219 18.281 -2.305 1 94.62 177 VAL A C 1
ATOM 1425 O O . VAL A 1 177 ? 18.062 18.656 -2.041 1 94.62 177 VAL A O 1
ATOM 1428 N N . PRO A 1 178 ? 20.234 19.109 -2.443 1 92.56 178 PRO A N 1
ATOM 1429 C CA . PRO A 1 178 ? 19.984 20.547 -2.355 1 92.56 178 PRO A CA 1
ATOM 1430 C C . PRO A 1 178 ? 18.969 21.031 -3.383 1 92.56 178 PRO A C 1
ATOM 1432 O O . PRO A 1 178 ? 18.828 20.438 -4.453 1 92.56 178 PRO A O 1
ATOM 1435 N N . ARG A 1 179 ? 18.297 22.062 -3.08 1 89.19 179 ARG A N 1
ATOM 1436 C CA . ARG A 1 179 ? 17.219 22.609 -3.895 1 89.19 179 ARG A CA 1
ATOM 1437 C C . ARG A 1 179 ? 17.703 22.922 -5.305 1 89.19 179 ARG A C 1
ATOM 1439 O O . ARG A 1 179 ? 16.953 22.781 -6.273 1 89.19 179 ARG A O 1
ATOM 1446 N N . LYS A 1 180 ? 18.938 23.266 -5.492 1 89.62 180 LYS A N 1
ATOM 1447 C CA . LYS A 1 180 ? 19.5 23.625 -6.793 1 89.62 180 LYS A CA 1
ATOM 1448 C C . LYS A 1 180 ? 19.609 22.391 -7.688 1 89.62 180 LYS A C 1
ATOM 1450 O O . LYS A 1 180 ? 19.672 22.516 -8.914 1 89.62 180 LYS A O 1
ATOM 1455 N N . LEU A 1 181 ? 19.625 21.266 -7.047 1 91.88 181 LEU A N 1
ATOM 1456 C CA . LEU A 1 181 ? 19.812 20.031 -7.793 1 91.88 181 LEU A CA 1
ATOM 1457 C C . LEU A 1 181 ? 18.516 19.219 -7.844 1 91.88 181 LEU A C 1
ATOM 1459 O O . LEU A 1 181 ? 18.531 18.016 -8.047 1 91.88 181 LEU A O 1
ATOM 1463 N N . VAL A 1 182 ? 17.438 19.891 -7.727 1 88.62 182 VAL A N 1
ATOM 1464 C CA . VAL A 1 182 ? 16.141 19.234 -7.641 1 88.62 182 VAL A CA 1
ATOM 1465 C C . VAL A 1 182 ? 15.844 18.5 -8.938 1 88.62 182 VAL A C 1
ATOM 1467 O O . VAL A 1 182 ? 15.188 17.453 -8.93 1 88.62 182 VAL A O 1
ATOM 1470 N N . ILE A 1 183 ? 16.359 18.969 -10.031 1 94 183 ILE A N 1
ATOM 1471 C CA . ILE A 1 183 ? 16.125 18.359 -11.344 1 94 183 ILE A CA 1
ATOM 1472 C C . ILE A 1 183 ? 16.703 16.953 -11.367 1 94 183 ILE A C 1
ATOM 1474 O O . ILE A 1 183 ? 16.141 16.047 -12 1 94 183 ILE A O 1
ATOM 1478 N N . ILE A 1 184 ? 17.797 16.75 -10.641 1 94.12 184 ILE A N 1
ATOM 1479 C CA . ILE A 1 184 ? 18.406 15.438 -10.57 1 94.12 184 ILE A CA 1
ATOM 1480 C C . ILE A 1 184 ? 17.438 14.445 -9.922 1 94.12 184 ILE A C 1
ATOM 1482 O O . ILE A 1 184 ? 17.344 13.289 -10.344 1 94.12 184 ILE A O 1
ATOM 1486 N N . GLY A 1 185 ? 16.719 14.945 -8.961 1 94.31 185 GLY A N 1
ATOM 1487 C CA . GLY A 1 185 ? 15.703 14.109 -8.336 1 94.31 185 GLY A CA 1
ATOM 1488 C C . GLY A 1 185 ? 14.641 13.625 -9.305 1 94.31 185 GLY A C 1
ATOM 1489 O O . GLY A 1 185 ? 14.258 12.453 -9.273 1 94.31 185 GLY A O 1
ATOM 1490 N N . PHE A 1 186 ? 14.25 14.469 -10.203 1 95.06 186 PHE A N 1
ATOM 1491 C CA . PHE A 1 186 ? 13.234 14.125 -11.188 1 95.06 186 PHE A CA 1
ATOM 1492 C C . PHE A 1 186 ? 13.797 13.18 -12.242 1 95.06 186 PHE A C 1
ATOM 1494 O O . PHE A 1 186 ? 13.117 12.25 -12.688 1 95.06 186 PHE A O 1
ATOM 1501 N N . ILE A 1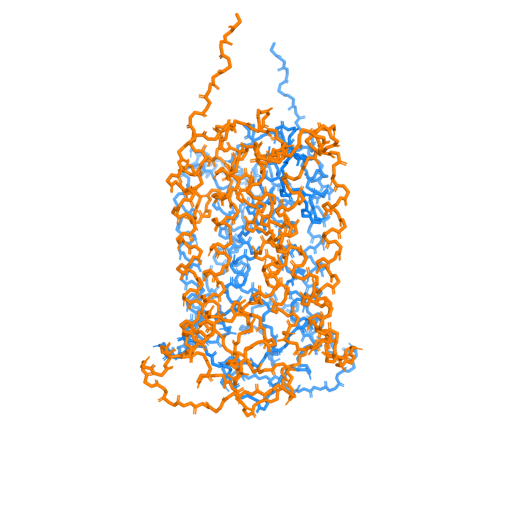 187 ? 14.984 13.398 -12.617 1 97.31 187 ILE A N 1
ATOM 1502 C CA . ILE A 1 187 ? 15.641 12.516 -13.57 1 97.31 187 ILE A CA 1
ATOM 1503 C C . ILE A 1 187 ? 15.773 11.117 -12.977 1 97.31 187 ILE A C 1
ATOM 1505 O O . ILE A 1 187 ? 15.5 10.117 -13.648 1 97.31 187 ILE A O 1
ATOM 1509 N N . TYR A 1 188 ? 16.141 11.07 -11.711 1 97.62 188 TYR A N 1
ATOM 1510 C CA . TYR A 1 188 ? 16.312 9.789 -11.047 1 97.62 188 TYR A CA 1
ATOM 1511 C C . TYR A 1 188 ? 14.984 9.055 -10.93 1 97.62 188 TYR A C 1
ATOM 1513 O O . TYR A 1 188 ? 14.93 7.828 -11.062 1 97.62 188 TYR A O 1
ATOM 1521 N N . GLN A 1 189 ? 13.93 9.773 -10.688 1 96.62 189 GLN A N 1
ATOM 1522 C CA . GLN A 1 189 ? 12.609 9.156 -10.672 1 96.62 189 GLN A CA 1
ATOM 1523 C C . GLN A 1 189 ? 12.25 8.586 -12.039 1 96.62 189 GLN A C 1
ATOM 1525 O O . GLN A 1 189 ? 11.695 7.488 -12.133 1 96.62 189 GLN A O 1
ATOM 1530 N N . SER A 1 190 ? 12.555 9.344 -13.047 1 97.88 190 SER A N 1
ATOM 1531 C CA . SER A 1 190 ? 12.297 8.859 -14.406 1 97.88 190 SER A CA 1
ATOM 1532 C C . SER A 1 190 ? 13.109 7.609 -14.711 1 97.88 190 SER A C 1
ATOM 1534 O O . SER A 1 190 ? 12.594 6.656 -15.297 1 97.88 190 SER A O 1
ATOM 1536 N N . LEU A 1 191 ? 14.352 7.66 -14.297 1 98.38 191 LEU A N 1
ATOM 1537 C CA . LEU A 1 191 ? 15.219 6.5 -14.492 1 98.38 191 LEU A CA 1
ATOM 1538 C C . LEU A 1 191 ? 14.68 5.289 -13.734 1 98.38 191 LEU A C 1
ATOM 1540 O O . LEU A 1 191 ? 14.781 4.156 -14.211 1 98.38 191 LEU A O 1
ATOM 1544 N N . ALA A 1 192 ? 14.156 5.535 -12.562 1 98.31 192 ALA A N 1
ATOM 1545 C CA . ALA A 1 192 ? 13.555 4.453 -11.789 1 98.31 192 ALA A CA 1
ATOM 1546 C C . ALA A 1 192 ? 12.422 3.787 -12.562 1 98.31 192 ALA A C 1
ATOM 1548 O O . ALA A 1 192 ? 12.312 2.559 -12.578 1 98.31 192 ALA A O 1
ATOM 1549 N N . PHE A 1 193 ? 11.633 4.578 -13.242 1 98.25 193 PHE A N 1
ATOM 1550 C CA . PHE A 1 193 ? 10.531 4.031 -14.023 1 98.25 193 PHE A CA 1
ATOM 1551 C C . PHE A 1 193 ? 11.055 3.262 -15.234 1 98.25 193 PHE A C 1
ATOM 1553 O O . PHE A 1 193 ? 10.484 2.234 -15.617 1 98.25 193 PHE A O 1
ATOM 1560 N N . VAL A 1 194 ? 12.094 3.703 -15.828 1 98.31 194 VAL A N 1
ATOM 1561 C CA . VAL A 1 194 ? 12.719 2.971 -16.922 1 98.31 194 VAL A CA 1
ATOM 1562 C C . VAL A 1 194 ? 13.219 1.617 -16.422 1 98.31 194 VAL A C 1
ATOM 1564 O O . VAL A 1 194 ? 13.031 0.595 -17.094 1 98.31 194 VAL A O 1
ATOM 1567 N N . ALA A 1 195 ? 13.805 1.641 -15.258 1 97.88 195 ALA A N 1
ATOM 1568 C CA . ALA A 1 195 ? 14.352 0.409 -14.695 1 97.88 195 ALA A CA 1
ATOM 1569 C C . ALA A 1 195 ? 13.25 -0.624 -14.461 1 97.88 195 ALA A C 1
ATOM 1571 O O . ALA A 1 195 ? 13.43 -1.807 -14.766 1 97.88 195 ALA A O 1
ATOM 1572 N N . ILE A 1 196 ? 12.125 -0.18 -13.891 1 96.75 196 ILE A N 1
ATOM 1573 C CA . ILE A 1 196 ? 11.094 -1.164 -13.586 1 96.75 196 ILE A CA 1
ATOM 1574 C C . ILE A 1 196 ? 10.477 -1.683 -14.883 1 96.75 196 ILE A C 1
ATOM 1576 O O . ILE A 1 196 ? 10.078 -2.848 -14.969 1 96.75 196 ILE A O 1
ATOM 1580 N N . LEU A 1 197 ? 10.422 -0.86 -15.969 1 97.69 197 LEU A N 1
ATOM 1581 C CA . LEU A 1 197 ? 9.961 -1.342 -17.266 1 97.69 197 LEU A CA 1
ATOM 1582 C C . LEU A 1 197 ? 10.906 -2.408 -17.812 1 97.69 197 LEU A C 1
ATOM 1584 O O . LEU A 1 197 ? 10.461 -3.412 -18.375 1 97.69 197 LEU A O 1
ATOM 1588 N N . CYS A 1 198 ? 12.172 -2.207 -17.609 1 97.12 198 CYS A N 1
ATOM 1589 C CA . CYS A 1 198 ? 13.164 -3.188 -18.047 1 97.12 198 CYS A CA 1
ATOM 1590 C C . CYS A 1 198 ? 13.023 -4.484 -17.25 1 97.12 198 CYS A C 1
ATOM 1592 O O . CYS A 1 198 ? 13.156 -5.574 -17.812 1 97.12 198 CYS A O 1
ATOM 1594 N N . ILE A 1 199 ? 12.734 -4.375 -15.961 1 94.44 199 ILE A N 1
ATOM 1595 C CA . ILE A 1 199 ? 12.555 -5.543 -15.109 1 94.44 199 ILE A CA 1
ATOM 1596 C C . ILE A 1 199 ? 11.359 -6.359 -15.602 1 94.44 199 ILE A C 1
ATOM 1598 O O . ILE A 1 199 ? 11.422 -7.59 -15.664 1 94.44 199 ILE A O 1
ATOM 1602 N N . LEU A 1 200 ? 10.297 -5.652 -16.016 1 96.06 200 LEU A N 1
ATOM 1603 C CA . LEU A 1 200 ? 9.094 -6.316 -16.5 1 96.06 200 LEU A CA 1
ATOM 1604 C C . LEU A 1 200 ? 9.336 -6.945 -17.875 1 96.06 200 LEU A C 1
ATOM 1606 O O . LEU A 1 200 ? 8.906 -8.07 -18.125 1 96.06 200 LEU A O 1
ATOM 1610 N N . LEU A 1 201 ? 10.047 -6.254 -18.703 1 95.62 201 LEU A N 1
ATOM 1611 C CA . LEU A 1 201 ? 10.344 -6.781 -20.031 1 95.62 201 LEU A CA 1
ATOM 1612 C C . LEU A 1 201 ? 11.242 -8.008 -19.938 1 95.62 201 LEU A C 1
ATOM 1614 O O . LEU A 1 201 ? 11.133 -8.93 -20.766 1 95.62 201 LEU A O 1
ATOM 1618 N N . ALA A 1 202 ? 12.078 -8.055 -18.984 1 93 202 ALA A N 1
ATOM 1619 C CA . ALA A 1 202 ? 12.977 -9.195 -18.797 1 93 202 ALA A CA 1
ATOM 1620 C C . ALA A 1 202 ? 12.258 -10.344 -18.094 1 93 202 ALA A C 1
ATOM 1622 O O . ALA A 1 202 ? 12.828 -11.422 -17.922 1 93 202 ALA A O 1
ATOM 1623 N N . ARG A 1 203 ? 11.008 -10.133 -17.641 1 92.06 203 ARG A N 1
ATOM 1624 C CA . ARG A 1 203 ? 10.164 -11.102 -16.953 1 92.06 203 ARG A CA 1
ATOM 1625 C C . ARG A 1 203 ? 10.867 -11.648 -15.711 1 92.06 203 ARG A C 1
ATOM 1627 O O . ARG A 1 203 ? 10.828 -12.852 -15.453 1 92.06 203 ARG A O 1
ATOM 1634 N N . LYS A 1 204 ? 11.516 -10.742 -15 1 88.56 204 LYS A N 1
ATOM 1635 C CA . LYS A 1 204 ? 12.125 -11.117 -13.727 1 88.56 204 LYS A CA 1
ATOM 1636 C C . LYS A 1 204 ? 11.094 -11.125 -12.602 1 88.56 204 LYS A C 1
ATOM 1638 O O . LYS A 1 204 ? 11.234 -11.867 -11.625 1 88.56 204 LYS A O 1
ATOM 1643 N N . HIS A 1 205 ? 10.156 -10.297 -12.766 1 91.62 205 HIS A N 1
ATOM 1644 C CA . HIS A 1 205 ? 9.047 -10.188 -11.812 1 91.62 205 HIS A CA 1
ATOM 1645 C C . HIS A 1 205 ? 7.715 -10.047 -12.539 1 91.62 205 HIS A C 1
ATOM 1647 O O . HIS A 1 205 ? 7.664 -9.578 -13.672 1 91.62 205 HIS A O 1
ATOM 1653 N N . TYR A 1 206 ? 6.66 -10.531 -11.875 1 93.25 206 TYR A N 1
ATOM 1654 C CA . TYR A 1 206 ? 5.316 -10.25 -12.359 1 93.25 206 TYR A CA 1
ATOM 1655 C C . TYR A 1 206 ? 4.973 -8.773 -12.188 1 93.25 206 TYR A C 1
ATOM 1657 O O . TYR A 1 206 ? 5.555 -8.094 -11.336 1 93.25 206 TYR A O 1
ATOM 1665 N N . SER A 1 207 ? 4.047 -8.297 -12.977 1 94.69 207 SER A N 1
ATOM 1666 C CA . SER A 1 207 ? 3.621 -6.898 -12.914 1 94.69 207 SER A CA 1
ATOM 1667 C C . SER A 1 207 ? 3.105 -6.543 -11.523 1 94.69 207 SER A C 1
ATOM 1669 O O . SER A 1 207 ? 3.373 -5.449 -11.016 1 94.69 207 SER A O 1
ATOM 1671 N N . ILE A 1 208 ? 2.426 -7.449 -10.891 1 93.88 208 ILE A N 1
ATOM 1672 C CA . ILE A 1 208 ? 1.818 -7.176 -9.594 1 93.88 208 ILE A CA 1
ATOM 1673 C C . ILE A 1 208 ? 2.908 -7.031 -8.531 1 93.88 208 ILE A C 1
ATOM 1675 O O . ILE A 1 208 ? 2.754 -6.273 -7.574 1 93.88 208 ILE A O 1
ATOM 1679 N N . ASP A 1 209 ? 4.02 -7.77 -8.688 1 94 209 ASP A N 1
ATOM 1680 C CA . ASP A 1 209 ? 5.148 -7.676 -7.762 1 94 209 ASP A CA 1
ATOM 1681 C C . ASP A 1 209 ? 5.77 -6.281 -7.797 1 94 209 ASP A C 1
ATOM 1683 O O . ASP A 1 209 ? 6.062 -5.699 -6.75 1 94 209 ASP A O 1
ATOM 1687 N N . VAL A 1 210 ? 5.914 -5.855 -9 1 96.06 210 VAL A N 1
ATOM 1688 C CA . VAL A 1 210 ? 6.527 -4.551 -9.211 1 96.06 210 VAL A CA 1
ATOM 1689 C C . VAL A 1 210 ? 5.586 -3.453 -8.711 1 96.06 210 VAL A C 1
ATOM 1691 O O . VAL A 1 210 ? 6.02 -2.516 -8.039 1 96.06 210 VAL A O 1
ATOM 1694 N N . LEU A 1 211 ? 4.344 -3.598 -9.016 1 95.5 211 LEU A N 1
ATOM 1695 C CA . LEU A 1 211 ? 3.346 -2.627 -8.578 1 95.5 211 LEU A CA 1
ATOM 1696 C C . LEU A 1 211 ? 3.271 -2.578 -7.055 1 95.5 211 LEU A C 1
ATOM 1698 O O . LEU A 1 211 ? 3.262 -1.497 -6.461 1 95.5 211 LEU A O 1
ATOM 1702 N N . ALA A 1 212 ? 3.184 -3.717 -6.457 1 94.62 212 ALA A N 1
ATOM 1703 C CA . ALA A 1 212 ? 3.125 -3.791 -4.996 1 94.62 212 ALA A CA 1
ATOM 1704 C C . ALA A 1 212 ? 4.359 -3.154 -4.367 1 94.62 212 ALA A C 1
ATOM 1706 O O . ALA A 1 212 ? 4.254 -2.412 -3.387 1 94.62 212 ALA A O 1
ATOM 1707 N N . ALA A 1 213 ? 5.496 -3.438 -4.934 1 96.56 213 ALA A N 1
ATOM 1708 C CA . ALA A 1 213 ? 6.742 -2.873 -4.418 1 96.56 213 ALA A CA 1
ATOM 1709 C C . ALA A 1 213 ? 6.746 -1.352 -4.539 1 96.56 213 ALA A C 1
ATOM 1711 O O . ALA A 1 213 ? 7.168 -0.649 -3.619 1 96.56 213 ALA A O 1
ATOM 1712 N N . TYR A 1 214 ? 6.328 -0.887 -5.723 1 97.06 214 TYR A N 1
ATOM 1713 C CA . TYR A 1 214 ? 6.227 0.555 -5.918 1 97.06 214 TYR A CA 1
ATOM 1714 C C . TYR A 1 214 ? 5.312 1.185 -4.871 1 97.06 214 TYR A C 1
ATOM 1716 O O . TYR A 1 214 ? 5.664 2.193 -4.254 1 97.06 214 TYR A O 1
ATOM 1724 N N . MET A 1 215 ? 4.188 0.591 -4.648 1 95.44 215 MET A N 1
ATOM 1725 C CA . MET A 1 215 ? 3.189 1.13 -3.73 1 95.44 215 MET A CA 1
ATOM 1726 C C . MET A 1 215 ? 3.711 1.123 -2.297 1 95.44 215 MET A C 1
ATOM 1728 O O . MET A 1 215 ? 3.619 2.131 -1.594 1 95.44 215 MET A O 1
ATOM 1732 N N . ILE A 1 216 ? 4.258 0.047 -1.836 1 95.69 216 ILE A N 1
ATOM 1733 C CA . ILE A 1 216 ? 4.688 -0.056 -0.446 1 95.69 216 ILE A CA 1
ATOM 1734 C C . ILE A 1 216 ? 5.867 0.883 -0.2 1 95.69 216 ILE A C 1
ATOM 1736 O O . ILE A 1 216 ? 5.949 1.523 0.851 1 95.69 216 ILE A O 1
ATOM 1740 N N . THR A 1 217 ? 6.742 1.002 -1.191 1 97.56 217 THR A N 1
ATOM 1741 C CA . THR A 1 217 ? 7.941 1.816 -1.019 1 97.56 217 THR A CA 1
ATOM 1742 C C . THR A 1 217 ? 7.586 3.299 -0.955 1 97.56 217 THR A C 1
ATOM 1744 O O . THR A 1 217 ? 7.973 3.996 -0.016 1 97.56 217 THR A O 1
ATOM 1747 N N . THR A 1 218 ? 6.801 3.758 -1.899 1 97.38 218 THR A N 1
ATOM 1748 C CA . THR A 1 218 ? 6.461 5.176 -1.958 1 97.38 218 THR A CA 1
ATOM 1749 C C . THR A 1 218 ? 5.57 5.566 -0.783 1 97.38 218 THR A C 1
ATOM 1751 O O . THR A 1 218 ? 5.797 6.598 -0.142 1 97.38 218 THR A O 1
ATOM 1754 N N . ARG A 1 219 ? 4.641 4.699 -0.467 1 96.69 219 ARG A N 1
ATOM 1755 C CA . ARG A 1 219 ? 3.713 5.023 0.612 1 96.69 219 ARG A CA 1
ATOM 1756 C C . ARG A 1 219 ? 4.418 5.012 1.964 1 96.69 219 ARG A C 1
ATOM 1758 O O . ARG A 1 219 ? 4.109 5.824 2.838 1 96.69 219 ARG A O 1
ATOM 1765 N N . THR A 1 220 ? 5.305 4.07 2.125 1 97.81 220 THR A N 1
ATOM 1766 C CA . THR A 1 220 ? 6.055 4.039 3.375 1 97.81 220 THR A CA 1
ATOM 1767 C C . THR A 1 220 ? 6.918 5.285 3.521 1 97.81 220 THR A C 1
ATOM 1769 O O . THR A 1 220 ? 6.91 5.938 4.57 1 97.81 220 THR A O 1
ATOM 1772 N N . PHE A 1 221 ? 7.617 5.664 2.459 1 98.5 221 PHE A N 1
ATOM 1773 C CA . PHE A 1 221 ? 8.508 6.82 2.475 1 98.5 221 PHE A CA 1
ATOM 1774 C C . PHE A 1 221 ? 7.719 8.102 2.705 1 98.5 221 PHE A C 1
ATOM 1776 O O . PHE A 1 221 ? 8.078 8.914 3.562 1 98.5 221 PHE A O 1
ATOM 1783 N N . TRP A 1 222 ? 6.637 8.266 2.008 1 97.94 222 TRP A N 1
ATOM 1784 C CA . TRP A 1 222 ? 5.816 9.469 2.127 1 97.94 222 TRP A CA 1
ATOM 1785 C C . TRP A 1 222 ? 5.145 9.531 3.494 1 97.94 222 TRP A C 1
ATOM 1787 O O . TRP A 1 222 ? 5.055 10.609 4.094 1 97.94 222 TRP A O 1
ATOM 1797 N N . THR A 1 223 ? 4.652 8.383 3.975 1 97.62 223 THR A N 1
ATOM 1798 C CA . THR A 1 223 ? 4 8.328 5.277 1 97.62 223 THR A CA 1
ATOM 1799 C C . THR A 1 223 ? 4.977 8.719 6.387 1 97.62 223 THR A C 1
ATOM 1801 O O . THR A 1 223 ? 4.641 9.516 7.262 1 97.62 223 THR A O 1
ATOM 1804 N N . TYR A 1 224 ? 6.18 8.203 6.324 1 98.12 224 TYR A N 1
ATOM 1805 C CA . TYR A 1 224 ? 7.172 8.523 7.34 1 98.12 224 TYR A CA 1
ATOM 1806 C C . TYR A 1 224 ? 7.434 10.023 7.383 1 98.12 224 TYR A C 1
ATOM 1808 O O . TYR A 1 224 ? 7.414 10.633 8.453 1 98.12 224 TYR A O 1
ATOM 1816 N N . HIS A 1 225 ? 7.672 10.617 6.285 1 97.19 225 HIS A N 1
ATOM 1817 C CA . HIS A 1 225 ? 8.047 12.023 6.23 1 97.19 225 HIS A CA 1
ATOM 1818 C C . HIS A 1 225 ? 6.875 12.922 6.594 1 97.19 225 HIS A C 1
ATOM 1820 O O . HIS A 1 225 ? 7.066 14 7.168 1 97.19 225 HIS A O 1
ATOM 1826 N N . SER A 1 226 ? 5.652 12.43 6.246 1 96.19 226 SER A N 1
ATOM 1827 C CA . SER A 1 226 ? 4.469 13.156 6.688 1 96.19 226 SER A CA 1
ATOM 1828 C C . SER A 1 226 ? 4.332 13.125 8.203 1 96.19 226 SER A C 1
ATOM 1830 O O . SER A 1 226 ? 4.07 14.156 8.836 1 96.19 226 SER A O 1
ATOM 1832 N N . LEU A 1 227 ? 4.531 12.008 8.773 1 96.88 227 LEU A N 1
ATOM 1833 C CA . LEU A 1 227 ? 4.465 11.867 10.227 1 96.88 227 LEU A CA 1
ATOM 1834 C C . LEU A 1 227 ? 5.559 12.68 10.898 1 96.88 227 LEU A C 1
ATOM 1836 O O . LEU A 1 227 ? 5.324 13.305 11.938 1 96.88 227 LEU A O 1
ATOM 1840 N N . ALA A 1 228 ? 6.762 12.656 10.297 1 96.25 228 ALA A N 1
ATOM 1841 C CA . ALA A 1 228 ? 7.867 13.445 10.836 1 96.25 228 ALA A CA 1
ATOM 1842 C C . ALA A 1 228 ? 7.523 14.93 10.867 1 96.25 228 ALA A C 1
ATOM 1844 O O . ALA A 1 228 ? 7.773 15.609 11.867 1 96.25 228 ALA A O 1
ATOM 1845 N N . SER A 1 229 ? 6.945 15.398 9.789 1 93.69 229 SER A N 1
ATOM 1846 C CA . SER A 1 229 ? 6.559 16.797 9.711 1 93.69 229 SER A CA 1
ATOM 1847 C C . SER A 1 229 ? 5.492 17.141 10.742 1 93.69 229 SER A C 1
ATOM 1849 O O . SER A 1 229 ? 5.594 18.156 11.43 1 93.69 229 SER A O 1
ATOM 1851 N N . THR A 1 230 ? 4.527 16.297 10.867 1 92.88 230 THR A N 1
ATOM 1852 C CA . THR A 1 230 ? 3.449 16.562 11.82 1 92.88 230 THR A CA 1
ATOM 1853 C C . THR A 1 230 ? 3.959 16.453 13.25 1 92.88 230 THR A C 1
ATOM 1855 O O . THR A 1 230 ? 3.457 17.141 14.141 1 92.88 230 THR A O 1
ATOM 1858 N N . PHE A 1 231 ? 4.895 15.586 13.469 1 95.06 231 PHE A N 1
ATOM 1859 C CA . PHE A 1 231 ? 5.531 15.5 14.773 1 95.06 231 PHE A CA 1
ATOM 1860 C C . PHE A 1 231 ? 6.148 16.828 15.172 1 95.06 231 PHE A C 1
ATOM 1862 O O . PHE A 1 231 ? 5.938 17.312 16.281 1 95.06 231 PHE A O 1
ATOM 1869 N N . HIS A 1 232 ? 6.812 17.438 14.312 1 93.25 232 HIS A N 1
ATOM 1870 C CA . HIS A 1 232 ? 7.488 18.703 14.586 1 93.25 232 HIS A CA 1
ATOM 1871 C C . HIS A 1 232 ? 6.48 19.844 14.75 1 93.25 232 HIS A C 1
ATOM 1873 O O . HIS A 1 232 ? 6.754 20.828 15.445 1 93.25 232 HIS A O 1
ATOM 1879 N N . ASP A 1 233 ? 5.316 19.641 14.18 1 90.38 233 ASP A N 1
ATOM 1880 C CA . ASP A 1 233 ? 4.246 20.625 14.328 1 90.38 233 ASP A CA 1
ATOM 1881 C C . ASP A 1 233 ? 3.463 20.391 15.617 1 90.38 233 ASP A C 1
ATOM 1883 O O . ASP A 1 233 ? 2.582 21.188 15.961 1 90.38 233 ASP A O 1
ATOM 1887 N N . GLY A 1 234 ? 3.682 19.281 16.266 1 89.88 234 GLY A N 1
ATOM 1888 C CA . GLY A 1 234 ? 3.004 18.984 17.516 1 89.88 234 GLY A CA 1
ATOM 1889 C C . GLY A 1 234 ? 1.638 18.344 17.312 1 89.88 234 GLY A C 1
ATOM 1890 O O . GLY A 1 234 ? 0.809 18.344 18.219 1 89.88 234 GLY A O 1
ATOM 1891 N N . ASN A 1 235 ? 1.317 17.812 16.094 1 88.81 235 ASN A N 1
ATOM 1892 C CA . ASN A 1 235 ? -0.017 17.328 15.766 1 88.81 235 ASN A CA 1
ATOM 1893 C C . ASN A 1 235 ? 0.021 15.875 15.289 1 88.81 235 ASN A C 1
ATOM 1895 O O . ASN A 1 235 ? -0.83 15.461 14.5 1 88.81 235 ASN A O 1
ATOM 1899 N N . ILE A 1 236 ? 1.008 15.117 15.719 1 91.5 236 ILE A N 1
ATOM 1900 C CA . ILE A 1 236 ? 1.189 13.766 15.195 1 91.5 236 ILE A CA 1
ATOM 1901 C C . ILE A 1 236 ? 0.034 12.875 15.641 1 91.5 236 ILE A C 1
ATOM 1903 O O . ILE A 1 236 ? -0.393 11.984 14.906 1 91.5 236 ILE A O 1
ATOM 1907 N N . GLU A 1 237 ? -0.549 13.109 16.797 1 87.5 237 GLU A N 1
ATOM 1908 C CA . GLU A 1 237 ? -1.615 12.266 17.328 1 87.5 237 GLU A CA 1
ATOM 1909 C C . GLU A 1 237 ? -2.912 12.461 16.547 1 87.5 237 GLU A C 1
ATOM 1911 O O . GLU A 1 237 ? -3.738 11.555 16.469 1 87.5 237 GLU A O 1
ATOM 1916 N N . LYS A 1 238 ? -3.043 13.617 15.93 1 86.88 238 LYS A N 1
ATOM 1917 C CA . LYS A 1 238 ? -4.258 13.922 15.18 1 86.88 238 LYS A CA 1
ATOM 1918 C C . LYS A 1 238 ? -4.152 13.43 13.734 1 86.88 238 LYS A C 1
ATOM 1920 O O . LYS A 1 238 ? -5.16 13.344 13.031 1 86.88 238 LYS A O 1
ATOM 1925 N N . ASN A 1 239 ? -2.951 13.156 13.375 1 92.25 239 ASN A N 1
ATOM 1926 C CA . ASN A 1 239 ? -2.732 12.609 12.039 1 92.25 239 ASN A CA 1
ATOM 1927 C C . ASN A 1 239 ? -3.199 11.156 11.938 1 92.25 239 ASN A C 1
ATOM 1929 O O . ASN A 1 239 ? -2.703 10.289 12.664 1 92.25 239 ASN A O 1
ATOM 1933 N N . MET A 1 240 ? -4.125 10.859 11.078 1 93.88 240 MET A N 1
ATOM 1934 C CA . MET A 1 240 ? -4.688 9.523 10.969 1 93.88 240 MET A CA 1
ATOM 1935 C C . MET A 1 240 ? -3.611 8.508 10.602 1 93.88 240 MET A C 1
ATOM 1937 O O . MET A 1 240 ? -3.76 7.312 10.867 1 93.88 240 MET A O 1
ATOM 1941 N N . LEU A 1 241 ? -2.521 8.969 10.023 1 95.5 241 LEU A N 1
ATOM 1942 C CA . LEU A 1 241 ? -1.405 8.094 9.688 1 95.5 241 LEU A CA 1
ATOM 1943 C C . LEU A 1 241 ? -0.786 7.496 10.953 1 95.5 241 LEU A C 1
ATOM 1945 O O . LEU A 1 241 ? -0.054 6.504 10.875 1 95.5 241 LEU A O 1
ATOM 1949 N N . SER A 1 242 ? -1.099 8.109 12.078 1 95.44 242 SER A N 1
ATOM 1950 C CA . SER A 1 242 ? -0.534 7.652 13.344 1 95.44 242 SER A CA 1
ATOM 1951 C C . SER A 1 242 ? -1.111 6.301 13.742 1 95.44 242 SER A C 1
ATOM 1953 O O . SER A 1 242 ? -0.594 5.645 14.648 1 95.44 242 SER A O 1
ATOM 1955 N N . GLN A 1 243 ? -2.096 5.863 13.047 1 93 243 GLN A N 1
ATOM 1956 C CA . GLN A 1 243 ? -2.688 4.555 13.312 1 93 243 GLN A CA 1
ATOM 1957 C C . GLN A 1 243 ? -1.816 3.434 12.75 1 93 243 GLN A C 1
ATOM 1959 O O . GLN A 1 243 ? -2.047 2.258 13.039 1 93 243 GLN A O 1
ATOM 1964 N N . THR A 1 244 ? -0.817 3.814 11.938 1 94.12 244 THR A N 1
ATOM 1965 C CA . THR A 1 244 ? 0.137 2.803 11.5 1 94.12 244 THR A CA 1
ATOM 1966 C C . THR A 1 244 ? 0.904 2.23 12.688 1 94.12 244 THR A C 1
ATOM 1968 O O . THR A 1 244 ? 1.252 2.959 13.617 1 94.12 244 THR A O 1
ATOM 1971 N N . CYS A 1 245 ? 1.256 1.01 12.609 1 92.44 245 CYS A N 1
ATOM 1972 C CA . CYS A 1 245 ? 1.788 0.295 13.766 1 92.44 245 CYS A CA 1
ATOM 1973 C C . CYS A 1 245 ? 3.184 0.796 14.117 1 92.44 245 CYS A C 1
ATOM 1975 O O . CYS A 1 245 ? 3.623 0.663 15.266 1 92.44 245 CYS A O 1
ATOM 1977 N N . TRP A 1 246 ? 3.875 1.422 13.203 1 95.81 246 TRP A N 1
ATOM 1978 C CA . TRP A 1 246 ? 5.25 1.831 13.461 1 95.81 246 TRP A CA 1
ATOM 1979 C C . TRP A 1 246 ? 5.336 3.332 13.719 1 95.81 246 TRP A C 1
ATOM 1981 O O . TRP A 1 246 ? 6.43 3.883 13.859 1 95.81 246 TRP A O 1
ATOM 1991 N N . SER A 1 247 ? 4.219 4.066 13.914 1 95.06 247 SER A N 1
ATOM 1992 C CA . SER A 1 247 ? 4.188 5.516 14.102 1 95.06 247 SER A CA 1
ATOM 1993 C C . SER A 1 247 ? 4.867 5.922 15.406 1 95.06 247 SER A C 1
ATOM 1995 O O . SER A 1 247 ? 5.512 6.969 15.469 1 95.06 247 SER A O 1
ATOM 1997 N N . PRO A 1 248 ? 4.746 5.055 16.5 1 95.38 248 PRO A N 1
ATOM 1998 C CA . PRO A 1 248 ? 5.43 5.457 17.734 1 95.38 248 PRO A CA 1
ATOM 1999 C C . PRO A 1 248 ? 6.945 5.535 17.562 1 95.38 248 PRO A C 1
ATOM 2001 O O . PRO A 1 248 ? 7.605 6.32 18.25 1 95.38 248 PRO A O 1
ATOM 2004 N N . LEU A 1 249 ? 7.504 4.82 16.656 1 97.31 249 LEU A N 1
ATOM 2005 C CA . LEU A 1 249 ? 8.945 4.82 16.422 1 97.31 249 LEU A CA 1
ATOM 2006 C C . LEU A 1 249 ? 9.391 6.102 15.727 1 97.31 249 LEU A C 1
ATOM 2008 O O . LEU A 1 249 ? 10.555 6.496 15.828 1 97.31 249 LEU A O 1
ATOM 2012 N N . VAL A 1 250 ? 8.453 6.738 15.047 1 97.44 250 VAL A N 1
ATOM 2013 C CA . VAL A 1 250 ? 8.766 8 14.383 1 97.44 250 VAL A CA 1
ATOM 2014 C C . VAL A 1 250 ? 9.086 9.07 15.43 1 97.44 250 VAL A C 1
ATOM 2016 O O . VAL A 1 250 ? 10.016 9.859 15.25 1 97.44 250 VAL A O 1
ATOM 2019 N N . LYS A 1 251 ? 8.383 9.031 16.531 1 95.88 251 LYS A N 1
ATOM 2020 C CA . LYS A 1 251 ? 8.641 9.977 17.609 1 95.88 251 LYS A CA 1
ATOM 2021 C C . LYS A 1 251 ? 10.047 9.805 18.172 1 95.88 251 LYS A C 1
ATOM 2023 O O . LYS A 1 251 ? 10.75 10.789 18.422 1 95.88 251 LYS A O 1
ATOM 2028 N N . TYR A 1 252 ? 10.375 8.57 18.328 1 96.75 252 TYR A N 1
ATOM 2029 C CA . TYR A 1 252 ? 11.711 8.258 18.828 1 96.75 252 TYR A CA 1
ATOM 2030 C C . TYR A 1 252 ? 12.781 8.703 17.844 1 96.75 252 TYR A C 1
ATOM 2032 O O . TYR A 1 252 ? 13.797 9.281 18.234 1 96.75 252 TYR A O 1
ATOM 2040 N N . LEU A 1 253 ? 12.594 8.539 16.578 1 97.69 253 LEU A N 1
ATOM 2041 C CA . LEU A 1 253 ? 13.594 8.812 15.547 1 97.69 253 LEU A CA 1
ATOM 2042 C C . LEU A 1 253 ? 13.703 10.305 15.281 1 97.69 253 LEU A C 1
ATOM 2044 O O . LEU A 1 253 ? 14.773 10.797 14.906 1 97.69 253 LEU A O 1
ATOM 2048 N N . GLU A 1 254 ? 12.648 11.047 15.57 1 96.75 254 GLU A N 1
ATOM 2049 C CA . GLU A 1 254 ? 12.617 12.461 15.211 1 96.75 254 GLU A CA 1
ATOM 2050 C C . GLU A 1 254 ? 12.812 13.344 16.438 1 96.75 254 GLU A C 1
ATOM 2052 O O . GLU A 1 254 ? 12.891 14.57 16.328 1 96.75 254 GLU A O 1
ATOM 2057 N N . ALA A 1 255 ? 12.984 12.797 17.594 1 95 255 ALA A N 1
ATOM 2058 C CA . ALA A 1 255 ? 12.984 13.516 18.875 1 95 255 ALA A CA 1
ATOM 2059 C C . ALA A 1 255 ? 14.039 14.617 18.875 1 95 255 ALA A C 1
ATOM 2061 O O . ALA A 1 255 ? 13.797 15.711 19.406 1 95 255 ALA A O 1
ATOM 2062 N N . ASP A 1 256 ? 15.188 14.391 18.266 1 94.56 256 ASP A N 1
ATOM 2063 C CA . ASP A 1 256 ? 16.281 15.359 18.328 1 94.56 256 ASP A CA 1
ATOM 2064 C C . ASP A 1 256 ? 16.516 16 16.969 1 94.56 256 ASP A C 1
ATOM 2066 O O . ASP A 1 256 ? 17.516 16.688 16.766 1 94.56 256 ASP A O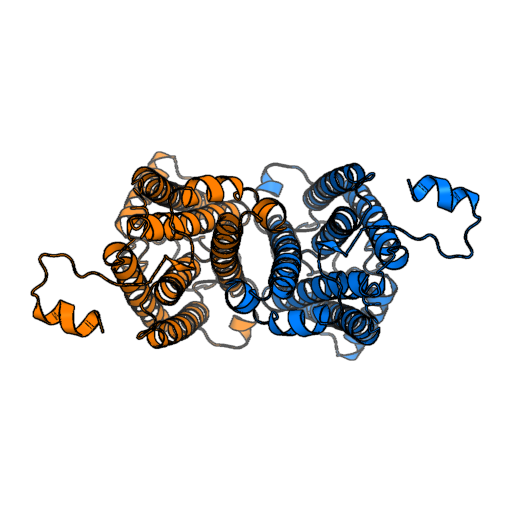 1
ATOM 2070 N N . ALA A 1 257 ? 15.656 15.766 16.047 1 94.88 257 ALA A N 1
ATOM 2071 C CA . ALA A 1 257 ? 15.812 16.359 14.719 1 94.88 257 ALA A CA 1
ATOM 2072 C C . ALA A 1 257 ? 15.305 17.797 14.688 1 94.88 257 ALA A C 1
ATOM 2074 O O . ALA A 1 257 ? 14.297 18.109 15.328 1 94.88 257 ALA A O 1
ATOM 2075 N N . PRO A 1 258 ? 16.016 18.625 13.977 1 92 258 PRO A N 1
ATOM 2076 C CA . PRO A 1 258 ? 15.492 19.984 13.82 1 92 258 PRO A CA 1
ATOM 2077 C C . PRO A 1 258 ? 14.172 20.031 13.055 1 92 258 PRO A C 1
ATOM 2079 O O . PRO A 1 258 ? 13.891 19.141 12.25 1 92 258 PRO A O 1
ATOM 2082 N N . PRO A 1 259 ? 13.383 21 13.328 1 89.94 259 PRO A N 1
ATOM 2083 C CA . PRO A 1 259 ? 12.156 21.156 12.555 1 89.94 259 PRO A CA 1
ATOM 2084 C C . PRO A 1 259 ? 12.422 21.406 11.07 1 89.94 259 PRO A C 1
ATOM 2086 O O . PRO A 1 259 ? 13.539 21.781 10.695 1 89.94 259 PRO A O 1
ATOM 2089 N N . PRO A 1 260 ? 11.383 21.188 10.32 1 85.56 260 PRO A N 1
ATOM 2090 C CA . PRO A 1 260 ? 11.562 21.234 8.867 1 85.56 260 PRO A CA 1
ATOM 2091 C C . PRO A 1 260 ? 12.086 22.594 8.383 1 85.56 260 PRO A C 1
ATOM 2093 O O . PRO A 1 260 ? 12.867 22.641 7.422 1 85.56 260 PRO A O 1
ATOM 2096 N N . HIS A 1 261 ? 11.734 23.609 8.977 1 84.62 261 HIS A N 1
ATOM 2097 C CA . HIS A 1 261 ? 12.156 24.922 8.508 1 84.62 261 HIS A CA 1
ATOM 2098 C C . HIS A 1 261 ? 13.641 25.156 8.797 1 84.62 261 HIS A C 1
ATOM 2100 O O . HIS A 1 261 ? 14.266 26.016 8.172 1 84.62 261 HIS A O 1
ATOM 2106 N N . LEU A 1 262 ? 14.25 24.391 9.695 1 87.38 262 LEU A N 1
ATOM 2107 C CA . LEU A 1 262 ? 15.664 24.5 10.039 1 87.38 262 LEU A CA 1
ATOM 2108 C C . LEU A 1 262 ? 16.469 23.359 9.438 1 87.38 262 LEU A C 1
ATOM 2110 O O . LEU A 1 262 ? 17.703 23.312 9.578 1 87.38 262 LEU A O 1
ATOM 2114 N N . PHE A 1 263 ? 15.773 22.469 8.836 1 88.94 263 PHE A N 1
ATOM 2115 C CA . PHE A 1 263 ? 16.422 21.312 8.211 1 88.94 263 PHE A CA 1
ATOM 2116 C C . PHE A 1 263 ? 16.703 21.594 6.738 1 88.94 263 PHE A C 1
ATOM 2118 O O . PHE A 1 263 ? 15.891 21.25 5.871 1 88.94 263 PHE A O 1
ATOM 2125 N N . LEU A 1 264 ? 17.859 22.109 6.441 1 87.44 264 LEU A N 1
ATOM 2126 C CA . LEU A 1 264 ? 18.25 22.438 5.074 1 87.44 264 LEU A CA 1
ATOM 2127 C C . LEU A 1 264 ? 19.031 21.297 4.434 1 87.44 264 LEU A C 1
ATOM 2129 O O . LEU A 1 264 ? 19.844 20.656 5.094 1 87.44 264 LEU A O 1
ATOM 2133 N N . ASN A 1 265 ? 18.719 21.078 3.197 1 91.75 265 ASN A N 1
ATOM 2134 C CA . ASN A 1 265 ? 19.484 20.078 2.443 1 91.75 265 ASN A CA 1
ATOM 2135 C C . ASN A 1 265 ? 20.781 20.656 1.913 1 91.75 265 ASN A C 1
ATOM 2137 O O . ASN A 1 265 ? 20.797 21.344 0.888 1 91.75 265 ASN A O 1
ATOM 2141 N N . VAL A 1 266 ? 21.859 20.422 2.578 1 90.62 266 VAL A N 1
ATOM 2142 C CA . VAL A 1 266 ? 23.203 20.844 2.184 1 90.62 266 VAL A CA 1
ATOM 2143 C C . VAL A 1 266 ? 24.141 19.625 2.205 1 90.62 266 VAL A C 1
ATOM 2145 O O . VAL A 1 266 ? 24.125 18.844 3.154 1 90.62 266 VAL A O 1
ATOM 2148 N N . LEU A 1 267 ? 24.812 19.469 1.118 1 88.5 267 LEU A N 1
ATOM 2149 C CA . LEU A 1 267 ? 25.797 18.391 1.049 1 88.5 267 LEU A CA 1
ATOM 2150 C C . LEU A 1 267 ? 27.188 18.891 1.42 1 88.5 267 LEU A C 1
ATOM 2152 O O . LEU A 1 267 ? 27.625 19.938 0.939 1 88.5 267 LEU A O 1
ATOM 2156 N N . GLU A 1 268 ? 27.703 18.359 2.5 1 82.75 268 GLU A N 1
ATOM 2157 C CA . GLU A 1 268 ? 29.016 18.766 2.961 1 82.75 268 GLU A CA 1
ATOM 2158 C C . GLU A 1 268 ? 30.078 17.75 2.566 1 82.75 268 GLU A C 1
ATOM 2160 O O . GLU A 1 268 ? 29.891 16.547 2.729 1 82.75 268 GLU A O 1
ATOM 2165 N N . TRP A 1 269 ? 30.812 18.172 1.535 1 62.06 269 TRP A N 1
ATOM 2166 C CA . TRP A 1 269 ? 31.938 17.297 1.219 1 62.06 269 TRP A CA 1
ATOM 2167 C C . TRP A 1 269 ? 32.812 17.062 2.451 1 62.06 269 TRP A C 1
ATOM 2169 O O . TRP A 1 269 ? 32.969 17.953 3.289 1 62.06 269 TRP A O 1
ATOM 2179 N N . PRO A 1 270 ? 33.156 15.836 2.738 1 55.47 270 PRO A N 1
ATOM 2180 C CA . PRO A 1 270 ? 34.031 15.594 3.887 1 55.47 270 PRO A CA 1
ATOM 2181 C C . PRO A 1 270 ? 35.25 16.547 3.926 1 55.47 270 PRO A C 1
ATOM 2183 O O . PRO A 1 270 ? 35.656 17.047 2.885 1 55.47 270 PRO A O 1
ATOM 2186 N N . SER A 1 271 ? 35.5 17.172 5.062 1 49.22 271 SER A N 1
ATOM 2187 C CA . SER A 1 271 ? 36.594 18.109 5.289 1 49.22 271 SER A CA 1
ATOM 2188 C C . SER A 1 271 ? 37.812 17.719 4.48 1 49.22 271 SER A C 1
ATOM 2190 O O . SER A 1 271 ? 38.656 18.562 4.164 1 49.22 271 SER A O 1
ATOM 2192 N N . SER A 1 272 ? 38.125 16.469 4.273 1 47.09 272 SER A N 1
ATOM 2193 C CA . SER A 1 272 ? 39.344 16.109 3.586 1 47.09 272 SER A CA 1
ATOM 2194 C C . SER A 1 272 ? 39.25 16.391 2.088 1 47.09 272 SER A C 1
ATOM 2196 O O . SER A 1 272 ? 40.188 16.156 1.343 1 47.09 272 SER A O 1
ATOM 2198 N N . CYS A 1 273 ? 38.125 16.609 1.606 1 49.25 273 CYS A N 1
ATOM 2199 C CA . CYS A 1 273 ? 38 16.922 0.187 1 49.25 273 CYS A CA 1
ATOM 2200 C C . CYS A 1 273 ? 38.438 18.359 -0.085 1 49.25 273 CYS A C 1
ATOM 2202 O O . CYS A 1 273 ? 38.125 19.266 0.678 1 49.25 273 CYS A O 1
ATOM 2204 N N . PRO A 1 274 ? 39.375 18.625 -1.133 1 48.56 274 PRO A N 1
ATOM 2205 C CA . PRO A 1 274 ? 39.969 19.938 -1.416 1 48.56 274 PRO A CA 1
ATOM 2206 C C . PRO A 1 274 ? 38.938 21.047 -1.554 1 48.56 274 PRO A C 1
ATOM 2208 O O . PRO A 1 274 ? 37.812 20.781 -1.981 1 48.56 274 PRO A O 1
ATOM 2211 N N . GLN A 1 275 ? 39.125 22.234 -1.022 1 48.06 275 GLN A N 1
ATOM 2212 C CA . GLN A 1 275 ? 38.375 23.469 -0.933 1 48.06 275 GLN A CA 1
ATOM 2213 C C . GLN A 1 275 ? 37.688 23.797 -2.252 1 48.06 275 GLN A C 1
ATOM 2215 O O . GLN A 1 275 ? 36.594 24.406 -2.264 1 48.06 275 GLN A O 1
ATOM 2220 N N . LYS A 1 276 ? 38.281 23.453 -3.305 1 48.94 276 LYS A N 1
ATOM 2221 C CA . LYS A 1 276 ? 37.812 23.844 -4.629 1 48.94 276 LYS A CA 1
ATOM 2222 C C . LYS A 1 276 ? 36.5 23.156 -4.977 1 48.94 276 LYS A C 1
ATOM 2224 O O . LYS A 1 276 ? 35.594 23.75 -5.59 1 48.94 276 LYS A O 1
ATOM 2229 N N . ILE A 1 277 ? 36.406 21.953 -4.777 1 48.03 277 ILE A N 1
ATOM 2230 C CA . ILE A 1 277 ? 35.188 21.203 -5.109 1 48.03 277 ILE A CA 1
ATOM 2231 C C . ILE A 1 277 ? 34.062 21.562 -4.137 1 48.03 277 ILE A C 1
ATOM 2233 O O . ILE A 1 277 ? 32.906 21.531 -4.5 1 48.03 277 ILE A O 1
ATOM 2237 N N . ARG A 1 278 ? 34.375 21.906 -2.906 1 48.66 278 ARG A N 1
ATOM 2238 C CA . ARG A 1 278 ? 33.438 22.312 -1.876 1 48.66 278 ARG A CA 1
ATOM 2239 C C . ARG A 1 278 ? 32.688 23.578 -2.281 1 48.66 278 ARG A C 1
ATOM 2241 O O . ARG A 1 278 ? 31.484 23.703 -2.041 1 48.66 278 ARG A O 1
ATOM 2248 N N . ARG A 1 279 ? 33.344 24.625 -2.809 1 48.84 279 ARG A N 1
ATOM 2249 C CA . ARG A 1 279 ? 32.812 25.906 -3.23 1 48.84 279 ARG A CA 1
ATOM 2250 C C . ARG A 1 279 ? 31.828 25.719 -4.387 1 48.84 279 ARG A C 1
ATOM 2252 O O . ARG A 1 279 ? 30.844 26.469 -4.512 1 48.84 279 ARG A O 1
ATOM 2259 N N . LYS A 1 280 ? 32.094 24.812 -5.297 1 47.31 280 LYS A N 1
ATOM 2260 C CA . LYS A 1 280 ? 31.281 24.672 -6.504 1 47.31 280 LYS A CA 1
ATOM 2261 C C . LYS A 1 280 ? 29.969 23.953 -6.199 1 47.31 280 LYS A C 1
ATOM 2263 O O . LYS A 1 280 ? 28.969 24.188 -6.879 1 47.31 280 LYS A O 1
ATOM 2268 N N . LEU A 1 281 ? 29.938 23.016 -5.281 1 43.78 281 LEU A N 1
ATOM 2269 C CA . LEU A 1 281 ? 28.719 22.266 -4.996 1 43.78 281 LEU A CA 1
ATOM 2270 C C . LEU A 1 281 ? 27.906 22.953 -3.898 1 43.78 281 LEU A C 1
ATOM 2272 O O . LEU A 1 281 ? 26.734 22.625 -3.68 1 43.78 281 LEU A O 1
ATOM 2276 N N . ALA A 1 282 ? 28.5 23.812 -2.982 1 41.56 282 ALA A N 1
ATOM 2277 C CA . ALA A 1 282 ? 27.797 24.578 -1.957 1 41.56 282 ALA A CA 1
ATOM 2278 C C . ALA A 1 282 ? 26.922 25.656 -2.582 1 41.56 282 ALA A C 1
ATOM 2280 O O . ALA A 1 282 ? 26.219 26.391 -1.873 1 41.56 282 ALA A O 1
ATOM 2281 N N . PHE A 1 283 ? 26.938 26.047 -3.912 1 37.84 283 PHE A N 1
ATOM 2282 C CA . PHE A 1 283 ? 26.078 27.125 -4.383 1 37.84 283 PHE A CA 1
ATOM 2283 C C . PHE A 1 283 ? 24.672 26.594 -4.688 1 37.84 283 PHE A C 1
ATOM 2285 O O . PHE A 1 283 ? 24.516 25.5 -5.234 1 37.84 283 PHE A O 1
ATOM 2292 N N . MET B 1 1 ? -18.047 39.938 17.844 1 28.8 1 MET B N 1
ATOM 2293 C CA . MET B 1 1 ? -18.375 38.5 17.844 1 28.8 1 MET B CA 1
ATOM 2294 C C . MET B 1 1 ? -18.562 38 16.422 1 28.8 1 MET B C 1
ATOM 2296 O O . MET B 1 1 ? -19.516 38.375 15.734 1 28.8 1 MET B O 1
ATOM 2300 N N . ASP B 1 2 ? -17.531 37.812 15.617 1 37.38 2 ASP B N 1
ATOM 2301 C CA . ASP B 1 2 ? -17.625 37.562 14.18 1 37.38 2 ASP B CA 1
ATOM 2302 C C . ASP B 1 2 ? -18.578 36.438 13.883 1 37.38 2 ASP B C 1
ATOM 2304 O O . ASP B 1 2 ? -18.656 35.438 14.641 1 37.38 2 ASP B O 1
ATOM 2308 N N . LEU B 1 3 ? -19.625 36.562 13.219 1 40.38 3 LEU B N 1
ATOM 2309 C CA . LEU B 1 3 ? -20.656 35.625 12.797 1 40.38 3 LEU B CA 1
ATOM 2310 C C . LEU B 1 3 ? -20.047 34.312 12.375 1 40.38 3 LEU B C 1
ATOM 2312 O O . LEU B 1 3 ? -18.984 34.281 11.742 1 40.38 3 LEU B O 1
ATOM 2316 N N . PRO B 1 4 ? -20.359 33.156 13.078 1 47.03 4 PRO B N 1
ATOM 2317 C CA . PRO B 1 4 ? -19.875 31.828 12.688 1 47.03 4 PRO B CA 1
ATOM 2318 C C . PRO B 1 4 ? -19.875 31.625 11.18 1 47.03 4 PRO B C 1
ATOM 2320 O O . PRO B 1 4 ? -20.844 31.953 10.5 1 47.03 4 PRO B O 1
ATOM 2323 N N . LYS B 1 5 ? -18.844 31.828 10.445 1 53.25 5 LYS B N 1
ATOM 2324 C CA . LYS B 1 5 ? -18.719 31.672 9 1 53.25 5 LYS B CA 1
ATOM 2325 C C . LYS B 1 5 ? -19.516 30.453 8.523 1 53.25 5 LYS B C 1
ATOM 2327 O O . LYS B 1 5 ? -19.297 29.328 8.984 1 53.25 5 LYS B O 1
ATOM 2332 N N . THR B 1 6 ? -20.781 30.484 8.141 1 60.56 6 THR B N 1
ATOM 2333 C CA . THR B 1 6 ? -21.625 29.453 7.559 1 60.56 6 THR B CA 1
ATOM 2334 C C . THR B 1 6 ? -20.953 28.828 6.336 1 60.56 6 THR B C 1
ATOM 2336 O O . THR B 1 6 ? -20.562 29.547 5.41 1 60.56 6 THR B O 1
ATOM 2339 N N . TYR B 1 7 ? -20.203 27.656 6.535 1 70.62 7 TYR B N 1
ATOM 2340 C CA . TYR B 1 7 ? -19.594 26.984 5.398 1 70.62 7 TYR B CA 1
ATOM 2341 C C . TYR B 1 7 ? -20.672 26.422 4.461 1 70.62 7 TYR B C 1
ATOM 2343 O O . TYR B 1 7 ? -21.531 25.656 4.883 1 70.62 7 TYR B O 1
ATOM 2351 N N . GLU B 1 8 ? -21.031 27.219 3.396 1 81.38 8 GLU B N 1
ATOM 2352 C CA . GLU B 1 8 ? -21.891 26.672 2.361 1 81.38 8 GLU B CA 1
ATOM 2353 C C . GLU B 1 8 ? -21.25 25.484 1.658 1 81.38 8 GLU B C 1
ATOM 2355 O O . GLU B 1 8 ? -20.234 25.641 0.968 1 81.38 8 GLU B O 1
ATOM 2360 N N . VAL B 1 9 ? -21.812 24.344 1.892 1 89.56 9 VAL B N 1
ATOM 2361 C CA . VAL B 1 9 ? -21.234 23.109 1.39 1 89.56 9 VAL B CA 1
ATOM 2362 C C . VAL B 1 9 ? -21.859 22.766 0.037 1 89.56 9 VAL B C 1
ATOM 2364 O O . VAL B 1 9 ? -23.078 22.734 -0.107 1 89.56 9 VAL B O 1
ATOM 2367 N N . ARG B 1 10 ? -21 22.625 -0.981 1 92.62 10 ARG B N 1
ATOM 2368 C CA . ARG B 1 10 ? -21.422 22.172 -2.303 1 92.62 10 ARG B CA 1
ATOM 2369 C C . ARG B 1 10 ? -21.766 20.688 -2.293 1 92.62 10 ARG B C 1
ATOM 2371 O O . ARG B 1 10 ? -21.016 19.891 -1.729 1 92.62 10 ARG B O 1
ATOM 2378 N N . ARG B 1 11 ? -22.812 20.344 -2.957 1 95 11 ARG B N 1
ATOM 2379 C CA . ARG B 1 11 ? -23.234 18.953 -3.02 1 95 11 ARG B CA 1
ATOM 2380 C C . ARG B 1 11 ? -22.594 18.234 -4.211 1 95 11 ARG B C 1
ATOM 2382 O O . ARG B 1 11 ? -22.484 17.016 -4.227 1 95 11 ARG B O 1
ATOM 2389 N N . MET B 1 12 ? -22.125 18.984 -5.176 1 96.25 12 MET B N 1
ATOM 2390 C CA . MET B 1 12 ? -21.641 18.438 -6.438 1 96.25 12 MET B CA 1
ATOM 2391 C C . MET B 1 12 ? -20.453 17.516 -6.207 1 96.25 12 MET B C 1
ATOM 2393 O O . MET B 1 12 ? -20.375 16.422 -6.777 1 96.25 12 MET B O 1
ATOM 2397 N N . PRO B 1 13 ? -19.5 17.859 -5.387 1 97.62 13 PRO B N 1
ATOM 2398 C CA . PRO B 1 13 ? -18.375 16.938 -5.16 1 97.62 13 PRO B CA 1
ATOM 2399 C C . PRO B 1 13 ? -18.828 15.586 -4.621 1 97.62 13 PRO B C 1
ATOM 2401 O O . PRO B 1 13 ? -18.25 14.555 -4.98 1 97.62 13 PRO B O 1
ATOM 2404 N N . ALA B 1 14 ? -19.781 15.609 -3.74 1 97.62 14 ALA B N 1
ATOM 2405 C CA . ALA B 1 14 ? -20.297 14.344 -3.225 1 97.62 14 ALA B CA 1
ATOM 2406 C C . ALA B 1 14 ? -20.922 13.508 -4.344 1 97.62 14 ALA B C 1
ATOM 2408 O O . ALA B 1 14 ? -20.672 12.305 -4.434 1 97.62 14 ALA B O 1
ATOM 2409 N N . PHE B 1 15 ? -21.656 14.133 -5.215 1 97.75 15 PHE B N 1
ATOM 2410 C CA . PHE B 1 15 ? -22.266 13.438 -6.344 1 97.75 15 PHE B CA 1
ATOM 2411 C C . PHE B 1 15 ? -21.203 12.859 -7.266 1 97.75 15 PHE B C 1
ATOM 2413 O O . PHE B 1 15 ? -21.312 11.719 -7.711 1 97.75 15 PHE B O 1
ATOM 2420 N N . LEU B 1 16 ? -20.203 13.594 -7.5 1 98.12 16 LEU B N 1
ATOM 2421 C CA . LEU B 1 16 ? -19.141 13.148 -8.383 1 98.12 16 LEU B CA 1
ATOM 2422 C C . LEU B 1 16 ? -18.422 11.938 -7.793 1 98.12 16 LEU B C 1
ATOM 2424 O O . LEU B 1 16 ? -18.047 11.016 -8.523 1 98.12 16 LEU B O 1
ATOM 2428 N N . THR B 1 17 ? -18.188 11.938 -6.477 1 98.5 17 THR B N 1
ATOM 2429 C CA . THR B 1 17 ? -17.484 10.812 -5.863 1 98.5 17 THR B CA 1
ATOM 2430 C 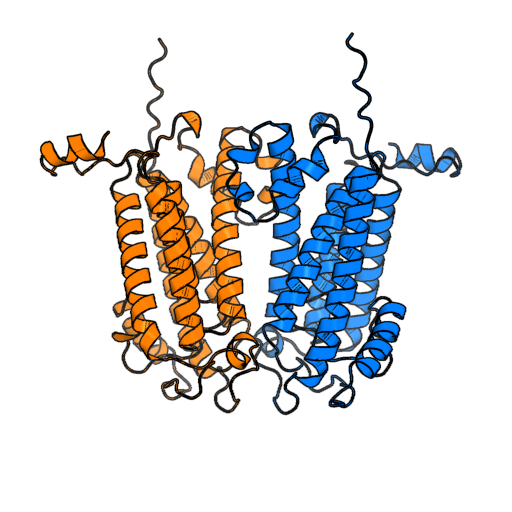C . THR B 1 17 ? -18.375 9.57 -5.828 1 98.5 17 THR B C 1
ATOM 2432 O O . THR B 1 17 ? -17.891 8.445 -5.93 1 98.5 17 THR B O 1
ATOM 2435 N N . VAL B 1 18 ? -19.703 9.766 -5.719 1 97.31 18 VAL B N 1
ATOM 2436 C CA . VAL B 1 18 ? -20.625 8.641 -5.816 1 97.31 18 VAL B CA 1
ATOM 2437 C C . VAL B 1 18 ? -20.578 8.055 -7.227 1 97.31 18 VAL B C 1
ATOM 2439 O O . VAL B 1 18 ? -20.516 6.836 -7.402 1 97.31 18 VAL B O 1
ATOM 2442 N N . ILE B 1 19 ? -20.562 8.859 -8.203 1 97.81 19 ILE B N 1
ATOM 2443 C CA . ILE B 1 19 ? -20.438 8.414 -9.586 1 97.81 19 ILE B CA 1
ATOM 2444 C C . ILE B 1 19 ? -19.109 7.684 -9.773 1 97.81 19 ILE B C 1
ATOM 2446 O O . ILE B 1 19 ? -19.047 6.664 -10.469 1 97.81 19 ILE B O 1
ATOM 2450 N N . PHE B 1 20 ? -18.078 8.25 -9.18 1 98.06 20 PHE B N 1
ATOM 2451 C CA . PHE B 1 20 ? -16.766 7.625 -9.25 1 98.06 20 PHE B CA 1
ATOM 2452 C C . PHE B 1 20 ? -16.812 6.195 -8.719 1 98.06 20 PHE B C 1
ATOM 2454 O O . PHE B 1 20 ? -16.266 5.277 -9.336 1 98.06 20 PHE B O 1
ATOM 2461 N N . VAL B 1 21 ? -17.484 5.977 -7.633 1 97.31 21 VAL B N 1
ATOM 2462 C CA . VAL B 1 21 ? -17.609 4.641 -7.055 1 97.31 21 VAL B CA 1
ATOM 2463 C C . VAL B 1 21 ? -18.406 3.742 -7.992 1 97.31 21 VAL B C 1
ATOM 2465 O O . VAL B 1 21 ? -18.078 2.574 -8.188 1 97.31 21 VAL B O 1
ATOM 2468 N N . ILE B 1 22 ? -19.5 4.273 -8.547 1 93.69 22 ILE B N 1
ATOM 2469 C CA . ILE B 1 22 ? -20.328 3.506 -9.469 1 93.69 22 ILE B CA 1
ATOM 2470 C C . ILE B 1 22 ? -19.5 3.096 -10.688 1 93.69 22 ILE B C 1
ATOM 2472 O O . ILE B 1 22 ? -19.547 1.939 -11.117 1 93.69 22 ILE B O 1
ATOM 2476 N N . LEU B 1 23 ? -18.75 3.994 -11.188 1 95.81 23 LEU B N 1
ATOM 2477 C CA . LEU B 1 23 ? -17.891 3.695 -12.328 1 95.81 23 LEU B CA 1
ATOM 2478 C C . LEU B 1 23 ? -16.844 2.652 -11.953 1 95.81 23 LEU B C 1
ATOM 2480 O O . LEU B 1 23 ? -16.531 1.765 -12.75 1 95.81 23 LEU B O 1
ATOM 2484 N N . ALA B 1 24 ? -16.266 2.791 -10.781 1 95.56 24 ALA B N 1
ATOM 2485 C CA . ALA B 1 24 ? -15.297 1.809 -10.305 1 95.56 24 ALA B CA 1
ATOM 2486 C C . ALA B 1 24 ? -15.938 0.428 -10.18 1 95.56 24 ALA B C 1
ATOM 2488 O O . ALA B 1 24 ? -15.312 -0.583 -10.508 1 95.56 24 ALA B O 1
ATOM 2489 N N . ALA B 1 25 ? -17.156 0.401 -9.695 1 90.12 25 ALA B N 1
ATOM 2490 C CA . ALA B 1 25 ? -17.875 -0.861 -9.57 1 90.12 25 ALA B CA 1
ATOM 2491 C C . ALA B 1 25 ? -18.125 -1.49 -10.938 1 90.12 25 ALA B C 1
ATOM 2493 O O . ALA B 1 25 ? -17.938 -2.695 -11.117 1 90.12 25 ALA B O 1
ATOM 2494 N N . VAL B 1 26 ? -18.531 -0.693 -11.836 1 89.69 26 VAL B N 1
ATOM 2495 C CA . VAL B 1 26 ? -18.766 -1.17 -13.203 1 89.69 26 VAL B CA 1
ATOM 2496 C C . VAL B 1 26 ? -17.453 -1.686 -13.789 1 89.69 26 VAL B C 1
ATOM 2498 O O . VAL B 1 26 ? -17.406 -2.754 -14.398 1 89.69 26 VAL B O 1
ATOM 2501 N N . LEU B 1 27 ? -16.422 -0.975 -13.562 1 91.88 27 LEU B N 1
ATOM 2502 C CA . LEU B 1 27 ? -15.109 -1.391 -14.039 1 91.88 27 LEU B CA 1
ATOM 2503 C C . LEU B 1 27 ? -14.719 -2.742 -13.453 1 91.88 27 LEU B C 1
ATOM 2505 O O . LEU B 1 27 ? -14.203 -3.605 -14.164 1 91.88 27 LEU B O 1
ATOM 2509 N N . ASN B 1 28 ? -14.953 -2.914 -12.188 1 90.81 28 ASN B N 1
ATOM 2510 C CA . ASN B 1 28 ? -14.648 -4.188 -11.547 1 90.81 28 ASN B CA 1
ATOM 2511 C C . ASN B 1 28 ? -15.43 -5.336 -12.18 1 90.81 28 ASN B C 1
ATOM 2513 O O . ASN B 1 28 ? -14.891 -6.422 -12.383 1 90.81 28 ASN B O 1
ATOM 2517 N N . GLU B 1 29 ? -16.672 -5.074 -12.516 1 85 29 GLU B N 1
ATOM 2518 C CA . GLU B 1 29 ? -17.5 -6.105 -13.133 1 85 29 GLU B CA 1
ATOM 2519 C C . GLU B 1 29 ? -17.016 -6.438 -14.539 1 85 29 GLU B C 1
ATOM 2521 O O . GLU B 1 29 ? -16.969 -7.605 -14.93 1 85 29 GLU B O 1
ATOM 2526 N N . VAL B 1 30 ? -16.672 -5.445 -15.266 1 85.06 30 VAL B N 1
ATOM 2527 C CA . VAL B 1 30 ? -16.188 -5.641 -16.625 1 85.06 30 VAL B CA 1
ATOM 2528 C C . VAL B 1 30 ? -14.875 -6.43 -16.594 1 85.06 30 VAL B C 1
ATOM 2530 O O . VAL B 1 30 ? -14.703 -7.391 -17.344 1 85.06 30 VAL B O 1
ATOM 2533 N N . VAL B 1 31 ? -14.008 -6.062 -15.703 1 89 31 VAL B N 1
ATOM 2534 C CA . VAL B 1 31 ? -12.711 -6.723 -15.602 1 89 31 VAL B CA 1
ATOM 2535 C C . VAL B 1 31 ? -12.898 -8.164 -15.133 1 89 31 VAL B C 1
ATOM 2537 O O . VAL B 1 31 ? -12.234 -9.078 -15.625 1 89 31 VAL B O 1
ATOM 2540 N N . LEU B 1 32 ? -13.742 -8.344 -14.203 1 84.44 32 LEU B N 1
ATOM 2541 C CA . LEU B 1 32 ? -14.008 -9.688 -13.695 1 84.44 32 LEU B CA 1
ATOM 2542 C C . LEU B 1 32 ? -14.531 -10.594 -14.805 1 84.44 32 LEU B C 1
ATOM 2544 O O . LEU B 1 32 ? -14.148 -11.766 -14.891 1 84.44 32 LEU B O 1
ATOM 2548 N N . ALA B 1 33 ? -15.398 -10.094 -15.609 1 80.38 33 ALA B N 1
ATOM 2549 C CA . ALA B 1 33 ? -15.922 -10.867 -16.734 1 80.38 33 ALA B CA 1
ATOM 2550 C C . ALA B 1 33 ? -14.797 -11.281 -17.688 1 80.38 33 ALA B C 1
ATOM 2552 O O . ALA B 1 33 ? -14.781 -12.406 -18.172 1 80.38 33 ALA B O 1
ATOM 2553 N N . TRP B 1 34 ? -13.945 -10.398 -17.875 1 83.19 34 TRP B N 1
ATOM 2554 C CA . TRP B 1 34 ? -12.805 -10.695 -18.734 1 83.19 34 TRP B CA 1
ATOM 2555 C C . TRP B 1 34 ? -11.875 -11.703 -18.078 1 83.19 34 TRP B C 1
ATOM 2557 O O . TRP B 1 34 ? -11.422 -12.648 -18.734 1 83.19 34 TRP B O 1
ATOM 2567 N N . VAL B 1 35 ? -11.609 -11.57 -16.844 1 84.56 35 VAL B N 1
ATOM 2568 C CA . VAL B 1 35 ? -10.664 -12.398 -16.109 1 84.56 35 VAL B CA 1
ATOM 2569 C C . VAL B 1 35 ? -11.211 -13.82 -15.977 1 84.56 35 VAL B C 1
ATOM 2571 O O . VAL B 1 35 ? -10.453 -14.789 -15.977 1 84.56 35 VAL B O 1
ATOM 2574 N N . HIS B 1 36 ? -12.461 -13.945 -15.836 1 80.06 36 HIS B N 1
ATOM 2575 C CA . HIS B 1 36 ? -13.086 -15.258 -15.727 1 80.06 36 HIS B CA 1
ATOM 2576 C C . HIS B 1 36 ? -12.625 -16.188 -16.844 1 80.06 36 HIS B C 1
ATOM 2578 O O . HIS B 1 36 ? -12.453 -17.391 -16.625 1 80.06 36 HIS B O 1
ATOM 2584 N N . ASP B 1 37 ? -12.328 -15.617 -17.953 1 79.38 37 ASP B N 1
ATOM 2585 C CA . ASP B 1 37 ? -11.922 -16.406 -19.109 1 79.38 37 ASP B CA 1
ATOM 2586 C C . ASP B 1 37 ? -10.414 -16.641 -19.141 1 79.38 37 ASP B C 1
ATOM 2588 O O . ASP B 1 37 ? -9.914 -17.453 -19.906 1 79.38 37 ASP B O 1
ATOM 2592 N N . HIS B 1 38 ? -9.742 -16 -18.281 1 80.94 38 HIS B N 1
ATOM 2593 C CA . HIS B 1 38 ? -8.289 -16.062 -18.344 1 80.94 38 HIS B CA 1
ATOM 2594 C C . HIS B 1 38 ? -7.699 -16.656 -17.078 1 80.94 38 HIS B C 1
ATOM 2596 O O . HIS B 1 38 ? -6.484 -16.844 -16.969 1 80.94 38 HIS B O 1
ATOM 2602 N N . VAL B 1 39 ? -8.5 -16.953 -16.125 1 81.94 39 VAL B N 1
ATOM 2603 C CA . VAL B 1 39 ? -8.031 -17.547 -14.875 1 81.94 39 VAL B CA 1
ATOM 2604 C C . VAL B 1 39 ? -7.574 -18.969 -15.117 1 81.94 39 VAL B C 1
ATOM 2606 O O . VAL B 1 39 ? -8.234 -19.734 -15.828 1 81.94 39 VAL B O 1
ATOM 2609 N N . PRO B 1 40 ? -6.402 -19.25 -14.57 1 81.25 40 PRO B N 1
ATOM 2610 C CA . PRO B 1 40 ? -5.965 -20.641 -14.711 1 81.25 40 PRO B CA 1
ATOM 2611 C C . PRO B 1 40 ? -6.852 -21.625 -13.953 1 81.25 40 PRO B C 1
ATOM 2613 O O . PRO B 1 40 ? -7.027 -21.5 -12.742 1 81.25 40 PRO B O 1
ATOM 2616 N N . ARG B 1 41 ? -7.348 -22.672 -14.633 1 76.69 41 ARG B N 1
ATOM 2617 C CA . ARG B 1 41 ? -8.266 -23.625 -14.008 1 76.69 41 ARG B CA 1
ATOM 2618 C C . ARG B 1 41 ? -7.594 -24.984 -13.805 1 76.69 41 ARG B C 1
ATOM 2620 O O . ARG B 1 41 ? -8.008 -25.766 -12.945 1 76.69 41 ARG B O 1
ATOM 2627 N N . SER B 1 42 ? -6.586 -25.203 -14.531 1 77.19 42 SER B N 1
ATOM 2628 C CA . SER B 1 42 ? -5.949 -26.516 -14.453 1 77.19 42 SER B CA 1
ATOM 2629 C C . SER B 1 42 ? -4.762 -26.5 -13.5 1 77.19 42 SER B C 1
ATOM 2631 O O . SER B 1 42 ? -3.971 -27.453 -13.469 1 77.19 42 SER B O 1
ATOM 2633 N N . VAL B 1 43 ? -4.68 -25.469 -12.703 1 81 43 VAL B N 1
ATOM 2634 C CA . VAL B 1 43 ? -3.568 -25.328 -11.766 1 81 43 VAL B CA 1
ATOM 2635 C C . VAL B 1 43 ? -4.09 -25.391 -10.328 1 81 43 VAL B C 1
ATOM 2637 O O . VAL B 1 43 ? -5.098 -24.766 -10 1 81 43 VAL B O 1
ATOM 2640 N N . PRO B 1 44 ? -3.547 -26.25 -9.609 1 85 44 PRO B N 1
ATOM 2641 C CA . PRO B 1 44 ? -3.939 -26.281 -8.195 1 85 44 PRO B CA 1
ATOM 2642 C C . PRO B 1 44 ? -3.717 -24.938 -7.492 1 85 44 PRO B C 1
ATOM 2644 O O . PRO B 1 44 ? -2.986 -24.078 -8 1 85 44 PRO B O 1
ATOM 2647 N N . PRO B 1 45 ? -4.391 -24.797 -6.352 1 87.94 45 PRO B N 1
ATOM 2648 C CA . PRO B 1 45 ? -4.172 -23.562 -5.59 1 87.94 45 PRO B CA 1
ATOM 2649 C C . PRO B 1 45 ? -2.699 -23.328 -5.258 1 87.94 45 PRO B C 1
ATOM 2651 O O . PRO B 1 45 ? -1.97 -24.281 -4.969 1 87.94 45 PRO B O 1
ATOM 2654 N N . LEU B 1 46 ? -2.314 -22.125 -5.309 1 89.31 46 LEU B N 1
ATOM 2655 C CA . LEU B 1 46 ? -0.931 -21.75 -5.027 1 89.31 46 LEU B CA 1
ATOM 2656 C C . LEU B 1 46 ? -0.618 -21.906 -3.541 1 89.31 46 LEU B C 1
ATOM 2658 O O . LEU B 1 46 ? -1.514 -21.812 -2.699 1 89.31 46 LEU B O 1
ATOM 2662 N N . PRO B 1 47 ? 0.606 -22.188 -3.299 1 90.62 47 PRO B N 1
ATOM 2663 C CA . PRO B 1 47 ? 0.985 -22.359 -1.894 1 90.62 47 PRO B CA 1
ATOM 2664 C C . PRO B 1 47 ? 0.794 -21.078 -1.076 1 90.62 47 PRO B C 1
ATOM 2666 O O . PRO B 1 47 ? 1.284 -20.016 -1.462 1 90.62 47 PRO B O 1
ATOM 2669 N N . ASP B 1 48 ? 0.092 -21.219 0.001 1 92.62 48 ASP B N 1
ATOM 2670 C CA . ASP B 1 48 ? -0.204 -20.172 0.974 1 92.62 48 ASP B CA 1
ATOM 2671 C C . ASP B 1 48 ? 0.079 -20.641 2.396 1 92.62 48 ASP B C 1
ATOM 2673 O O . ASP B 1 48 ? -0.44 -21.688 2.826 1 92.62 48 ASP B O 1
ATOM 2677 N N . THR B 1 49 ? 0.92 -19.891 3.068 1 93.56 49 THR B N 1
ATOM 2678 C CA . THR B 1 49 ? 1.37 -20.312 4.391 1 93.56 49 THR B CA 1
ATOM 2679 C C . THR B 1 49 ? 0.19 -20.438 5.352 1 93.56 49 THR B C 1
ATOM 2681 O O . THR B 1 49 ? 0.148 -21.344 6.184 1 93.56 49 THR B O 1
ATOM 2684 N N . PHE B 1 50 ? -0.77 -19.516 5.289 1 94.75 50 PHE B N 1
ATOM 2685 C CA . PHE B 1 50 ? -1.962 -19.594 6.121 1 94.75 50 PHE B CA 1
ATOM 2686 C C . PHE B 1 50 ? -2.725 -20.891 5.844 1 94.75 50 PHE B C 1
ATOM 2688 O O . PHE B 1 50 ? -3.199 -21.547 6.773 1 94.75 50 PHE B O 1
ATOM 2695 N N . PHE B 1 51 ? -2.777 -21.25 4.562 1 93.19 51 PHE B N 1
ATOM 2696 C CA . PHE B 1 51 ? -3.475 -22.453 4.16 1 93.19 51 PHE B CA 1
ATOM 2697 C C . PHE B 1 51 ? -2.732 -23.703 4.648 1 93.19 51 PHE B C 1
ATOM 2699 O O . PHE B 1 51 ? -3.346 -24.734 4.902 1 93.19 51 PHE B O 1
ATOM 2706 N N . ARG B 1 52 ? -1.44 -23.609 4.812 1 92.12 52 ARG B N 1
ATOM 2707 C CA . ARG B 1 52 ? -0.635 -24.734 5.285 1 92.12 52 ARG B CA 1
ATOM 2708 C C . ARG B 1 52 ? -0.841 -24.953 6.781 1 92.12 52 ARG B C 1
ATOM 2710 O O . ARG B 1 52 ? -0.796 -26.094 7.25 1 92.12 52 ARG B O 1
ATOM 2717 N N . ILE B 1 53 ? -1.057 -23.875 7.469 1 94.88 53 ILE B N 1
ATOM 2718 C CA . ILE B 1 53 ? -1.114 -23.922 8.93 1 94.88 53 ILE B CA 1
ATOM 2719 C C . ILE B 1 53 ? -2.543 -24.219 9.375 1 94.88 53 ILE B C 1
ATOM 2721 O O . ILE B 1 53 ? -2.754 -24.953 10.352 1 94.88 53 ILE B O 1
ATOM 2725 N N . PHE B 1 54 ? -3.578 -23.719 8.672 1 95.19 54 PHE B N 1
ATOM 2726 C CA . PHE B 1 54 ? -4.961 -23.828 9.117 1 95.19 54 PHE B CA 1
ATOM 2727 C C . PHE B 1 54 ? -5.793 -24.625 8.117 1 95.19 54 PHE B C 1
ATOM 2729 O O . PHE B 1 54 ? -5.59 -24.531 6.91 1 95.19 54 PHE B O 1
ATOM 2736 N N . PRO B 1 55 ? -6.766 -25.344 8.602 1 94.38 55 PRO B N 1
ATOM 2737 C CA . PRO B 1 55 ? -7.656 -26.109 7.719 1 94.38 55 PRO B CA 1
ATOM 2738 C C . PRO B 1 55 ? -8.703 -25.219 7.043 1 94.38 55 PRO B C 1
ATOM 2740 O O . PRO B 1 55 ? -8.945 -24.094 7.48 1 94.38 55 PRO B O 1
ATOM 2743 N N . GLU B 1 56 ? -9.242 -25.734 5.984 1 94.06 56 GLU B N 1
ATOM 2744 C CA . GLU B 1 56 ? -10.328 -25.047 5.293 1 94.06 56 GLU B CA 1
ATOM 2745 C C . GLU B 1 56 ? -11.656 -25.25 6 1 94.06 56 GLU B C 1
ATOM 2747 O O . GLU B 1 56 ? -12.062 -26.391 6.25 1 94.06 56 GLU B O 1
ATOM 2752 N N . ILE B 1 57 ? -12.281 -24.234 6.449 1 94.19 57 ILE B N 1
ATOM 2753 C CA . ILE B 1 57 ? -13.602 -24.25 7.07 1 94.19 57 ILE B CA 1
ATOM 2754 C C . ILE B 1 57 ? -14.562 -23.391 6.246 1 94.19 57 ILE B C 1
ATOM 2756 O O . ILE B 1 57 ? -14.695 -22.188 6.48 1 94.19 57 ILE B O 1
ATOM 2760 N N . THR B 1 58 ? -15.328 -23.969 5.379 1 88.81 58 THR B N 1
ATOM 2761 C CA . THR B 1 58 ? -16.078 -23.266 4.352 1 88.81 58 THR B CA 1
ATOM 2762 C C . THR B 1 58 ? -17.266 -22.516 4.969 1 88.81 58 THR B C 1
ATOM 2764 O O . THR B 1 58 ? -17.594 -21.406 4.539 1 88.81 58 THR B O 1
ATOM 2767 N N . TRP B 1 59 ? -17.875 -23 5.984 1 90.12 59 TRP B N 1
ATOM 2768 C CA . TRP B 1 59 ? -19.125 -22.438 6.5 1 90.12 59 TRP B CA 1
ATOM 2769 C C . TRP B 1 59 ? -18.859 -21.141 7.242 1 90.12 59 TRP B C 1
ATOM 2771 O O . TRP B 1 59 ? -19.797 -20.359 7.488 1 90.12 59 TRP B O 1
ATOM 2781 N N . VAL B 1 60 ? -17.672 -20.797 7.633 1 94.62 60 VAL B N 1
ATOM 2782 C CA . VAL B 1 60 ? -17.359 -19.594 8.398 1 94.62 60 VAL B CA 1
ATOM 2783 C C . VAL B 1 60 ? -17.516 -18.359 7.516 1 94.62 60 VAL B C 1
ATOM 2785 O O . VAL B 1 60 ? -17.531 -17.219 8.008 1 94.62 60 VAL B O 1
ATOM 2788 N N . MET B 1 61 ? -17.641 -18.578 6.223 1 90.75 61 MET B N 1
ATOM 2789 C CA . MET B 1 61 ? -17.859 -17.453 5.305 1 90.75 61 MET B CA 1
ATOM 2790 C C . MET B 1 61 ? -19.141 -16.719 5.648 1 90.75 61 MET B C 1
ATOM 2792 O O . MET B 1 61 ? -19.234 -15.5 5.461 1 90.75 61 MET B O 1
ATOM 2796 N N . ILE B 1 62 ? -20.109 -17.438 6.219 1 91.94 62 ILE B N 1
ATOM 2797 C CA . ILE B 1 62 ? -21.391 -16.828 6.598 1 91.94 62 ILE B CA 1
ATOM 2798 C C . ILE B 1 62 ? -21.141 -15.773 7.68 1 91.94 62 ILE B C 1
ATOM 2800 O O . ILE B 1 62 ? -21.781 -14.711 7.672 1 91.94 62 ILE B O 1
ATOM 2804 N N . ILE B 1 63 ? -20.281 -16 8.586 1 95.69 63 ILE B N 1
ATOM 2805 C CA . ILE B 1 63 ? -19.938 -15.055 9.648 1 95.69 63 ILE B CA 1
ATOM 2806 C C . ILE B 1 63 ? -19.328 -13.797 9.039 1 95.69 63 ILE B C 1
ATOM 2808 O O . ILE B 1 63 ? -19.719 -12.68 9.398 1 95.69 63 ILE B O 1
ATOM 2812 N N . ALA B 1 64 ? -18.406 -13.961 8.094 1 94.19 64 ALA B N 1
ATOM 2813 C CA . ALA B 1 64 ? -17.781 -12.828 7.418 1 94.19 64 ALA B CA 1
ATOM 2814 C C . ALA B 1 64 ? -18.828 -11.977 6.703 1 94.19 64 ALA B C 1
ATOM 2816 O O . ALA B 1 64 ? -18.781 -10.742 6.75 1 94.19 64 ALA B O 1
ATOM 2817 N N . GLU B 1 65 ? -19.781 -12.609 6.113 1 91.62 65 GLU B N 1
ATOM 2818 C CA . GLU B 1 65 ? -20.812 -11.898 5.355 1 91.62 65 GLU B CA 1
ATOM 2819 C C . GLU B 1 65 ? -21.719 -11.086 6.281 1 91.62 65 GLU B C 1
ATOM 2821 O O . GLU B 1 65 ? -22.062 -9.945 5.973 1 91.62 65 GLU B O 1
ATOM 2826 N N . TYR B 1 66 ? -22.062 -11.68 7.367 1 94.56 66 TYR B N 1
ATOM 2827 C CA . TYR B 1 66 ? -22.906 -10.961 8.32 1 94.56 66 TYR B CA 1
ATOM 2828 C C . TYR B 1 66 ? -22.156 -9.781 8.922 1 94.56 66 TYR B C 1
ATOM 2830 O O . TYR B 1 66 ? -22.719 -8.711 9.125 1 94.56 66 TYR B O 1
ATOM 2838 N N . ILE B 1 67 ? -20.891 -9.977 9.266 1 96.94 67 ILE B N 1
ATOM 2839 C CA . ILE B 1 67 ? -20.094 -8.883 9.789 1 96.94 67 ILE B CA 1
ATOM 2840 C C . ILE B 1 67 ? -19.984 -7.773 8.742 1 96.94 67 ILE B C 1
ATOM 2842 O O . ILE B 1 67 ? -20.125 -6.594 9.062 1 96.94 67 ILE B O 1
ATOM 2846 N N . MET B 1 68 ? -19.719 -8.164 7.527 1 96 68 MET B N 1
ATOM 2847 C CA . MET B 1 68 ? -19.609 -7.184 6.449 1 96 68 MET B CA 1
ATOM 2848 C C . MET B 1 68 ? -20.906 -6.387 6.309 1 96 68 MET B C 1
ATOM 2850 O O . MET B 1 68 ? -20.875 -5.168 6.137 1 96 68 MET B O 1
ATOM 2854 N N . LEU B 1 69 ? -22.031 -7.102 6.379 1 94.69 69 LEU B N 1
ATOM 2855 C CA . LEU B 1 69 ? -23.328 -6.434 6.281 1 94.69 69 LEU B CA 1
ATOM 2856 C C . LEU B 1 69 ? -23.516 -5.441 7.426 1 94.69 69 LEU B C 1
ATOM 2858 O O . LEU B 1 69 ? -23.938 -4.305 7.199 1 94.69 69 LEU B O 1
ATOM 2862 N N . LEU B 1 70 ? -23.219 -5.871 8.594 1 96.94 70 LEU B N 1
ATOM 2863 C CA . LEU B 1 70 ? -23.344 -5.012 9.766 1 96.94 70 LEU B CA 1
ATOM 2864 C C . LEU B 1 70 ? -22.469 -3.766 9.617 1 96.94 70 LEU B C 1
ATOM 2866 O O . LEU B 1 70 ? -22.938 -2.645 9.828 1 96.94 70 LEU B O 1
ATOM 2870 N N . LEU B 1 71 ? -21.219 -3.938 9.25 1 97.62 71 LEU B N 1
ATOM 2871 C CA . LEU B 1 71 ? -20.281 -2.83 9.109 1 97.62 71 LEU B CA 1
ATOM 2872 C C . LEU B 1 71 ? -20.719 -1.886 7.992 1 97.62 71 LEU B C 1
ATOM 2874 O O . LEU B 1 71 ? -20.688 -0.665 8.164 1 97.62 71 LEU B O 1
ATOM 2878 N N . THR B 1 72 ? -21.141 -2.473 6.859 1 96.69 72 THR B N 1
ATOM 2879 C CA . THR B 1 72 ? -21.516 -1.666 5.707 1 96.69 72 THR B CA 1
ATOM 2880 C C . THR B 1 72 ? -22.781 -0.845 6.004 1 96.69 72 THR B C 1
ATOM 2882 O O . THR B 1 72 ? -22.812 0.354 5.723 1 96.69 72 THR B O 1
ATOM 2885 N N . LEU B 1 73 ? -23.766 -1.474 6.602 1 96.38 73 LEU B N 1
ATOM 2886 C CA . LEU B 1 73 ? -24.984 -0.762 6.934 1 96.38 73 LEU B CA 1
ATOM 2887 C C . LEU B 1 73 ? -24.719 0.34 7.953 1 96.38 73 LEU B C 1
ATOM 2889 O O . LEU B 1 73 ? -25.266 1.439 7.844 1 96.38 73 LEU B O 1
ATOM 2893 N N . SER B 1 74 ? -23.938 0.03 8.93 1 96.69 74 SER B N 1
ATOM 2894 C CA . SER B 1 74 ? -23.562 1.038 9.914 1 96.69 74 SER B CA 1
ATOM 2895 C C . SER B 1 74 ? -22.797 2.188 9.266 1 96.69 74 SER B C 1
ATOM 2897 O O . SER B 1 74 ? -23.016 3.354 9.602 1 96.69 74 SER B O 1
ATOM 2899 N N . GLY B 1 75 ? -21.844 1.845 8.367 1 96.69 75 GLY B N 1
ATOM 2900 C CA . GLY B 1 75 ? -21.125 2.873 7.637 1 96.69 75 GLY B CA 1
ATOM 2901 C C . GLY B 1 75 ? -22.047 3.781 6.832 1 96.69 75 GLY B C 1
ATOM 2902 O O . GLY B 1 75 ? -21.891 5.004 6.863 1 96.69 75 GLY B O 1
ATOM 2903 N N . ILE B 1 76 ? -23 3.188 6.176 1 96.31 76 ILE B N 1
ATOM 2904 C CA . ILE B 1 76 ? -23.969 3.943 5.383 1 96.31 76 ILE B CA 1
ATOM 2905 C C . ILE B 1 76 ? -24.797 4.844 6.293 1 96.31 76 ILE B C 1
ATOM 2907 O O . ILE B 1 76 ? -25.047 6.008 5.969 1 96.31 76 ILE B O 1
ATOM 2911 N N . ALA B 1 77 ? -25.188 4.344 7.395 1 95.56 77 ALA B N 1
ATOM 2912 C CA . ALA B 1 77 ? -25.953 5.133 8.359 1 95.56 77 ALA B CA 1
ATOM 2913 C C . ALA B 1 77 ? -25.156 6.355 8.82 1 95.56 77 ALA B C 1
ATOM 2915 O O . ALA B 1 77 ? -25.688 7.465 8.875 1 95.56 77 ALA B O 1
ATOM 2916 N N . VAL B 1 78 ? -23.922 6.184 9.117 1 96.06 78 VAL B N 1
ATOM 2917 C CA . VAL B 1 78 ? -23.062 7.281 9.57 1 96.06 78 VAL B CA 1
ATOM 2918 C C . VAL B 1 78 ? -22.938 8.328 8.461 1 96.06 78 VAL B C 1
ATOM 2920 O O . VAL B 1 78 ? -23 9.531 8.727 1 96.06 78 VAL B O 1
ATOM 2923 N N . LEU B 1 79 ? -22.781 7.867 7.238 1 96.81 79 LEU B N 1
ATOM 2924 C CA . LEU B 1 79 ? -22.672 8.781 6.102 1 96.81 79 LEU B CA 1
ATOM 2925 C C . LEU B 1 79 ? -23.891 9.68 6.004 1 96.81 79 LEU B C 1
ATOM 2927 O O . LEU B 1 79 ? -23.766 10.898 5.852 1 96.81 79 LEU B O 1
ATOM 2931 N N . PHE B 1 80 ? -25.062 9.125 6.188 1 94.88 80 PHE B N 1
ATOM 2932 C CA . PHE B 1 80 ? -26.297 9.859 5.914 1 94.88 80 PHE B CA 1
ATOM 2933 C C . PHE B 1 80 ? -26.75 10.633 7.141 1 94.88 80 PHE B C 1
ATOM 2935 O O . PHE B 1 80 ? -27.391 11.68 7.02 1 94.88 80 PHE B O 1
ATOM 2942 N N . LEU B 1 81 ? -26.406 10.234 8.305 1 94.94 81 LEU B N 1
ATOM 2943 C CA . LEU B 1 81 ? -26.922 10.852 9.523 1 94.94 81 LEU B CA 1
ATOM 2944 C C . LEU B 1 81 ? -25.922 11.875 10.062 1 94.94 81 LEU B C 1
ATOM 2946 O O . LEU B 1 81 ? -26.25 12.641 10.977 1 94.94 81 LEU B O 1
ATOM 2950 N N . HIS B 1 82 ? -24.75 11.922 9.547 1 94.75 82 HIS B N 1
ATOM 2951 C CA . HIS B 1 82 ? -23.766 12.875 10.039 1 94.75 82 HIS B CA 1
ATOM 2952 C C . HIS B 1 82 ? -24.188 14.312 9.75 1 94.75 82 HIS B C 1
ATOM 2954 O O . HIS B 1 82 ? -24.766 14.594 8.703 1 94.75 82 HIS B O 1
ATOM 2960 N N . GLN B 1 83 ? -23.906 15.258 10.57 1 92.25 83 GLN B N 1
ATOM 2961 C CA . GLN B 1 83 ? -24.266 16.656 10.406 1 92.25 83 GLN B CA 1
ATOM 2962 C C . GLN B 1 83 ? -23.656 17.234 9.133 1 92.25 83 GLN B C 1
ATOM 2964 O O . GLN B 1 83 ? -24.266 18.062 8.461 1 92.25 83 GLN B O 1
ATOM 2969 N N . HIS B 1 84 ? -22.484 16.781 8.82 1 94.12 84 HIS B N 1
ATOM 2970 C CA . HIS B 1 84 ? -21.812 17.188 7.59 1 94.12 84 HIS B CA 1
ATOM 2971 C C . HIS B 1 84 ? -21.828 16.047 6.566 1 94.12 84 HIS B C 1
ATOM 2973 O O . HIS B 1 84 ? -20.781 15.727 5.988 1 94.12 84 HIS B O 1
ATOM 2979 N N . ARG B 1 85 ? -22.922 15.523 6.277 1 95.31 85 ARG B N 1
ATOM 2980 C CA . ARG B 1 85 ? -23.078 14.297 5.496 1 95.31 85 ARG B CA 1
ATOM 2981 C C . ARG B 1 85 ? -22.484 14.461 4.102 1 95.31 85 ARG B C 1
ATOM 2983 O O . ARG B 1 85 ? -21.859 13.539 3.57 1 95.31 85 ARG B O 1
ATOM 2990 N N . TRP B 1 86 ? -22.578 15.586 3.488 1 96.44 86 TRP B N 1
ATOM 2991 C CA . TRP B 1 86 ? -22.094 15.766 2.123 1 96.44 86 TRP B CA 1
ATOM 2992 C C . TRP B 1 86 ? -20.562 15.719 2.076 1 96.44 86 TRP B C 1
ATOM 2994 O O . TRP B 1 86 ? -19.984 15.211 1.115 1 96.44 86 TRP B O 1
ATOM 3004 N N . ILE B 1 87 ? -19.906 16.203 3.107 1 97.31 87 ILE B N 1
ATOM 3005 C CA . ILE B 1 87 ? -18.453 16.172 3.197 1 97.31 87 ILE B CA 1
ATOM 3006 C C . ILE B 1 87 ? -17.984 14.758 3.508 1 97.31 87 ILE B C 1
ATOM 3008 O O . ILE B 1 87 ? -17.047 14.258 2.879 1 97.31 87 ILE B O 1
ATOM 3012 N N . VAL B 1 88 ? -18.688 14.133 4.414 1 97.69 88 VAL B N 1
ATOM 3013 C CA . VAL B 1 88 ? -18.297 12.781 4.812 1 97.69 88 VAL B CA 1
ATOM 3014 C C . VAL B 1 88 ? -18.5 11.82 3.637 1 97.69 88 VAL B C 1
ATOM 3016 O O . VAL B 1 88 ? -17.641 10.977 3.373 1 97.69 88 VAL B O 1
ATOM 3019 N N . ILE B 1 89 ? -19.578 12.008 2.898 1 98.19 89 ILE B N 1
ATOM 3020 C CA . ILE B 1 89 ? -19.859 11.156 1.747 1 98.19 89 ILE B CA 1
ATOM 3021 C C . ILE B 1 89 ? -18.766 11.328 0.696 1 98.19 89 ILE B C 1
ATOM 3023 O O . ILE B 1 89 ? -18.234 10.344 0.181 1 98.19 89 ILE B O 1
ATOM 3027 N N . ARG B 1 90 ? -18.406 12.523 0.368 1 98.25 90 ARG B N 1
ATOM 3028 C CA . ARG B 1 90 ? -17.406 12.703 -0.689 1 98.25 90 ARG B CA 1
ATOM 3029 C C . ARG B 1 90 ? -16.047 12.164 -0.26 1 98.25 90 ARG B C 1
ATOM 3031 O O . ARG B 1 90 ? -15.305 11.617 -1.077 1 98.25 90 ARG B O 1
ATOM 3038 N N . ARG B 1 91 ? -15.672 12.297 1.055 1 98.5 91 ARG B N 1
ATOM 3039 C CA . ARG B 1 91 ? -14.406 11.75 1.544 1 98.5 91 ARG B CA 1
ATOM 3040 C C . ARG B 1 91 ? -14.375 10.234 1.402 1 98.5 91 ARG B C 1
ATOM 3042 O O . ARG B 1 91 ? -13.438 9.68 0.828 1 98.5 91 ARG B O 1
ATOM 3049 N N . VAL B 1 92 ? -15.406 9.594 1.871 1 98.69 92 VAL B N 1
ATOM 3050 C CA . VAL B 1 92 ? -15.445 8.141 1.967 1 98.69 92 VAL B CA 1
ATOM 3051 C C . VAL B 1 92 ? -15.656 7.539 0.58 1 98.69 92 VAL B C 1
ATOM 3053 O O . VAL B 1 92 ? -15.008 6.551 0.222 1 98.69 92 VAL B O 1
ATOM 3056 N N . MET B 1 93 ? -16.516 8.148 -0.215 1 98.69 93 MET B N 1
ATOM 3057 C CA . MET B 1 93 ? -16.766 7.621 -1.553 1 98.69 93 MET B CA 1
ATOM 3058 C C . MET B 1 93 ? -15.547 7.785 -2.449 1 98.69 93 MET B C 1
ATOM 3060 O O . MET B 1 93 ? -15.289 6.941 -3.309 1 98.69 93 MET B O 1
ATOM 3064 N N . PHE B 1 94 ? -14.859 8.852 -2.258 1 98.81 94 PHE B N 1
ATOM 3065 C CA . PHE B 1 94 ? -13.625 9.031 -3.021 1 98.81 94 PHE B CA 1
ATOM 3066 C C . PHE B 1 94 ? -12.625 7.93 -2.688 1 98.81 94 PHE B C 1
ATOM 3068 O O . PHE B 1 94 ? -12.047 7.312 -3.588 1 98.81 94 PHE B O 1
ATOM 3075 N N . CYS B 1 95 ? -12.414 7.664 -1.408 1 98.69 95 CYS B N 1
ATOM 3076 C CA . CYS B 1 95 ? -11.508 6.609 -0.973 1 98.69 95 CYS B CA 1
ATOM 3077 C C . CYS B 1 95 ? -11.961 5.25 -1.502 1 98.69 95 CYS B C 1
ATOM 3079 O O . CYS B 1 95 ? -11.141 4.461 -1.972 1 98.69 95 CYS B O 1
ATOM 3081 N N . THR B 1 96 ? -13.219 5.012 -1.427 1 98.38 96 THR B N 1
ATOM 3082 C CA . THR B 1 96 ? -13.781 3.754 -1.911 1 98.38 96 THR B CA 1
ATOM 3083 C C . THR B 1 96 ? -13.547 3.6 -3.41 1 98.38 96 THR B C 1
ATOM 3085 O O . THR B 1 96 ? -13.109 2.539 -3.869 1 98.38 96 THR B O 1
ATOM 3088 N N . GLY B 1 97 ? -13.836 4.684 -4.109 1 98.12 97 GLY B N 1
ATOM 3089 C CA . GLY B 1 97 ? -13.609 4.656 -5.547 1 98.12 97 GLY B CA 1
ATOM 3090 C C . GLY B 1 97 ? -12.164 4.391 -5.918 1 98.12 97 GLY B C 1
ATOM 3091 O O . GLY B 1 97 ? -11.883 3.637 -6.848 1 98.12 97 GLY B O 1
ATOM 3092 N N . LEU B 1 98 ? -11.273 5.008 -5.207 1 98.5 98 LEU B N 1
ATOM 3093 C CA . LEU B 1 98 ? -9.852 4.801 -5.457 1 98.5 98 LEU B CA 1
ATOM 3094 C C . LEU B 1 98 ? -9.469 3.342 -5.238 1 98.5 98 LEU B C 1
ATOM 3096 O O . LEU B 1 98 ? -8.773 2.75 -6.066 1 98.5 98 LEU B O 1
ATOM 3100 N N . CYS B 1 99 ? -9.938 2.766 -4.16 1 97.88 99 CYS B N 1
ATOM 3101 C CA . CYS B 1 99 ? -9.586 1.395 -3.812 1 97.88 99 CYS B CA 1
ATOM 3102 C C . CYS B 1 99 ? -10.148 0.411 -4.832 1 97.88 99 CYS B C 1
ATOM 3104 O O . CYS B 1 99 ? -9.438 -0.492 -5.281 1 97.88 99 CYS B O 1
ATOM 3106 N N . TYR B 1 100 ? -11.344 0.627 -5.254 1 96.31 100 TYR B N 1
ATOM 3107 C CA . TYR B 1 100 ? -11.969 -0.306 -6.188 1 96.31 100 TYR B CA 1
ATOM 3108 C C . TYR B 1 100 ? -11.398 -0.131 -7.594 1 96.31 100 TYR B C 1
ATOM 3110 O O . TYR B 1 100 ? -11.305 -1.095 -8.359 1 96.31 100 TYR B O 1
ATOM 3118 N N . THR B 1 101 ? -11.055 1.093 -7.941 1 97 101 THR B N 1
ATOM 3119 C CA . THR B 1 101 ? -10.367 1.289 -9.211 1 97 101 THR B CA 1
ATOM 3120 C C . THR B 1 101 ? -9.016 0.575 -9.211 1 97 101 THR B C 1
ATOM 3122 O O . THR B 1 101 ? -8.656 -0.084 -10.188 1 97 101 THR B O 1
ATOM 3125 N N . PHE B 1 102 ? -8.336 0.751 -8.125 1 96.69 102 PHE B N 1
ATOM 3126 C CA . PHE B 1 102 ? -7.047 0.076 -7.988 1 96.69 102 PHE B CA 1
ATOM 3127 C C . PHE B 1 102 ? -7.223 -1.438 -8.039 1 96.69 102 PHE B C 1
ATOM 3129 O O . PHE B 1 102 ? -6.422 -2.139 -8.656 1 96.69 102 PHE B O 1
ATOM 3136 N N . ARG B 1 103 ? -8.188 -1.954 -7.375 1 95.94 103 ARG B N 1
ATOM 3137 C CA . ARG B 1 103 ? -8.508 -3.377 -7.414 1 95.94 103 ARG B CA 1
ATOM 3138 C C . ARG B 1 103 ? -8.727 -3.852 -8.844 1 95.94 103 ARG B C 1
ATOM 3140 O O . ARG B 1 103 ? -8.156 -4.867 -9.258 1 95.94 103 ARG B O 1
ATOM 3147 N N . ALA B 1 104 ? -9.562 -3.141 -9.57 1 94.06 104 ALA B N 1
ATOM 3148 C CA . ALA B 1 104 ? -9.828 -3.504 -10.961 1 94.06 104 ALA B CA 1
ATOM 3149 C C . ALA B 1 104 ? -8.539 -3.545 -11.773 1 94.06 104 ALA B C 1
ATOM 3151 O O . ALA B 1 104 ? -8.344 -4.441 -12.594 1 94.06 104 ALA B O 1
ATOM 3152 N N . PHE B 1 105 ? -7.719 -2.625 -11.5 1 95.25 105 PHE B N 1
ATOM 3153 C CA . PHE B 1 105 ? -6.438 -2.568 -12.188 1 95.25 105 PHE B CA 1
ATOM 3154 C C . PHE B 1 105 ? -5.582 -3.785 -11.844 1 95.25 105 PHE B C 1
ATOM 3156 O O . PHE B 1 105 ? -4.98 -4.395 -12.734 1 95.25 105 PHE B O 1
ATOM 3163 N N . CYS B 1 106 ? -5.543 -4.195 -10.625 1 94.31 106 CYS B N 1
ATOM 3164 C CA . CYS B 1 106 ? -4.73 -5.32 -10.18 1 94.31 106 CYS B CA 1
ATOM 3165 C C . CYS B 1 106 ? -5.254 -6.633 -10.758 1 94.31 106 CYS B C 1
ATOM 3167 O O . CYS B 1 106 ? -4.473 -7.461 -11.227 1 94.31 106 CYS B O 1
ATOM 3169 N N . ILE B 1 107 ? -6.559 -6.781 -10.711 1 92.12 107 ILE B N 1
ATOM 3170 C CA . ILE B 1 107 ? -7.172 -8 -11.219 1 92.12 107 ILE B CA 1
ATOM 3171 C C . ILE B 1 107 ? -6.91 -8.117 -12.719 1 92.12 107 ILE B C 1
ATOM 3173 O O . ILE B 1 107 ? -6.699 -9.219 -13.234 1 92.12 107 ILE B O 1
ATOM 3177 N N . PHE B 1 108 ? -6.926 -7.02 -13.383 1 92.38 108 PHE B N 1
ATOM 3178 C CA . PHE B 1 108 ? -6.648 -6.992 -14.812 1 92.38 108 PHE B CA 1
ATOM 3179 C C . PHE B 1 108 ? -5.191 -7.344 -15.094 1 92.38 108 PHE B C 1
ATOM 3181 O O . PHE B 1 108 ? -4.887 -8.031 -16.078 1 92.38 108 PHE B O 1
ATOM 3188 N N . LEU B 1 109 ? -4.398 -6.957 -14.219 1 93.12 109 LEU B N 1
ATOM 3189 C CA . LEU B 1 109 ? -2.957 -7.043 -14.438 1 93.12 109 LEU B CA 1
ATOM 3190 C C . LEU B 1 109 ? -2.461 -8.469 -14.242 1 93.12 109 LEU B C 1
ATOM 3192 O O . LEU B 1 109 ? -1.611 -8.945 -15.008 1 93.12 109 LEU B O 1
ATOM 3196 N N . PHE B 1 110 ? -2.969 -9.148 -13.25 1 91.88 110 PHE B N 1
ATOM 3197 C CA . PHE B 1 110 ? -2.396 -10.422 -12.828 1 91.88 110 PHE B CA 1
ATOM 3198 C C . PHE B 1 110 ? -3.492 -11.398 -12.406 1 91.88 110 PHE B C 1
ATOM 3200 O O . PHE B 1 110 ? -4.355 -11.047 -11.594 1 91.88 110 PHE B O 1
ATOM 3207 N N . GLN B 1 111 ? -3.498 -12.586 -12.945 1 89.62 111 GLN B N 1
ATOM 3208 C CA . GLN B 1 111 ? -4.527 -13.578 -12.641 1 89.62 111 GLN B CA 1
ATOM 3209 C C . GLN B 1 111 ? -3.932 -14.789 -11.938 1 89.62 111 GLN B C 1
ATOM 3211 O O . GLN B 1 111 ? -2.932 -15.352 -12.391 1 89.62 111 GLN B O 1
ATOM 3216 N N . VAL B 1 112 ? -4.512 -15.148 -10.875 1 87.75 112 VAL B N 1
ATOM 3217 C CA . VAL B 1 112 ? -4.086 -16.312 -10.094 1 87.75 112 VAL B CA 1
ATOM 3218 C C . VAL B 1 112 ? -5.195 -17.359 -10.078 1 87.75 112 VAL B C 1
ATOM 3220 O O . VAL B 1 112 ? -6.371 -17.031 -10.242 1 87.75 112 VAL B O 1
ATOM 3223 N N . PRO B 1 113 ? -4.766 -18.641 -9.891 1 87.25 113 PRO B N 1
ATOM 3224 C CA . PRO B 1 113 ? -5.797 -19.672 -9.773 1 87.25 113 PRO B CA 1
ATOM 3225 C C . PRO B 1 113 ? -6.648 -19.516 -8.516 1 87.25 113 PRO B C 1
ATOM 3227 O O . PRO B 1 113 ? -6.262 -18.797 -7.59 1 87.25 113 PRO B O 1
ATOM 3230 N N . VAL B 1 114 ? -7.758 -20.156 -8.523 1 83.69 114 VAL B N 1
ATOM 3231 C CA . VAL B 1 114 ? -8.68 -20.062 -7.395 1 83.69 114 VAL B CA 1
ATOM 3232 C C . VAL B 1 114 ? -8.055 -20.703 -6.156 1 83.69 114 VAL B C 1
ATOM 3234 O O . VAL B 1 114 ? -7.344 -21.703 -6.262 1 83.69 114 VAL B O 1
ATOM 3237 N N . PRO B 1 115 ? -8.312 -20.203 -5.027 1 85.81 115 PRO B N 1
ATOM 3238 C CA . PRO B 1 115 ? -7.648 -20.641 -3.795 1 85.81 115 PRO B CA 1
ATOM 3239 C C . PRO B 1 115 ? -8.195 -21.953 -3.266 1 85.81 115 PRO B C 1
ATOM 3241 O O . PRO B 1 115 ? -7.578 -22.578 -2.395 1 85.81 115 PRO B O 1
ATOM 3244 N N . SER B 1 116 ? -9.336 -22.281 -3.73 1 80.88 116 SER B N 1
ATOM 3245 C CA . SER B 1 116 ? -9.898 -23.547 -3.266 1 80.88 116 SER B CA 1
ATOM 3246 C C . SER B 1 116 ? -10.289 -24.453 -4.438 1 80.88 116 SER B C 1
ATOM 3248 O O . SER B 1 116 ? -10.805 -23.969 -5.449 1 80.88 116 SER B O 1
ATOM 3250 N N . VAL B 1 117 ? -10.078 -25.703 -4.172 1 74.38 117 VAL B N 1
ATOM 3251 C CA . VAL B 1 117 ? -10.477 -26.688 -5.168 1 74.38 117 VAL B CA 1
ATOM 3252 C C . VAL B 1 117 ? -11.992 -26.844 -5.168 1 74.38 117 VAL B C 1
ATOM 3254 O O . VAL B 1 117 ? -12.57 -27.328 -6.141 1 74.38 117 VAL B O 1
ATOM 3257 N N . HIS B 1 118 ? -12.625 -26.406 -4.09 1 69.69 118 HIS B N 1
ATOM 3258 C CA . HIS B 1 118 ? -14.062 -26.594 -3.939 1 69.69 118 HIS B CA 1
ATOM 3259 C C . HIS B 1 118 ? -14.844 -25.422 -4.523 1 69.69 118 HIS B C 1
ATOM 3261 O O . HIS B 1 118 ? -16.078 -25.422 -4.516 1 69.69 118 HIS B O 1
ATOM 3267 N N . THR B 1 119 ? -14.086 -24.516 -5.098 1 66.31 119 THR B N 1
ATOM 3268 C CA . THR B 1 119 ? -14.766 -23.344 -5.66 1 66.31 119 THR B CA 1
ATOM 3269 C C . THR B 1 119 ? -15.359 -23.688 -7.023 1 66.31 119 THR B C 1
ATOM 3271 O O . THR B 1 119 ? -14.672 -24.203 -7.898 1 66.31 119 THR B O 1
ATOM 3274 N N . TYR B 1 120 ? -16.703 -23.547 -7.078 1 64.81 120 TYR B N 1
ATOM 3275 C CA . TYR B 1 120 ? -17.359 -23.75 -8.367 1 64.81 120 TYR B CA 1
ATOM 3276 C C . TYR B 1 120 ? -17.172 -22.531 -9.266 1 64.81 120 TYR B C 1
ATOM 3278 O O . TYR B 1 120 ? -17.344 -21.391 -8.82 1 64.81 120 TYR B O 1
ATOM 3286 N N . CYS B 1 121 ? -16.609 -22.75 -10.43 1 65.88 121 CYS B N 1
ATOM 3287 C CA . CYS B 1 121 ? -16.453 -21.703 -11.438 1 65.88 121 CYS B CA 1
ATOM 3288 C C . CYS B 1 121 ? -17.297 -22.031 -12.672 1 65.88 121 CYS B C 1
ATOM 3290 O O . CYS B 1 121 ? -17.266 -23.156 -13.164 1 65.88 121 CYS B O 1
ATOM 3292 N N . ALA B 1 122 ? -18.078 -20.984 -13.086 1 67.19 122 ALA B N 1
ATOM 3293 C CA . ALA B 1 122 ? -18.859 -21.156 -14.305 1 67.19 122 ALA B CA 1
ATOM 3294 C C . ALA B 1 122 ? -17.953 -21.438 -15.5 1 67.19 122 ALA B C 1
ATOM 3296 O O . ALA B 1 122 ? -16.797 -21.031 -15.516 1 67.19 122 ALA B O 1
ATOM 3297 N N . PRO B 1 123 ? -18.5 -22.25 -16.453 1 70.12 123 PRO B N 1
ATOM 3298 C CA . PRO B 1 123 ? -17.688 -22.578 -17.609 1 70.12 123 PRO B CA 1
ATOM 3299 C C . PRO B 1 123 ? -17.172 -21.344 -18.359 1 70.12 123 PRO B C 1
ATOM 3301 O O . PRO B 1 123 ? -17.844 -20.312 -18.375 1 70.12 123 PRO B O 1
ATOM 3304 N N . GLN B 1 124 ? -15.883 -21.391 -18.781 1 64.81 124 GLN B N 1
ATOM 3305 C CA . GLN B 1 124 ? -15.266 -20.312 -19.547 1 64.81 124 GLN B CA 1
ATOM 3306 C C . GLN B 1 124 ? -15.867 -20.219 -20.953 1 64.81 124 GLN B C 1
ATOM 3308 O O . GLN B 1 124 ? -16.078 -21.25 -21.594 1 64.81 124 GLN B O 1
ATOM 3313 N N . VAL B 1 125 ? -16.734 -19.219 -21.219 1 59.34 125 VAL B N 1
ATOM 3314 C CA . VAL B 1 125 ? -17.297 -19.062 -22.547 1 59.34 125 VAL B CA 1
ATOM 3315 C C . VAL B 1 125 ? -16.469 -18.047 -23.344 1 59.34 125 VAL B C 1
ATOM 3317 O O . VAL B 1 125 ? -16.016 -17.047 -22.781 1 59.34 125 VAL B O 1
ATOM 3320 N N . ASN B 1 126 ? -15.602 -18.328 -24.297 1 56.97 126 ASN B N 1
ATOM 3321 C CA . ASN B 1 126 ? -14.961 -17.359 -25.172 1 56.97 126 ASN B CA 1
ATOM 3322 C C . ASN B 1 126 ? -15.883 -16.172 -25.453 1 56.97 126 ASN B C 1
ATOM 3324 O O . ASN B 1 126 ? -16.688 -16.219 -26.375 1 56.97 126 ASN B O 1
ATOM 3328 N N . SER B 1 127 ? -16.25 -15.453 -24.516 1 52.56 127 SER B N 1
ATOM 3329 C CA . SER B 1 127 ? -17.5 -14.719 -24.328 1 52.56 127 SER B CA 1
ATOM 3330 C C . SER B 1 127 ? -17.5 -13.422 -25.125 1 52.56 127 SER B C 1
ATOM 3332 O O . SER B 1 127 ? -16.5 -12.703 -25.141 1 52.56 127 SER B O 1
ATOM 3334 N N . SER B 1 128 ? -18.375 -13.281 -26.047 1 57.72 128 SER B N 1
ATOM 3335 C CA . SER B 1 128 ? -18.797 -12.07 -26.734 1 57.72 128 SER B CA 1
ATOM 3336 C C . SER B 1 128 ? -19.219 -10.992 -25.734 1 57.72 128 SER B C 1
ATOM 3338 O O . SER B 1 128 ? -19.547 -11.289 -24.594 1 57.72 128 SER B O 1
ATOM 3340 N N . ALA B 1 129 ? -19.047 -9.875 -26.062 1 59.5 129 ALA B N 1
ATOM 3341 C CA . ALA B 1 129 ? -19.359 -8.672 -25.297 1 59.5 129 ALA B CA 1
ATOM 3342 C C . ALA B 1 129 ? -20.766 -8.766 -24.703 1 59.5 129 ALA B C 1
ATOM 3344 O O . ALA B 1 129 ? -21 -8.305 -23.578 1 59.5 129 ALA B O 1
ATOM 3345 N N . SER B 1 130 ? -21.547 -9.281 -25.453 1 59.19 130 SER B N 1
ATOM 3346 C CA . SER B 1 130 ? -22.938 -9.375 -25.031 1 59.19 130 SER B CA 1
ATOM 3347 C C . SER B 1 130 ? -23.094 -10.297 -23.812 1 59.19 130 SER B C 1
ATOM 3349 O O . SER B 1 130 ? -23.844 -10 -22.891 1 59.19 130 SER B O 1
ATOM 3351 N N . ILE B 1 131 ? -22.375 -11.281 -23.844 1 58.69 131 ILE B N 1
ATOM 3352 C CA . ILE B 1 131 ? -22.469 -12.242 -22.75 1 58.69 131 ILE B CA 1
ATOM 3353 C C . ILE B 1 131 ? -21.844 -11.648 -21.5 1 58.69 131 ILE B C 1
ATOM 3355 O O . ILE B 1 131 ? -22.391 -11.797 -20.391 1 58.69 131 ILE B O 1
ATOM 3359 N N . ILE B 1 132 ? -20.828 -10.945 -21.734 1 60.41 132 ILE B N 1
ATOM 3360 C CA . ILE B 1 132 ? -20.172 -10.266 -20.625 1 60.41 132 ILE B CA 1
ATOM 3361 C C . ILE B 1 132 ? -21.141 -9.273 -19.984 1 60.41 132 ILE B C 1
ATOM 3363 O O . ILE B 1 132 ? -21.234 -9.188 -18.75 1 60.41 132 ILE B O 1
ATOM 3367 N N . PHE B 1 133 ? -21.812 -8.609 -20.891 1 61.59 133 PHE B N 1
ATOM 3368 C CA . PHE B 1 133 ? -22.75 -7.613 -20.406 1 61.59 133 PHE B CA 1
ATOM 3369 C C . PHE B 1 133 ? -23.875 -8.273 -19.594 1 61.59 133 PHE B C 1
ATOM 3371 O O . PHE B 1 133 ? -24.281 -7.754 -18.562 1 61.59 133 PHE B O 1
ATOM 3378 N N . ASP B 1 134 ? -24.375 -9.305 -19.984 1 58.44 134 ASP B N 1
ATOM 3379 C CA . ASP B 1 134 ? -25.438 -10.008 -19.281 1 58.44 134 ASP B CA 1
ATOM 3380 C C . ASP B 1 134 ? -24.953 -10.492 -17.906 1 58.44 134 ASP B C 1
ATOM 3382 O O . ASP B 1 134 ? -25.688 -10.391 -16.922 1 58.44 134 ASP B O 1
ATOM 3386 N N . ARG B 1 135 ? -23.828 -10.891 -17.891 1 59.22 135 ARG B N 1
ATOM 3387 C CA . ARG B 1 135 ? -23.25 -11.367 -16.641 1 59.22 135 ARG B CA 1
ATOM 3388 C C . ARG B 1 135 ? -23.016 -10.219 -15.672 1 59.22 135 ARG B C 1
ATOM 3390 O O . ARG B 1 135 ? -23.266 -10.352 -14.469 1 59.22 135 ARG B O 1
ATOM 3397 N N . MET B 1 136 ? -22.672 -9.18 -16.297 1 59.5 136 MET B N 1
ATOM 3398 C CA . MET B 1 136 ? -22.438 -7.977 -15.5 1 59.5 136 MET B CA 1
ATOM 3399 C C . MET B 1 136 ? -23.719 -7.527 -14.812 1 59.5 136 MET B C 1
ATOM 3401 O O . MET B 1 136 ? -23.703 -7.152 -13.641 1 59.5 136 MET B O 1
ATOM 3405 N N . MET B 1 137 ? -24.672 -7.535 -15.562 1 55.69 137 MET B N 1
ATOM 3406 C CA . MET B 1 137 ? -25.953 -7.078 -15.039 1 55.69 137 MET B CA 1
ATOM 3407 C C . MET B 1 137 ? -26.438 -7.996 -13.922 1 55.69 137 MET B C 1
ATOM 3409 O O . MET B 1 137 ? -27.031 -7.535 -12.945 1 55.69 137 MET B O 1
ATOM 3413 N N . GLY B 1 138 ? -26.156 -9.172 -14.047 1 50.59 138 GLY B N 1
ATOM 3414 C CA . GLY B 1 138 ? -26.516 -10.117 -13 1 50.59 138 GLY B CA 1
ATOM 3415 C C . GLY B 1 138 ? -25.766 -9.867 -11.695 1 50.59 138 GLY B C 1
ATOM 3416 O O . GLY B 1 138 ? -26.375 -9.859 -10.625 1 50.59 138 GLY B O 1
ATOM 3417 N N . ILE B 1 139 ? -24.5 -9.664 -11.805 1 52.62 139 ILE B N 1
ATOM 3418 C CA . ILE B 1 139 ? -23.641 -9.438 -10.648 1 52.62 139 ILE B CA 1
ATOM 3419 C C . ILE B 1 139 ? -24.031 -8.125 -9.977 1 52.62 139 ILE B C 1
ATOM 3421 O O . ILE B 1 139 ? -24.109 -8.047 -8.742 1 52.62 139 ILE B O 1
ATOM 3425 N N . PHE B 1 140 ? -24.203 -7.152 -10.828 1 51.72 140 PHE B N 1
ATOM 3426 C CA . PHE B 1 140 ? -24.578 -5.84 -10.32 1 51.72 140 PHE B CA 1
ATOM 3427 C C . PHE B 1 140 ? -25.844 -5.934 -9.484 1 51.72 140 PHE B C 1
ATOM 3429 O O . PHE B 1 140 ? -25.938 -5.324 -8.414 1 51.72 140 PHE B O 1
ATOM 3436 N N . TRP B 1 141 ? -26.672 -6.707 -9.945 1 46.81 141 TRP B N 1
ATOM 3437 C CA . TRP B 1 141 ? -27.969 -6.848 -9.273 1 46.81 141 TRP B CA 1
ATOM 3438 C C . TRP B 1 141 ? -27.812 -7.59 -7.949 1 46.81 141 TRP B C 1
ATOM 3440 O O . TRP B 1 141 ? -28.578 -7.375 -7.012 1 46.81 141 TRP B O 1
ATOM 3450 N N . SER B 1 142 ? -26.828 -8.328 -7.836 1 45.31 142 SER B N 1
ATOM 3451 C CA . SER B 1 142 ? -26.688 -9.133 -6.629 1 45.31 142 SER B CA 1
ATOM 3452 C C . SER B 1 142 ? -25.812 -8.43 -5.598 1 45.31 142 SER B C 1
ATOM 3454 O O . SER B 1 142 ? -25.562 -8.961 -4.516 1 45.31 142 SER B O 1
ATOM 3456 N N . ALA B 1 143 ? -25.609 -7.199 -5.801 1 49.34 143 ALA B N 1
ATOM 3457 C CA . ALA B 1 143 ? -24.844 -6.34 -4.895 1 49.34 143 ALA B CA 1
ATOM 3458 C C . ALA B 1 143 ? -23.594 -7.043 -4.391 1 49.34 143 ALA B C 1
ATOM 3460 O O . ALA B 1 143 ? -23.188 -6.863 -3.236 1 49.34 143 ALA B O 1
ATOM 3461 N N . GLY B 1 144 ? -22.953 -7.902 -5.086 1 48.28 144 GLY B N 1
ATOM 3462 C CA . GLY B 1 144 ? -21.688 -8.531 -4.75 1 48.28 144 GLY B CA 1
ATOM 3463 C C . GLY B 1 144 ? -21.812 -9.633 -3.719 1 48.28 144 GLY B C 1
ATOM 3464 O O . GLY B 1 144 ? -20.812 -10.164 -3.238 1 48.28 144 GLY B O 1
ATOM 3465 N N . ILE B 1 145 ? -23.094 -9.836 -3.186 1 46.12 145 ILE B N 1
ATOM 3466 C CA . ILE B 1 145 ? -23.281 -10.891 -2.199 1 46.12 145 ILE B CA 1
ATOM 3467 C C . ILE B 1 145 ? -23.203 -12.258 -2.879 1 46.12 145 ILE B C 1
ATOM 3469 O O . ILE B 1 145 ? -24.016 -12.562 -3.76 1 46.12 145 ILE B O 1
ATOM 3473 N N . GLU B 1 146 ? -22.188 -12.938 -2.613 1 49.75 146 GLU B N 1
ATOM 3474 C CA . GLU B 1 146 ? -21.891 -14.242 -3.199 1 49.75 146 GLU B CA 1
ATOM 3475 C C . GLU B 1 146 ? -23.078 -15.188 -3.086 1 49.75 146 GLU B C 1
ATOM 3477 O O . GLU B 1 146 ? -23.359 -15.969 -4 1 49.75 146 GLU B O 1
ATOM 3482 N N . GLN B 1 147 ? -23.828 -15.203 -1.957 1 45.81 147 GLN B N 1
ATOM 3483 C CA . GLN B 1 147 ? -24.938 -16.141 -1.773 1 45.81 147 GLN B CA 1
ATOM 3484 C C . GLN B 1 147 ? -26.047 -15.883 -2.779 1 45.81 147 GLN B C 1
ATOM 3486 O O . GLN B 1 147 ? -26.828 -16.781 -3.1 1 45.81 147 GLN B O 1
ATOM 3491 N N . LEU B 1 148 ? -26.141 -14.742 -3.176 1 44.12 148 LEU B N 1
ATOM 3492 C CA . LEU B 1 148 ? -27.234 -14.453 -4.109 1 44.12 148 LEU B CA 1
ATOM 3493 C C . LEU B 1 148 ? -26.75 -14.57 -5.551 1 44.12 148 LEU B C 1
ATOM 3495 O O . LEU B 1 148 ? -27.516 -14.336 -6.484 1 44.12 148 LEU B O 1
ATOM 3499 N N . ARG B 1 149 ? -25.469 -14.711 -5.648 1 48.91 149 ARG B N 1
ATOM 3500 C CA . ARG B 1 149 ? -24.922 -14.789 -6.996 1 48.91 149 ARG B CA 1
ATOM 3501 C C . ARG B 1 149 ? -25.141 -16.172 -7.598 1 48.91 149 ARG B C 1
ATOM 3503 O O . ARG B 1 149 ? -24.766 -17.188 -7 1 48.91 149 ARG B O 1
ATOM 3510 N N . PRO B 1 150 ? -26.062 -16.375 -8.516 1 43.97 150 PRO B N 1
ATOM 3511 C CA . PRO B 1 150 ? -26.016 -17.688 -9.148 1 43.97 150 PRO B CA 1
ATOM 3512 C C . PRO B 1 150 ? -24.594 -18.172 -9.398 1 43.97 150 PRO B C 1
ATOM 3514 O O . PRO B 1 150 ? -24.031 -18.891 -8.57 1 43.97 150 PRO B O 1
ATOM 3517 N N . ARG B 1 151 ? -24.297 -18.766 -10.867 1 50.59 151 ARG B N 1
ATOM 3518 C CA . ARG B 1 151 ? -23.125 -19.406 -11.477 1 50.59 151 ARG B CA 1
ATOM 3519 C C . ARG B 1 151 ? -21.922 -18.469 -11.461 1 50.59 151 ARG B C 1
ATOM 3521 O O . ARG B 1 151 ? -21.938 -17.406 -12.086 1 50.59 151 ARG B O 1
ATOM 3528 N N . THR B 1 152 ? -20.969 -18.484 -10.312 1 58.66 152 THR B N 1
ATOM 3529 C CA . THR B 1 152 ? -20.031 -17.547 -9.688 1 58.66 152 THR B CA 1
ATOM 3530 C C . THR B 1 152 ? -18.797 -17.359 -10.57 1 58.66 152 THR B C 1
ATOM 3532 O O . THR B 1 152 ? -18.234 -18.328 -11.07 1 58.66 152 THR B O 1
ATOM 3535 N N . LEU B 1 153 ? -18.672 -16.062 -11.227 1 61.22 153 LEU B N 1
ATOM 3536 C CA . LEU B 1 153 ? -17.422 -15.664 -11.859 1 61.22 153 LEU B CA 1
ATOM 3537 C C . LEU B 1 153 ? -16.25 -15.812 -10.891 1 61.22 153 LEU B C 1
ATOM 3539 O O . LEU B 1 153 ? -16.391 -15.547 -9.695 1 61.22 153 LEU B O 1
ATOM 3543 N N . CYS B 1 154 ? -15.281 -16.547 -11.477 1 66.94 154 CYS B N 1
ATOM 3544 C CA . CYS B 1 154 ? -14.086 -16.781 -10.68 1 66.94 154 CYS B CA 1
ATOM 3545 C C . CYS B 1 154 ? -12.945 -15.867 -11.125 1 66.94 154 CYS B C 1
ATOM 3547 O O . CYS B 1 154 ? -12.945 -15.383 -12.258 1 66.94 154 CYS B O 1
ATOM 3549 N N . GLY B 1 155 ? -12.195 -15.406 -10.25 1 69.31 155 GLY B N 1
ATOM 3550 C CA . GLY B 1 155 ? -11.008 -14.664 -10.633 1 69.31 155 GLY B CA 1
ATOM 3551 C C . GLY B 1 155 ? -10.867 -13.344 -9.898 1 69.31 155 GLY B C 1
ATOM 3552 O O . GLY B 1 155 ? -9.93 -12.586 -10.141 1 69.31 155 GLY B O 1
ATOM 3553 N N . ASP B 1 156 ? -11.766 -13.195 -9.039 1 67.31 156 ASP B N 1
ATOM 3554 C CA . ASP B 1 156 ? -11.734 -11.945 -8.297 1 67.31 156 ASP B CA 1
ATOM 3555 C C . ASP B 1 156 ? -10.797 -12.039 -7.09 1 67.31 156 ASP B C 1
ATOM 3557 O O . ASP B 1 156 ? -11.242 -11.945 -5.945 1 67.31 156 ASP B O 1
ATOM 3561 N N . LEU B 1 157 ? -9.531 -12.102 -7.375 1 72.06 157 LEU B N 1
ATOM 3562 C CA . LEU B 1 157 ? -8.672 -12.461 -6.254 1 72.06 157 LEU B CA 1
ATOM 3563 C C . LEU B 1 157 ? -7.762 -11.297 -5.875 1 72.06 157 LEU B C 1
ATOM 3565 O O . LEU B 1 157 ? -7.949 -10.672 -4.828 1 72.06 157 LEU B O 1
ATOM 3569 N N . ILE B 1 158 ? -6.766 -10.992 -6.512 1 73.88 158 ILE B N 1
ATOM 3570 C CA . ILE B 1 158 ? -5.895 -9.891 -6.105 1 73.88 158 ILE B CA 1
ATOM 3571 C C . ILE B 1 158 ? -6.375 -8.594 -6.75 1 73.88 158 ILE B C 1
ATOM 3573 O O . ILE B 1 158 ? -6.18 -8.383 -7.949 1 73.88 158 ILE B O 1
ATOM 3577 N N . VAL B 1 159 ? -7.012 -7.891 -5.805 1 89.38 159 VAL B N 1
ATOM 3578 C CA . VAL B 1 159 ? -7.168 -7.555 -4.395 1 89.38 159 VAL B CA 1
ATOM 3579 C C . VAL B 1 159 ? -8.586 -7.898 -3.934 1 89.38 159 VAL B C 1
ATOM 3581 O O . VAL B 1 159 ? -9.547 -7.75 -4.695 1 89.38 159 VAL B O 1
ATOM 3584 N N . SER B 1 160 ? -8.742 -8.234 -2.689 1 91.62 160 SER B N 1
ATOM 3585 C CA . SER B 1 160 ? -10.008 -8.695 -2.135 1 91.62 160 SER B CA 1
ATOM 3586 C C . SER B 1 160 ? -11 -7.539 -1.993 1 91.62 160 SER B C 1
ATOM 3588 O O . SER B 1 160 ? -10.797 -6.633 -1.185 1 91.62 160 SER B O 1
ATOM 3590 N N . GLY B 1 161 ? -12.102 -7.656 -2.666 1 92.5 161 GLY B N 1
ATOM 3591 C CA . GLY B 1 161 ? -13.148 -6.656 -2.551 1 92.5 161 GLY B CA 1
ATOM 3592 C C . GLY B 1 161 ? -13.852 -6.684 -1.209 1 92.5 161 GLY B C 1
ATOM 3593 O O . GLY B 1 161 ? -14.219 -5.633 -0.672 1 92.5 161 GLY B O 1
ATOM 3594 N N . HIS B 1 162 ? -14.086 -7.895 -0.669 1 92.19 162 HIS B N 1
ATOM 3595 C CA . HIS B 1 162 ? -14.672 -8.023 0.659 1 92.19 162 HIS B CA 1
ATOM 3596 C C . HIS B 1 162 ? -13.859 -7.266 1.7 1 92.19 162 HIS B C 1
ATOM 3598 O O . HIS B 1 162 ? -14.414 -6.523 2.512 1 92.19 162 HIS B O 1
ATOM 3604 N N . THR B 1 163 ? -12.57 -7.438 1.615 1 95.81 163 THR B N 1
ATOM 3605 C CA . THR B 1 163 ? -11.688 -6.793 2.58 1 95.81 163 THR B CA 1
ATOM 3606 C C . THR B 1 163 ? -11.75 -5.273 2.441 1 95.81 163 THR B C 1
ATOM 3608 O O . THR B 1 163 ? -11.805 -4.555 3.443 1 95.81 163 THR B O 1
ATOM 3611 N N . ILE B 1 164 ? -11.766 -4.777 1.217 1 96.88 164 ILE B N 1
ATOM 3612 C CA . ILE B 1 164 ? -11.875 -3.342 0.981 1 96.88 164 ILE B CA 1
ATOM 3613 C C . ILE B 1 164 ? -13.148 -2.807 1.639 1 96.88 164 ILE B C 1
ATOM 3615 O O . ILE B 1 164 ? -13.102 -1.846 2.41 1 96.88 164 ILE B O 1
ATOM 3619 N N . THR B 1 165 ? -14.258 -3.471 1.38 1 96.38 165 THR B N 1
ATOM 3620 C CA . THR B 1 165 ? -15.547 -3.027 1.893 1 96.38 165 THR B CA 1
ATOM 3621 C C . THR B 1 165 ? -15.57 -3.078 3.418 1 96.38 165 THR B C 1
ATOM 3623 O O . THR B 1 165 ? -16.031 -2.137 4.066 1 96.38 165 THR B O 1
ATOM 3626 N N . ILE B 1 166 ? -15.078 -4.105 3.934 1 97.5 166 ILE B N 1
ATOM 3627 C CA . ILE B 1 166 ? -15.078 -4.32 5.375 1 97.5 166 ILE B CA 1
ATOM 3628 C C . ILE B 1 166 ? -14.281 -3.215 6.066 1 97.5 166 ILE B C 1
ATOM 3630 O O . ILE B 1 166 ? -14.781 -2.568 6.992 1 97.5 166 ILE B O 1
ATOM 3634 N N . PHE B 1 167 ? -13.133 -2.938 5.578 1 98.12 167 PHE B N 1
ATOM 3635 C CA . PHE B 1 167 ? -12.273 -2 6.289 1 98.12 167 PHE B CA 1
ATOM 3636 C C . PHE B 1 167 ? -12.688 -0.562 6.004 1 98.12 167 PHE B C 1
ATOM 3638 O O . PHE B 1 167 ? -12.578 0.305 6.875 1 98.12 167 PHE B O 1
ATOM 3645 N N . ILE B 1 168 ? -13.125 -0.226 4.797 1 98.31 168 ILE B N 1
ATOM 3646 C CA . ILE B 1 168 ? -13.633 1.121 4.551 1 98.31 168 ILE B CA 1
ATOM 3647 C C . ILE B 1 168 ? -14.797 1.415 5.496 1 98.31 168 ILE B C 1
ATOM 3649 O O . ILE B 1 168 ? -14.875 2.502 6.074 1 98.31 168 ILE B O 1
ATOM 3653 N N . SER B 1 169 ? -15.695 0.458 5.633 1 98.06 169 SER B N 1
ATOM 3654 C CA . SER B 1 169 ? -16.859 0.631 6.492 1 98.06 169 SER B CA 1
ATOM 3655 C C . SER B 1 169 ? -16.453 0.79 7.953 1 98.06 169 SER B C 1
ATOM 3657 O O . SER B 1 169 ? -16.922 1.699 8.641 1 98.06 169 SER B O 1
ATOM 3659 N N . ALA B 1 170 ? -15.578 -0.065 8.398 1 98.19 170 ALA B N 1
ATOM 3660 C CA . ALA B 1 170 ? -15.125 0 9.789 1 98.19 170 ALA B CA 1
ATOM 3661 C C . ALA B 1 170 ? -14.422 1.327 10.07 1 98.19 170 ALA B C 1
ATOM 3663 O O . ALA B 1 170 ? -14.664 1.949 11.109 1 98.19 170 ALA B O 1
ATOM 3664 N N . MET B 1 171 ? -13.578 1.734 9.156 1 97.94 171 MET B N 1
ATOM 3665 C CA . MET B 1 171 ? -12.836 2.975 9.352 1 97.94 171 MET B CA 1
ATOM 3666 C C . MET B 1 171 ? -13.766 4.184 9.266 1 97.94 171 MET B C 1
ATOM 3668 O O . MET B 1 171 ? -13.555 5.184 9.953 1 97.94 171 MET B O 1
ATOM 3672 N N . THR B 1 172 ? -14.758 4.137 8.414 1 97.94 172 THR B N 1
ATOM 3673 C CA . THR B 1 172 ? -15.75 5.203 8.32 1 97.94 172 THR B CA 1
ATOM 3674 C C . THR B 1 172 ? -16.453 5.41 9.664 1 97.94 172 THR B C 1
ATOM 3676 O O . THR B 1 172 ? -16.547 6.539 10.148 1 97.94 172 THR B O 1
ATOM 3679 N N . VAL B 1 173 ? -16.875 4.316 10.258 1 97.5 173 VAL B N 1
ATOM 3680 C CA . VAL B 1 173 ? -17.562 4.406 11.547 1 97.5 173 VAL B CA 1
ATOM 3681 C C . VAL B 1 173 ? -16.594 4.953 12.602 1 97.5 173 VAL B C 1
ATOM 3683 O O . VAL B 1 173 ? -16.938 5.887 13.336 1 97.5 173 VAL B O 1
ATOM 3686 N N . LYS B 1 174 ? -15.453 4.488 12.617 1 96.5 174 LYS B N 1
ATOM 3687 C CA . LYS B 1 174 ? -14.477 4.906 13.625 1 96.5 174 LYS B CA 1
ATOM 3688 C C . LYS B 1 174 ? -14.141 6.387 13.477 1 96.5 174 LYS B C 1
ATOM 3690 O O . LYS B 1 174 ? -13.984 7.094 14.477 1 96.5 174 LYS B O 1
ATOM 3695 N N . ALA B 1 175 ? -14.07 6.883 12.281 1 96.06 175 ALA B N 1
ATOM 3696 C CA . ALA B 1 175 ? -13.602 8.234 12.008 1 96.06 175 ALA B CA 1
ATOM 3697 C C . ALA B 1 175 ? -14.719 9.258 12.227 1 96.06 175 ALA B C 1
ATOM 3699 O O . ALA B 1 175 ? -14.453 10.414 12.562 1 96.06 175 ALA B O 1
ATOM 3700 N N . TYR B 1 176 ? -16.047 8.836 12.102 1 96.25 176 TYR B N 1
ATOM 3701 C CA . TYR B 1 176 ? -17.062 9.883 11.977 1 96.25 176 TYR B CA 1
ATOM 3702 C C . TYR B 1 176 ? -18.188 9.68 13 1 96.25 176 TYR B C 1
ATOM 3704 O O . TYR B 1 176 ? -19.172 10.414 12.992 1 96.25 176 TYR B O 1
ATOM 3712 N N . VAL B 1 177 ? -18 8.719 13.828 1 94.62 177 VAL B N 1
ATOM 3713 C CA . VAL B 1 177 ? -18.953 8.594 14.938 1 94.62 177 VAL B CA 1
ATOM 3714 C C . VAL B 1 177 ? -18.594 9.602 16.031 1 94.62 177 VAL B C 1
ATOM 3716 O O . VAL B 1 177 ? -17.438 10.008 16.156 1 94.62 177 VAL B O 1
ATOM 3719 N N . PRO B 1 178 ? -19.594 10.008 16.781 1 92.69 178 PRO B N 1
ATOM 3720 C CA . PRO B 1 178 ? -19.312 10.945 17.875 1 92.69 178 PRO B CA 1
ATOM 3721 C C . PRO B 1 178 ? -18.297 10.398 18.875 1 92.69 178 PRO B C 1
ATOM 3723 O O . PRO B 1 178 ? -18.188 9.18 19.047 1 92.69 178 PRO B O 1
ATOM 3726 N N . ARG B 1 179 ? -17.625 11.25 19.5 1 89.31 179 ARG B N 1
ATOM 3727 C CA . ARG B 1 179 ? -16.547 10.914 20.422 1 89.31 179 ARG B CA 1
ATOM 3728 C C . ARG B 1 179 ? -17.031 9.984 21.531 1 89.31 179 ARG B C 1
ATOM 3730 O O . ARG B 1 179 ? -16.297 9.109 21.984 1 89.31 179 ARG B O 1
ATOM 3737 N N . LYS B 1 180 ? -18.266 10.062 21.922 1 89.88 180 LYS B N 1
ATOM 3738 C CA . LYS B 1 180 ? -18.828 9.242 22.984 1 89.88 180 LYS B CA 1
ATOM 3739 C C . LYS B 1 180 ? -18.984 7.789 22.547 1 89.88 180 LYS B C 1
ATOM 3741 O O . LYS B 1 180 ? -19.047 6.887 23.391 1 89.88 180 LYS B O 1
ATOM 3746 N N . LEU B 1 181 ? -19 7.633 21.266 1 91.94 181 LEU B N 1
ATOM 3747 C CA . LEU B 1 181 ? -19.203 6.297 20.734 1 91.94 181 LEU B CA 1
ATOM 3748 C C . LEU B 1 181 ? -17.922 5.742 20.109 1 91.94 181 LEU B C 1
ATOM 3750 O O . LEU B 1 181 ? -17.984 4.844 19.266 1 91.94 181 LEU B O 1
ATOM 3754 N N . VAL B 1 182 ? -16.828 6.215 20.562 1 88.69 182 VAL B N 1
ATOM 3755 C CA . VAL B 1 182 ? -15.539 5.859 19.969 1 88.69 182 VAL B CA 1
ATOM 3756 C C . VAL B 1 182 ? -15.273 4.367 20.172 1 88.69 182 VAL B C 1
ATOM 3758 O O . VAL B 1 182 ? -14.633 3.73 19.328 1 88.69 182 VAL B O 1
ATOM 3761 N N . ILE B 1 183 ? -15.805 3.799 21.203 1 94 183 ILE B N 1
ATOM 3762 C CA . ILE B 1 183 ? -15.602 2.389 21.516 1 94 183 ILE B CA 1
ATOM 3763 C C . ILE B 1 183 ? -16.203 1.522 20.422 1 94 183 ILE B C 1
ATOM 3765 O O . ILE B 1 183 ? -15.664 0.467 20.078 1 94 183 ILE B O 1
ATOM 3769 N N . ILE B 1 184 ? -17.297 2.01 19.828 1 94.12 184 ILE B N 1
ATOM 3770 C CA . ILE B 1 184 ? -17.922 1.282 18.734 1 94.12 184 ILE B CA 1
ATOM 3771 C C . ILE B 1 184 ? -16.969 1.183 17.547 1 94.12 184 ILE B C 1
ATOM 3773 O O . ILE B 1 184 ? -16.891 0.148 16.891 1 94.12 184 ILE B O 1
ATOM 3777 N N . GLY B 1 185 ? -16.219 2.238 17.359 1 94.44 185 GLY B N 1
ATOM 3778 C CA . GLY B 1 185 ? -15.219 2.217 16.297 1 94.44 185 GLY B CA 1
ATOM 3779 C C . GLY B 1 185 ? -14.172 1.134 16.5 1 94.44 185 GLY B C 1
ATOM 3780 O O . GLY B 1 185 ? -13.812 0.44 15.539 1 94.44 185 GLY B O 1
ATOM 3781 N N . PHE B 1 186 ? -13.781 0.92 17.719 1 95.12 186 PHE B N 1
ATOM 3782 C CA . PHE B 1 186 ? -12.773 -0.09 18.031 1 95.12 186 PHE B CA 1
ATOM 3783 C C . PHE B 1 186 ? -13.367 -1.491 17.906 1 95.12 186 PHE B C 1
ATOM 3785 O O . PHE B 1 186 ? -12.695 -2.412 17.438 1 95.12 186 PHE B O 1
ATOM 3792 N N . ILE B 1 187 ? -14.547 -1.643 18.328 1 97.31 187 ILE B N 1
ATOM 3793 C CA . ILE B 1 187 ? -15.227 -2.928 18.203 1 97.31 187 ILE B CA 1
ATOM 3794 C C . ILE B 1 187 ? -15.375 -3.295 16.719 1 97.31 187 ILE B C 1
ATOM 3796 O O . ILE B 1 187 ? -15.125 -4.438 16.344 1 97.31 187 ILE B O 1
ATOM 3800 N N . TYR B 1 188 ? -15.727 -2.305 15.945 1 97.62 188 TYR B N 1
ATOM 3801 C CA . TYR B 1 188 ? -15.922 -2.551 14.516 1 97.62 188 TYR B CA 1
ATOM 3802 C C . TYR B 1 188 ? -14.602 -2.924 13.852 1 97.62 188 TYR B C 1
ATOM 3804 O O . TYR B 1 188 ? -14.57 -3.764 12.945 1 97.62 188 TYR B O 1
ATOM 3812 N N . GLN B 1 189 ? -13.531 -2.311 14.266 1 96.62 189 GLN B N 1
ATOM 3813 C CA . GLN B 1 189 ? -12.219 -2.688 13.75 1 96.62 189 GLN B CA 1
ATOM 3814 C C . GLN B 1 189 ? -11.883 -4.129 14.117 1 96.62 189 GLN B C 1
ATOM 3816 O O . GLN B 1 189 ? -11.344 -4.875 13.297 1 96.62 189 GLN B O 1
ATOM 3821 N N . SER B 1 190 ? -12.188 -4.488 15.336 1 97.88 190 SER B N 1
ATOM 3822 C CA . SER B 1 190 ? -11.945 -5.859 15.766 1 97.88 190 SER B CA 1
ATOM 3823 C C . SER B 1 190 ? -12.781 -6.848 14.961 1 97.88 190 SER B C 1
ATOM 3825 O O . SER B 1 190 ? -12.297 -7.902 14.555 1 97.88 190 SER B O 1
ATOM 3827 N N . LEU B 1 191 ? -14.023 -6.457 14.758 1 98.38 191 LEU B N 1
ATOM 3828 C CA . LEU B 1 191 ? -14.906 -7.301 13.961 1 98.38 191 LEU B CA 1
ATOM 3829 C C . LEU B 1 191 ? -14.383 -7.441 12.539 1 98.38 191 LEU B C 1
ATOM 3831 O O . LEU B 1 191 ? -14.516 -8.5 11.922 1 98.38 191 LEU B O 1
ATOM 3835 N N . ALA B 1 192 ? -13.852 -6.363 12.023 1 98.38 192 ALA B N 1
ATOM 3836 C CA . ALA B 1 192 ? -13.266 -6.414 10.688 1 98.38 192 ALA B CA 1
ATOM 3837 C C . ALA B 1 192 ? -12.156 -7.453 10.617 1 98.38 192 ALA B C 1
ATOM 3839 O O . ALA B 1 192 ? -12.07 -8.211 9.648 1 98.38 192 ALA B O 1
ATOM 3840 N N . PHE B 1 193 ? -11.359 -7.539 11.656 1 98.25 193 PHE B N 1
ATOM 3841 C CA . PHE B 1 193 ? -10.273 -8.508 11.68 1 98.25 193 PHE B CA 1
ATOM 3842 C C . PHE B 1 193 ? -10.82 -9.93 11.805 1 98.25 193 PHE B C 1
ATOM 3844 O O . PHE B 1 193 ? -10.273 -10.859 11.211 1 98.25 193 PHE B O 1
ATOM 3851 N N . VAL B 1 194 ? -11.867 -10.109 12.508 1 98.25 194 VAL B N 1
ATOM 3852 C CA . VAL B 1 194 ? -12.516 -11.414 12.594 1 98.25 194 VAL B CA 1
ATOM 3853 C C . VAL B 1 194 ? -13.031 -11.828 11.219 1 98.25 194 VAL B C 1
ATOM 3855 O O . VAL B 1 194 ? -12.867 -12.977 10.805 1 98.25 194 VAL B O 1
ATOM 3858 N N . ALA B 1 195 ? -13.609 -10.875 10.547 1 97.94 195 ALA B N 1
ATOM 3859 C CA . ALA B 1 195 ? -14.172 -11.164 9.227 1 97.94 195 ALA B CA 1
ATOM 3860 C C . ALA B 1 195 ? -13.094 -11.617 8.258 1 97.94 195 ALA B C 1
ATOM 3862 O O . ALA B 1 195 ? -13.289 -12.57 7.5 1 97.94 195 ALA B O 1
ATOM 3863 N N . ILE B 1 196 ? -11.961 -10.922 8.258 1 96.75 196 ILE B N 1
ATOM 3864 C CA . ILE B 1 196 ? -10.938 -11.281 7.281 1 96.75 196 ILE B CA 1
ATOM 3865 C C . ILE B 1 196 ? -10.336 -12.641 7.645 1 96.75 196 ILE B C 1
ATOM 3867 O O . ILE B 1 196 ? -9.969 -13.422 6.762 1 96.75 196 ILE B O 1
ATOM 3871 N N . LEU B 1 197 ? -10.273 -13.008 8.961 1 97.62 197 LEU B N 1
ATOM 3872 C CA . LEU B 1 197 ? -9.836 -14.344 9.352 1 97.62 197 LEU B CA 1
ATOM 3873 C C . LEU B 1 197 ? -10.797 -15.406 8.844 1 97.62 197 LEU B C 1
ATOM 3875 O O . LEU B 1 197 ? -10.375 -16.469 8.375 1 97.62 197 LEU B O 1
ATOM 3879 N N . CYS B 1 198 ? -12.055 -15.102 8.891 1 97.12 198 CYS B N 1
ATOM 3880 C CA . CYS B 1 198 ? -13.07 -16.016 8.383 1 97.12 198 CYS B CA 1
ATOM 3881 C C . CYS B 1 198 ? -12.945 -16.188 6.871 1 97.12 198 CYS B C 1
ATOM 3883 O O . CYS B 1 198 ? -13.109 -17.281 6.344 1 97.12 198 CYS B O 1
ATOM 3885 N N . ILE B 1 199 ? -12.656 -15.094 6.176 1 94.5 199 ILE B N 1
ATOM 3886 C CA . ILE B 1 199 ? -12.484 -15.125 4.727 1 94.5 199 ILE B CA 1
ATOM 3887 C C . ILE B 1 199 ? -11.305 -16.031 4.363 1 94.5 199 ILE B C 1
ATOM 3889 O O . ILE B 1 199 ? -11.391 -16.812 3.42 1 94.5 199 ILE B O 1
ATOM 3893 N N . LEU B 1 200 ? -10.234 -15.945 5.164 1 96.06 200 LEU B N 1
ATOM 3894 C CA . LEU B 1 200 ? -9.047 -16.75 4.922 1 96.06 200 LEU B CA 1
ATOM 3895 C C . LEU B 1 200 ? -9.305 -18.219 5.25 1 96.06 200 LEU B C 1
ATOM 3897 O O . LEU B 1 200 ? -8.898 -19.109 4.504 1 96.06 200 LEU B O 1
ATOM 3901 N N . LEU B 1 201 ? -10.016 -18.453 6.305 1 95.56 201 LEU B N 1
ATOM 3902 C CA . LEU B 1 201 ? -10.336 -19.828 6.691 1 95.56 201 LEU B CA 1
ATOM 3903 C C . LEU B 1 201 ? -11.25 -20.484 5.664 1 95.56 201 LEU B C 1
ATOM 3905 O O . LEU B 1 201 ? -11.164 -21.688 5.426 1 95.56 201 LEU B O 1
ATOM 3909 N N . ALA B 1 202 ? -12.078 -19.734 5.055 1 93 202 ALA B N 1
ATOM 3910 C CA . ALA B 1 202 ? -12.992 -20.25 4.039 1 93 202 ALA B CA 1
ATOM 3911 C C . ALA B 1 202 ? -12.289 -20.406 2.693 1 93 202 ALA B C 1
ATOM 3913 O O . ALA B 1 202 ? -12.867 -20.906 1.732 1 93 202 ALA B O 1
ATOM 3914 N N . ARG B 1 203 ? -11.039 -19.938 2.578 1 92.12 203 ARG B N 1
ATOM 3915 C CA . ARG B 1 203 ? -10.203 -19.984 1.38 1 92.12 203 ARG B CA 1
ATOM 3916 C C . ARG B 1 203 ? -10.898 -19.312 0.201 1 92.12 203 ARG B C 1
ATOM 3918 O O . ARG B 1 203 ? -10.883 -19.844 -0.916 1 92.12 203 ARG B O 1
ATOM 3925 N N . LYS B 1 204 ? -11.523 -18.203 0.499 1 88.44 204 LYS B N 1
ATOM 3926 C CA . LYS B 1 204 ? -12.133 -17.406 -0.567 1 88.44 204 LYS B CA 1
ATOM 3927 C C . LYS B 1 204 ? -11.086 -16.531 -1.262 1 88.44 204 LYS B C 1
ATOM 3929 O O . LYS B 1 204 ? -11.234 -16.203 -2.441 1 88.44 204 LYS B O 1
ATOM 3934 N N . HIS B 1 205 ? -10.133 -16.156 -0.51 1 91.62 205 HIS B N 1
ATOM 3935 C CA . HIS B 1 205 ? -9.023 -15.359 -1.004 1 91.62 205 HIS B CA 1
ATOM 3936 C C . HIS B 1 205 ? -7.691 -15.867 -0.465 1 91.62 205 HIS B C 1
ATOM 3938 O O . HIS B 1 205 ? -7.645 -16.484 0.601 1 91.62 205 HIS B O 1
ATOM 3944 N N . TYR B 1 206 ? -6.648 -15.656 -1.266 1 93.25 206 TYR B N 1
ATOM 3945 C CA . TYR B 1 206 ? -5.301 -15.891 -0.757 1 93.25 206 TYR B CA 1
ATOM 3946 C C . TYR B 1 206 ? -4.934 -14.867 0.309 1 93.25 206 TYR B C 1
ATOM 3948 O O . TYR B 1 206 ? -5.496 -13.766 0.34 1 93.25 206 TYR B O 1
ATOM 3956 N N . SER B 1 207 ? -4.012 -15.227 1.166 1 94.69 207 SER B N 1
ATOM 3957 C CA . SER B 1 207 ? -3.561 -14.336 2.234 1 94.69 207 SER B CA 1
ATOM 3958 C C . SER B 1 207 ? -3.027 -13.023 1.674 1 94.69 207 SER B C 1
ATOM 3960 O O . SER B 1 207 ? -3.273 -11.953 2.24 1 94.69 207 SER B O 1
ATOM 3962 N N . ILE B 1 208 ? -2.354 -13.078 0.564 1 93.88 208 ILE B N 1
ATOM 3963 C CA . ILE B 1 208 ? -1.731 -11.891 -0.009 1 93.88 208 ILE B CA 1
ATOM 3964 C C . ILE B 1 208 ? -2.811 -10.938 -0.524 1 93.88 208 ILE B C 1
ATOM 3966 O O . ILE B 1 208 ? -2.633 -9.719 -0.505 1 93.88 208 ILE B O 1
ATOM 3970 N N . ASP B 1 209 ? -3.938 -11.492 -1.008 1 94 209 ASP B N 1
ATOM 3971 C CA . ASP B 1 209 ? -5.059 -10.68 -1.478 1 94 209 ASP B CA 1
ATOM 3972 C C . ASP B 1 209 ? -5.652 -9.852 -0.341 1 94 209 ASP B C 1
ATOM 3974 O O . ASP B 1 209 ? -5.922 -8.656 -0.51 1 94 209 ASP B O 1
ATOM 3978 N N . VAL B 1 210 ? -5.781 -10.547 0.721 1 96.06 210 VAL B N 1
ATOM 3979 C CA . VAL B 1 210 ? -6.367 -9.914 1.896 1 96.06 210 VAL B CA 1
ATOM 3980 C C . VAL B 1 210 ? -5.402 -8.867 2.457 1 96.06 210 VAL B C 1
ATOM 3982 O O . VAL B 1 210 ? -5.812 -7.758 2.799 1 96.06 210 VAL B O 1
ATOM 3985 N N . LEU B 1 211 ? -4.168 -9.219 2.512 1 95.44 211 LEU B N 1
ATOM 3986 C CA . LEU B 1 211 ? -3.148 -8.297 3.008 1 95.44 211 LEU B CA 1
ATOM 3987 C C . LEU B 1 211 ? -3.062 -7.059 2.125 1 95.44 211 LEU B C 1
ATOM 3989 O O . LEU B 1 211 ? -3.029 -5.934 2.631 1 95.44 211 LEU B O 1
ATOM 3993 N N . ALA B 1 212 ? -2.99 -7.266 0.852 1 94.62 212 ALA B N 1
ATOM 3994 C CA . ALA B 1 212 ? -2.922 -6.148 -0.087 1 94.62 212 ALA B CA 1
ATOM 3995 C C . ALA B 1 212 ? -4.141 -5.242 0.051 1 94.62 212 ALA B C 1
ATOM 3997 O O . ALA B 1 212 ? -4.016 -4.016 0.046 1 94.62 212 ALA B O 1
ATOM 3998 N N . ALA B 1 213 ? -5.285 -5.848 0.179 1 96.56 213 ALA B N 1
ATOM 3999 C CA . ALA B 1 213 ? -6.516 -5.078 0.331 1 96.56 213 ALA B CA 1
ATOM 4000 C C . ALA B 1 213 ? -6.492 -4.254 1.615 1 96.56 213 ALA B C 1
ATOM 4002 O O . ALA B 1 213 ? -6.895 -3.086 1.62 1 96.56 213 ALA B O 1
ATOM 4003 N N . TYR B 1 214 ? -6.074 -4.918 2.693 1 97.06 214 TYR B N 1
ATOM 4004 C CA . TYR B 1 214 ? -5.945 -4.203 3.957 1 97.06 214 TYR B CA 1
ATOM 4005 C C . TYR B 1 214 ? -5.016 -3.006 3.816 1 97.06 214 TYR B C 1
ATOM 4007 O O . TYR B 1 214 ? -5.344 -1.9 4.25 1 97.06 214 TYR B O 1
ATOM 4015 N N . MET B 1 215 ? -3.9 -3.207 3.197 1 95.44 215 MET B N 1
ATOM 4016 C CA . MET B 1 215 ? -2.885 -2.166 3.061 1 95.44 215 MET B CA 1
ATOM 4017 C C . MET B 1 215 ? -3.396 -1.02 2.195 1 95.44 215 MET B C 1
ATOM 4019 O O . MET B 1 215 ? -3.279 0.148 2.57 1 95.44 215 MET B O 1
ATOM 4023 N N . ILE B 1 216 ? -3.961 -1.302 1.071 1 95.69 216 ILE B N 1
ATOM 4024 C CA . ILE B 1 216 ? -4.387 -0.25 0.155 1 95.69 216 ILE B CA 1
ATOM 4025 C C . ILE B 1 216 ? -5.543 0.534 0.77 1 95.69 216 ILE B C 1
ATOM 4027 O O . ILE B 1 216 ? -5.605 1.759 0.647 1 95.69 216 ILE B O 1
ATOM 4031 N N . THR B 1 217 ? -6.426 -0.164 1.47 1 97.5 217 THR B N 1
ATOM 4032 C CA . THR B 1 217 ? -7.605 0.484 2.029 1 97.5 217 THR B CA 1
ATOM 4033 C C . THR B 1 217 ? -7.219 1.424 3.168 1 97.5 217 THR B C 1
ATOM 4035 O O . THR B 1 217 ? -7.59 2.6 3.16 1 97.5 217 THR B O 1
ATOM 4038 N N . THR B 1 218 ? -6.438 0.931 4.094 1 97.38 218 THR B N 1
ATOM 4039 C CA . THR B 1 218 ? -6.07 1.734 5.254 1 97.38 218 THR B CA 1
ATOM 4040 C C . THR B 1 218 ? -5.164 2.893 4.848 1 97.38 218 THR B C 1
ATOM 4042 O O . THR B 1 218 ? -5.367 4.027 5.281 1 97.38 218 THR B O 1
ATOM 4045 N N . ARG B 1 219 ? -4.246 2.605 3.955 1 96.69 219 ARG B N 1
ATOM 4046 C CA . ARG B 1 219 ? -3.305 3.645 3.551 1 96.69 219 ARG B CA 1
ATOM 4047 C C . ARG B 1 219 ? -4.004 4.727 2.734 1 96.69 219 ARG B C 1
ATOM 4049 O O . ARG B 1 219 ? -3.674 5.91 2.854 1 96.69 219 ARG B O 1
ATOM 4056 N N . THR B 1 220 ? -4.898 4.305 1.894 1 97.88 220 THR B N 1
ATOM 4057 C CA . THR B 1 220 ? -5.641 5.297 1.12 1 97.88 220 THR B CA 1
ATOM 4058 C C . THR B 1 220 ? -6.48 6.18 2.037 1 97.88 220 THR B C 1
ATOM 4060 O O . THR B 1 220 ? -6.453 7.406 1.922 1 97.88 220 THR B O 1
ATOM 4063 N N . PHE B 1 221 ? -7.184 5.574 2.988 1 98.44 221 PHE B N 1
ATOM 4064 C CA . PHE B 1 221 ? -8.055 6.297 3.91 1 98.44 221 PHE B CA 1
ATOM 4065 C C . PHE B 1 221 ? -7.242 7.242 4.785 1 98.44 221 PHE B C 1
ATOM 4067 O O . PHE B 1 221 ? -7.578 8.422 4.918 1 98.44 221 PHE B O 1
ATOM 4074 N N . TRP B 1 222 ? -6.156 6.766 5.32 1 98 222 TRP B N 1
ATOM 4075 C CA . TRP B 1 222 ? -5.32 7.574 6.199 1 98 222 TRP B CA 1
ATOM 4076 C C . TRP B 1 222 ? -4.637 8.695 5.422 1 98 222 TRP B C 1
ATOM 4078 O O . TRP B 1 222 ? -4.523 9.82 5.91 1 98 222 TRP B O 1
ATOM 4088 N N . THR B 1 223 ? -4.16 8.367 4.211 1 97.69 223 THR B N 1
ATOM 4089 C CA . THR B 1 223 ? -3.496 9.359 3.373 1 97.69 223 THR B CA 1
ATOM 4090 C C . THR B 1 223 ? -4.453 10.492 3.02 1 97.69 223 THR B C 1
ATOM 4092 O O . THR B 1 223 ? -4.098 11.672 3.125 1 97.69 223 THR B O 1
ATOM 4095 N N . TYR B 1 224 ? -5.668 10.156 2.664 1 98.12 224 TYR B N 1
ATOM 4096 C CA . TYR B 1 224 ? -6.648 11.18 2.318 1 98.12 224 TYR B CA 1
ATOM 4097 C C . TYR B 1 224 ? -6.887 12.125 3.49 1 98.12 224 TYR B C 1
ATOM 4099 O O . TYR B 1 224 ? -6.848 13.344 3.33 1 98.12 224 TYR B O 1
ATOM 4107 N N . HIS B 1 225 ? -7.117 11.617 4.625 1 97.19 225 HIS B N 1
ATOM 4108 C CA . HIS B 1 225 ? -7.469 12.422 5.785 1 97.19 225 HIS B CA 1
ATOM 4109 C C . HIS B 1 225 ? -6.277 13.242 6.27 1 97.19 225 HIS B C 1
ATOM 4111 O O . HIS B 1 225 ? -6.445 14.352 6.781 1 97.19 225 HIS B O 1
ATOM 4117 N N . SER B 1 226 ? -5.062 12.641 6.074 1 96.19 226 SER B N 1
ATOM 4118 C CA . SER B 1 226 ? -3.863 13.414 6.379 1 96.19 226 SER B CA 1
ATOM 4119 C C . SER B 1 226 ? -3.719 14.602 5.434 1 96.19 226 SER B C 1
ATOM 4121 O O . SER B 1 226 ? -3.434 15.719 5.871 1 96.19 226 SER B O 1
ATOM 4123 N N . LEU B 1 227 ? -3.928 14.383 4.203 1 96.88 227 LEU B N 1
ATOM 4124 C CA . LEU B 1 227 ? -3.854 15.445 3.211 1 96.88 227 LEU B CA 1
ATOM 4125 C C . LEU B 1 227 ? -4.93 16.5 3.457 1 96.88 227 LEU B C 1
ATOM 4127 O O . LEU B 1 227 ? -4.676 17.688 3.326 1 96.88 227 LEU B O 1
ATOM 4131 N N . ALA B 1 228 ? -6.141 16.031 3.818 1 96.25 228 ALA B N 1
ATOM 4132 C CA . ALA B 1 228 ? -7.23 16.953 4.129 1 96.25 228 ALA B CA 1
ATOM 4133 C C . ALA B 1 228 ? -6.859 17.875 5.285 1 96.25 228 ALA B C 1
ATOM 4135 O O . ALA B 1 228 ? -7.09 19.078 5.227 1 96.25 228 ALA B O 1
ATOM 4136 N N . SER B 1 229 ? -6.277 17.297 6.309 1 93.75 229 SER B N 1
ATOM 4137 C CA . SER B 1 229 ? -5.863 18.078 7.469 1 93.75 229 SER B CA 1
ATOM 4138 C C . SER B 1 229 ? -4.785 19.078 7.102 1 93.75 229 SER B C 1
ATOM 4140 O O . SER B 1 229 ? -4.855 20.25 7.496 1 93.75 229 SER B O 1
ATOM 4142 N N . THR B 1 230 ? -3.838 18.641 6.352 1 92.88 230 THR B N 1
ATOM 4143 C CA . THR B 1 230 ? -2.744 19.531 5.965 1 92.88 230 THR B CA 1
ATOM 4144 C C . THR B 1 230 ? -3.24 20.625 5.02 1 92.88 230 THR B C 1
ATOM 4146 O O . THR B 1 230 ? -2.717 21.734 5.023 1 92.88 230 THR B O 1
ATOM 4149 N N . PHE B 1 231 ? -4.191 20.281 4.211 1 95.12 231 PHE B N 1
ATOM 4150 C CA . PHE B 1 231 ? -4.824 21.281 3.354 1 95.12 231 PHE B CA 1
ATOM 4151 C C . PHE B 1 231 ? -5.41 22.422 4.184 1 95.12 231 PHE B C 1
ATOM 4153 O O . PHE B 1 231 ? -5.18 23.594 3.889 1 95.12 231 PHE B O 1
ATOM 4160 N N . HIS B 1 232 ? -6.066 22.125 5.188 1 93.25 232 HIS B N 1
ATOM 4161 C CA . HIS B 1 232 ? -6.711 23.125 6.035 1 93.25 232 HIS B CA 1
ATOM 4162 C C . HIS B 1 232 ? -5.684 23.906 6.832 1 93.25 232 HIS B C 1
ATOM 4164 O O . HIS B 1 232 ? -5.926 25.062 7.195 1 93.25 232 HIS B O 1
ATOM 4170 N N . ASP B 1 233 ? -4.527 23.312 7.008 1 90.38 233 ASP B N 1
ATOM 4171 C CA . ASP B 1 233 ? -3.438 24 7.691 1 90.38 233 ASP B CA 1
ATOM 4172 C C . ASP B 1 233 ? -2.646 24.875 6.719 1 90.38 233 ASP B C 1
ATOM 4174 O O . ASP B 1 233 ? -1.745 25.609 7.129 1 90.38 233 ASP B O 1
ATOM 4178 N N . GLY B 1 234 ? -2.887 24.734 5.453 1 89.94 234 GLY B N 1
ATOM 4179 C CA . GLY B 1 234 ? -2.207 25.531 4.449 1 89.94 234 GLY B CA 1
ATOM 4180 C C . GLY B 1 234 ? -0.853 24.969 4.055 1 89.94 234 GLY B C 1
ATOM 4181 O O . GLY B 1 234 ? -0.017 25.688 3.502 1 89.94 234 GLY B O 1
ATOM 4182 N N . ASN B 1 235 ? -0.545 23.672 4.359 1 88.94 235 ASN B N 1
ATOM 4183 C CA . ASN B 1 235 ? 0.779 23.094 4.152 1 88.94 235 ASN B CA 1
ATOM 4184 C C . ASN B 1 235 ? 0.714 21.844 3.291 1 88.94 235 ASN B C 1
ATOM 4186 O O . ASN B 1 235 ? 1.551 20.938 3.43 1 88.94 235 ASN B O 1
ATOM 4190 N N . ILE B 1 236 ? -0.278 21.734 2.43 1 91.56 236 ILE B N 1
ATOM 4191 C CA . ILE B 1 236 ? -0.487 20.5 1.679 1 91.56 236 ILE B CA 1
ATOM 4192 C C . ILE B 1 236 ? 0.654 20.312 0.684 1 91.56 236 ILE B C 1
ATOM 4194 O O . ILE B 1 236 ? 1.062 19.172 0.415 1 91.56 236 ILE B O 1
ATOM 4198 N N . GLU B 1 237 ? 1.243 21.359 0.162 1 87.56 237 GLU B N 1
ATOM 4199 C CA . GLU B 1 237 ? 2.297 21.25 -0.842 1 87.56 237 GLU B CA 1
ATOM 4200 C C . GLU B 1 237 ? 3.592 20.719 -0.229 1 87.56 237 GLU B C 1
ATOM 4202 O O . GLU B 1 237 ? 4.395 20.078 -0.912 1 87.56 237 GLU B O 1
ATOM 4207 N N . LYS B 1 238 ? 3.734 20.922 1.071 1 87.12 238 LYS B N 1
ATOM 4208 C CA . LYS B 1 238 ? 4.949 20.484 1.758 1 87.12 238 LYS B CA 1
ATOM 4209 C C . LYS B 1 238 ? 4.828 19.047 2.236 1 87.12 238 LYS B C 1
ATOM 4211 O O . LYS B 1 238 ? 5.828 18.422 2.59 1 87.12 238 LYS B O 1
ATOM 4216 N N . ASN B 1 239 ? 3.615 18.609 2.25 1 92.31 239 ASN B N 1
ATOM 4217 C CA . ASN B 1 239 ? 3.379 17.219 2.629 1 92.31 239 ASN B CA 1
ATOM 4218 C C . ASN B 1 239 ? 3.816 16.266 1.528 1 92.31 239 ASN B C 1
ATOM 4220 O O . ASN B 1 239 ? 3.312 16.328 0.406 1 92.31 239 ASN B O 1
ATOM 4224 N N . MET B 1 240 ? 4.734 15.375 1.806 1 93.94 240 MET B N 1
ATOM 4225 C CA . MET B 1 240 ? 5.273 14.461 0.8 1 93.94 240 MET B CA 1
ATOM 4226 C C . MET B 1 240 ? 4.172 13.578 0.226 1 93.94 240 MET B C 1
ATOM 4228 O O . MET B 1 240 ? 4.301 13.062 -0.885 1 93.94 240 MET B O 1
ATOM 4232 N N . LEU B 1 241 ? 3.084 13.414 0.949 1 95.62 241 LEU B N 1
ATOM 4233 C CA . LEU B 1 241 ? 1.948 12.633 0.465 1 95.62 241 LEU B CA 1
ATOM 4234 C C . LEU B 1 241 ? 1.33 13.289 -0.767 1 95.62 241 LEU B C 1
ATOM 4236 O O . LEU B 1 241 ? 0.581 12.641 -1.505 1 95.62 241 LEU B O 1
ATOM 4240 N N . SER B 1 242 ? 1.663 14.555 -0.958 1 95.44 242 SER B N 1
ATOM 4241 C CA . SER B 1 242 ? 1.101 15.289 -2.084 1 95.44 242 SER B CA 1
ATOM 4242 C C . SER B 1 242 ? 1.659 14.781 -3.41 1 95.44 242 SER B C 1
ATOM 4244 O O . SER B 1 242 ? 1.141 15.117 -4.477 1 95.44 242 SER B O 1
ATOM 4246 N N . GLN B 1 243 ? 2.627 13.945 -3.336 1 93.12 243 GLN B N 1
ATOM 4247 C CA . GLN B 1 243 ? 3.199 13.352 -4.543 1 93.12 243 GLN B CA 1
ATOM 4248 C C . GLN B 1 243 ? 2.305 12.25 -5.09 1 93.12 243 GLN B C 1
ATOM 4250 O O . GLN B 1 243 ? 2.52 11.766 -6.203 1 93.12 243 GLN B O 1
ATOM 4255 N N . THR B 1 244 ? 1.299 11.852 -4.285 1 94.19 244 THR B N 1
ATOM 4256 C CA . THR B 1 244 ? 0.324 10.906 -4.816 1 94.19 244 THR B CA 1
ATOM 4257 C C . THR B 1 244 ? -0.445 11.516 -5.98 1 94.19 244 THR B C 1
ATOM 4259 O O . THR B 1 244 ? -0.773 12.703 -5.961 1 94.19 244 THR B O 1
ATOM 4262 N N . CYS B 1 245 ? -0.816 10.727 -6.914 1 92.5 245 CYS B N 1
ATOM 4263 C CA . CYS B 1 245 ? -1.354 11.227 -8.172 1 92.5 245 CYS B CA 1
ATOM 4264 C C . CYS B 1 245 ? -2.734 11.836 -7.977 1 92.5 245 CYS B C 1
ATOM 4266 O O . CYS B 1 245 ? -3.164 12.68 -8.766 1 92.5 245 CYS B O 1
ATOM 4268 N N . TRP B 1 246 ? -3.42 11.484 -6.91 1 95.88 246 TRP B N 1
ATOM 4269 C CA . TRP B 1 246 ? -4.785 11.969 -6.727 1 95.88 246 TRP B CA 1
ATOM 4270 C C . TRP B 1 246 ? -4.84 13.078 -5.684 1 95.88 246 TRP B C 1
ATOM 4272 O O . TRP B 1 246 ? -5.922 13.547 -5.32 1 95.88 246 TRP B O 1
ATOM 4282 N N . SER B 1 247 ? -3.719 13.664 -5.234 1 95.12 247 SER B N 1
ATOM 4283 C CA . SER B 1 247 ? -3.658 14.68 -4.195 1 95.12 247 SER B CA 1
ATOM 4284 C C . SER B 1 247 ? -4.32 15.977 -4.648 1 95.12 247 SER B C 1
ATOM 4286 O O . SER B 1 247 ? -4.949 16.672 -3.848 1 95.12 247 SER B O 1
ATOM 4288 N N . PRO B 1 248 ? -4.195 16.328 -6.004 1 95.44 248 PRO B N 1
ATOM 4289 C CA . PRO B 1 248 ? -4.863 17.562 -6.426 1 95.44 248 PRO B CA 1
ATOM 4290 C C . PRO B 1 248 ? -6.379 17.516 -6.25 1 95.44 248 PRO B C 1
ATOM 4292 O O . PRO B 1 248 ? -7.02 18.547 -6.031 1 95.44 248 PRO B O 1
ATOM 4295 N N . LEU B 1 249 ? -6.965 16.359 -6.262 1 97.31 249 LEU B N 1
ATOM 4296 C CA . LEU B 1 249 ? -8.406 16.203 -6.113 1 97.31 249 LEU B CA 1
ATOM 4297 C C . LEU B 1 249 ? -8.836 16.422 -4.668 1 97.31 249 LEU B C 1
ATOM 4299 O O . LEU B 1 249 ? -9.992 16.766 -4.402 1 97.31 249 LEU B O 1
ATOM 4303 N N . VAL B 1 250 ? -7.902 16.25 -3.756 1 97.5 250 VAL B N 1
ATOM 4304 C CA . VAL B 1 250 ? -8.203 16.484 -2.35 1 97.5 250 VAL B CA 1
ATOM 4305 C C . VAL B 1 250 ? -8.492 17.969 -2.127 1 97.5 250 VAL B C 1
ATOM 4307 O O . VAL B 1 250 ? -9.414 18.328 -1.379 1 97.5 250 VAL B O 1
ATOM 4310 N N . LYS B 1 251 ? -7.762 18.828 -2.824 1 95.88 251 LYS B N 1
ATOM 4311 C CA . LYS B 1 251 ? -7.992 20.266 -2.717 1 95.88 251 LYS B CA 1
ATOM 4312 C C . LYS B 1 251 ? -9.398 20.625 -3.186 1 95.88 251 LYS B C 1
ATOM 4314 O O . LYS B 1 251 ? -10.086 21.422 -2.541 1 95.88 251 LYS B O 1
ATOM 4319 N N . TYR B 1 252 ? -9.75 20.016 -4.266 1 96.75 252 TYR B N 1
ATOM 4320 C CA . TYR B 1 252 ? -11.078 20.25 -4.805 1 96.75 252 TYR B CA 1
ATOM 4321 C C . TYR B 1 252 ? -12.156 19.75 -3.844 1 96.75 252 TYR B C 1
ATOM 4323 O O . TYR B 1 252 ? -13.156 20.438 -3.613 1 96.75 252 TYR B O 1
ATOM 4331 N N . LEU B 1 253 ? -11.992 18.625 -3.201 1 97.69 253 LEU B N 1
ATOM 4332 C CA . LEU B 1 253 ? -13 18 -2.354 1 97.69 253 LEU B CA 1
ATOM 4333 C C . LEU B 1 253 ? -13.086 18.703 -1.001 1 97.69 253 LEU B C 1
ATOM 4335 O O . LEU B 1 253 ? -14.148 18.719 -0.374 1 97.69 253 LEU B O 1
ATOM 4339 N N . GLU B 1 254 ? -12 19.359 -0.591 1 96.75 254 GLU B N 1
ATOM 4340 C CA . GLU B 1 254 ? -11.945 19.922 0.752 1 96.75 254 GLU B CA 1
ATOM 4341 C C . GLU B 1 254 ? -12.117 21.438 0.717 1 96.75 254 GLU B C 1
ATOM 4343 O O . GLU B 1 254 ? -12.18 22.094 1.765 1 96.75 254 GLU B O 1
ATOM 4348 N N . ALA B 1 255 ? -12.281 22.031 -0.42 1 95 255 ALA B N 1
ATOM 4349 C CA . ALA B 1 255 ? -12.266 23.484 -0.618 1 95 255 ALA B CA 1
ATOM 4350 C C . ALA B 1 255 ? -13.297 24.172 0.268 1 95 255 ALA B C 1
ATOM 4352 O O . ALA B 1 255 ? -13.039 25.25 0.815 1 95 255 ALA B O 1
ATOM 4353 N N . ASP B 1 256 ? -14.461 23.562 0.467 1 94.56 256 ASP B N 1
ATOM 4354 C CA . ASP B 1 256 ? -15.531 24.219 1.208 1 94.56 256 ASP B CA 1
ATOM 4355 C C . ASP B 1 256 ? -15.773 23.531 2.549 1 94.56 256 ASP B C 1
ATOM 4357 O O . ASP B 1 256 ? -16.766 23.812 3.23 1 94.56 256 ASP B O 1
ATOM 4361 N N . ALA B 1 257 ? -14.93 22.625 2.9 1 94.81 257 ALA B N 1
ATOM 4362 C CA . ALA B 1 257 ? -15.086 21.938 4.172 1 94.81 257 ALA B CA 1
ATOM 4363 C C . ALA B 1 257 ? -14.547 22.766 5.328 1 94.81 257 ALA B C 1
ATOM 4365 O O . ALA B 1 257 ? -13.531 23.453 5.184 1 94.81 257 ALA B O 1
ATOM 4366 N N . PRO B 1 258 ? -15.242 22.719 6.43 1 92.06 258 PRO B N 1
ATOM 4367 C CA . PRO B 1 258 ? -14.703 23.406 7.605 1 92.06 258 PRO B CA 1
ATOM 4368 C C . PRO B 1 258 ? -13.391 22.797 8.094 1 92.06 258 PRO B C 1
ATOM 4370 O O . PRO B 1 258 ? -13.133 21.609 7.863 1 92.06 258 PRO B O 1
ATOM 4373 N N . PRO B 1 259 ? -12.578 23.594 8.688 1 90.06 259 PRO B N 1
ATOM 4374 C CA . PRO B 1 259 ? -11.352 23.047 9.266 1 90.06 259 PRO B CA 1
ATOM 4375 C C . PRO B 1 259 ? -11.617 22.031 10.367 1 90.06 259 PRO B C 1
ATOM 4377 O O . PRO B 1 259 ? -12.734 21.969 10.898 1 90.06 259 PRO B O 1
ATOM 4380 N N . PRO B 1 260 ? -10.602 21.266 10.641 1 85.75 260 PRO B N 1
ATOM 4381 C CA . PRO B 1 260 ? -10.781 20.141 11.555 1 85.75 260 PRO B CA 1
ATOM 4382 C C . PRO B 1 260 ? -11.289 20.578 12.93 1 85.75 260 PRO B C 1
ATOM 4384 O O . PRO B 1 260 ? -12.07 19.859 13.562 1 85.75 260 PRO B O 1
ATOM 4387 N N . HIS B 1 261 ? -10.898 21.672 13.375 1 84.69 261 HIS B N 1
ATOM 4388 C CA . HIS B 1 261 ? -11.297 22.094 14.711 1 84.69 261 HIS B CA 1
ATOM 4389 C C . HIS B 1 261 ? -12.773 22.5 14.742 1 84.69 261 HIS B C 1
ATOM 4391 O O . HIS B 1 261 ? -13.383 22.531 15.812 1 84.69 261 HIS B O 1
ATOM 4397 N N . LEU B 1 262 ? -13.398 22.75 13.594 1 87.56 262 LEU B N 1
ATOM 4398 C CA . LEU B 1 262 ? -14.805 23.125 13.5 1 87.56 262 LEU B CA 1
ATOM 4399 C C . LEU B 1 262 ? -15.633 21.969 12.961 1 87.56 262 LEU B C 1
ATOM 4401 O O . LEU B 1 262 ? -16.859 22.078 12.844 1 87.56 262 LEU B O 1
ATOM 4405 N N . PHE B 1 263 ? -14.961 20.922 12.602 1 89.06 263 PHE B N 1
ATOM 4406 C CA . PHE B 1 263 ? -15.633 19.75 12.07 1 89.06 263 PHE B CA 1
ATOM 4407 C C . PHE B 1 263 ? -15.93 18.75 13.18 1 89.06 263 PHE B C 1
ATOM 4409 O O . PHE B 1 263 ? -15.133 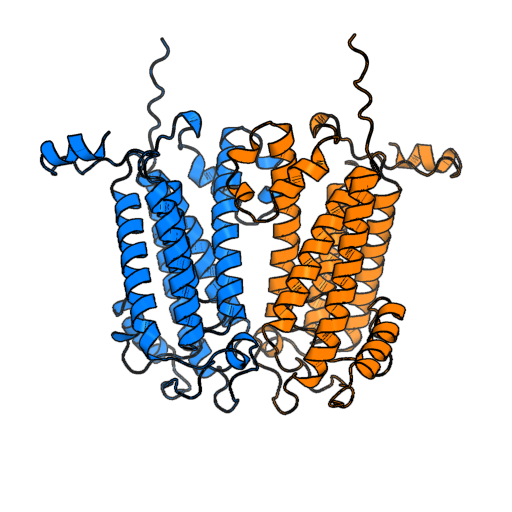17.828 13.43 1 89.06 263 PHE B O 1
ATOM 4416 N N . LEU B 1 264 ? -17.078 18.844 13.781 1 87.56 264 LEU B N 1
ATOM 4417 C CA . LEU B 1 264 ? -17.469 17.969 14.875 1 87.56 264 LEU B CA 1
ATOM 4418 C C . LEU B 1 264 ? -18.281 16.781 14.367 1 87.56 264 LEU B C 1
ATOM 4420 O O . LEU B 1 264 ? -19.109 16.938 13.461 1 87.56 264 LEU B O 1
ATOM 4424 N N . ASN B 1 265 ? -17.984 15.656 14.93 1 91.81 265 ASN B N 1
ATOM 4425 C CA . ASN B 1 265 ? -18.766 14.469 14.602 1 91.81 265 ASN B CA 1
ATOM 4426 C C . ASN B 1 265 ? -20.078 14.422 15.391 1 91.81 265 ASN B C 1
ATOM 4428 O O . ASN B 1 265 ? -20.078 14.023 16.562 1 91.81 265 ASN B O 1
ATOM 4432 N N . VAL B 1 266 ? -21.141 14.82 14.812 1 90.75 266 VAL B N 1
ATOM 4433 C CA . VAL B 1 266 ? -22.484 14.781 15.391 1 90.75 266 VAL B CA 1
ATOM 4434 C C . VAL B 1 266 ? -23.438 14.086 14.43 1 90.75 266 VAL B C 1
ATOM 4436 O O . VAL B 1 266 ? -23.438 14.367 13.227 1 90.75 266 VAL B O 1
ATOM 4439 N N . LEU B 1 267 ? -24.141 13.141 14.969 1 88.62 267 LEU B N 1
ATOM 4440 C CA . LEU B 1 267 ? -25.141 12.445 14.156 1 88.62 267 LEU B CA 1
ATOM 4441 C C . LEU B 1 267 ? -26.516 13.07 14.352 1 88.62 267 LEU B C 1
ATOM 4443 O O . LEU B 1 267 ? -26.938 13.328 15.484 1 88.62 267 LEU B O 1
ATOM 4447 N N . GLU B 1 268 ? -27.031 13.609 13.289 1 83 268 GLU B N 1
ATOM 4448 C CA . GLU B 1 268 ? -28.344 14.242 13.359 1 83 268 GLU B CA 1
ATOM 4449 C C . GLU B 1 268 ? -29.422 13.336 12.781 1 83 268 GLU B C 1
ATOM 4451 O O . GLU B 1 268 ? -29.234 12.727 11.727 1 83 268 GLU B O 1
ATOM 4456 N N . TRP B 1 269 ? -30.172 12.797 13.758 1 62.69 269 TRP B N 1
ATOM 4457 C CA . TRP B 1 269 ? -31.312 12.039 13.258 1 62.69 269 TRP B CA 1
ATOM 4458 C C . TRP B 1 269 ? -32.156 12.898 12.32 1 62.69 269 TRP B C 1
ATOM 4460 O O . TRP B 1 269 ? -32.281 14.109 12.516 1 62.69 269 TRP B O 1
ATOM 4470 N N . PRO B 1 270 ? -32.562 12.383 11.18 1 55.69 270 PRO B N 1
ATOM 4471 C CA . PRO B 1 270 ? -33.406 13.164 10.297 1 55.69 270 PRO B CA 1
ATOM 4472 C C . PRO B 1 270 ? -34.594 13.805 11.039 1 55.69 270 PRO B C 1
ATOM 4474 O O . PRO B 1 270 ? -35.031 13.297 12.07 1 55.69 270 PRO B O 1
ATOM 4477 N N . SER B 1 271 ? -34.812 15.102 10.852 1 49.09 271 SER B N 1
ATOM 4478 C CA . SER B 1 271 ? -35.875 15.867 11.477 1 49.09 271 SER B CA 1
ATOM 4479 C C . SER B 1 271 ? -37.125 15.016 11.664 1 49.09 271 SER B C 1
ATOM 4481 O O . SER B 1 271 ? -37.969 15.297 12.539 1 49.09 271 SER B O 1
ATOM 4483 N N . SER B 1 272 ? -37.438 14.102 10.797 1 46.91 272 SER B N 1
ATOM 4484 C CA . SER B 1 272 ? -38.688 13.359 10.938 1 46.91 272 SER B CA 1
ATOM 4485 C C . SER B 1 272 ? -38.562 12.328 12.062 1 46.91 272 SER B C 1
ATOM 4487 O O . SER B 1 272 ? -39.531 11.602 12.336 1 46.91 272 SER B O 1
ATOM 4489 N N . CYS B 1 273 ? -37.438 12.047 12.516 1 49.44 273 CYS B N 1
ATOM 4490 C CA . CYS B 1 273 ? -37.344 11.102 13.625 1 49.44 273 CYS B CA 1
ATOM 4491 C C . CYS B 1 273 ? -37.75 11.75 14.938 1 49.44 273 CYS B C 1
ATOM 4493 O O . CYS B 1 273 ? -37.406 12.906 15.203 1 49.44 273 CYS B O 1
ATOM 4495 N N . PRO B 1 274 ? -38.656 11.094 15.797 1 48.62 274 PRO B N 1
ATOM 4496 C CA . PRO B 1 274 ? -39.25 11.656 17.016 1 48.62 274 PRO B CA 1
ATOM 4497 C C . PRO B 1 274 ? -38.188 12.195 17.984 1 48.62 274 PRO B C 1
ATOM 4499 O O . PRO B 1 274 ? -37.094 11.68 18.031 1 48.62 274 PRO B O 1
ATOM 4502 N N . GLN B 1 275 ? -38.375 13.344 18.594 1 47.72 275 GLN B N 1
ATOM 4503 C CA . GLN B 1 275 ? -37.594 14.164 19.531 1 47.72 275 GLN B CA 1
ATOM 4504 C C . GLN B 1 275 ? -36.906 13.289 20.578 1 47.72 275 GLN B C 1
ATOM 4506 O O . GLN B 1 275 ? -35.844 13.641 21.078 1 47.72 275 GLN B O 1
ATOM 4511 N N . LYS B 1 276 ? -37.531 12.258 20.969 1 48.62 276 LYS B N 1
ATOM 4512 C CA . LYS B 1 276 ? -37.062 11.438 22.078 1 48.62 276 LYS B CA 1
ATOM 4513 C C . LYS B 1 276 ? -35.781 10.727 21.734 1 48.62 276 LYS B C 1
ATOM 4515 O O . LYS B 1 276 ? -34.875 10.578 22.594 1 48.62 276 LYS B O 1
ATOM 4520 N N . ILE B 1 277 ? -35.688 10.164 20.641 1 47.25 277 ILE B N 1
ATOM 4521 C CA . ILE B 1 277 ? -34.5 9.43 20.25 1 47.25 277 ILE B CA 1
ATOM 4522 C C . ILE B 1 277 ? -33.344 10.406 19.953 1 47.25 277 ILE B C 1
ATOM 4524 O O . ILE B 1 277 ? -32.188 10.07 20.109 1 47.25 277 ILE B O 1
ATOM 4528 N N . ARG B 1 278 ? -33.625 11.594 19.484 1 48.44 278 ARG B N 1
ATOM 4529 C CA . ARG B 1 278 ? -32.656 12.648 19.188 1 48.44 278 ARG B CA 1
ATOM 4530 C C . ARG B 1 278 ? -31.922 13.07 20.438 1 48.44 278 ARG B C 1
ATOM 4532 O O . ARG B 1 278 ? -30.719 13.336 20.391 1 48.44 278 ARG B O 1
ATOM 4539 N N . ARG B 1 279 ? -32.594 13.289 21.594 1 48.53 279 ARG B N 1
ATOM 4540 C CA . ARG B 1 279 ? -32.031 13.711 22.859 1 48.53 279 ARG B CA 1
ATOM 4541 C C . ARG B 1 279 ? -31.047 12.664 23.391 1 48.53 279 ARG B C 1
ATOM 4543 O O . ARG B 1 279 ? -30.062 13.008 24.062 1 48.53 279 ARG B O 1
ATOM 4550 N N . LYS B 1 280 ? -31.328 11.406 23.234 1 46.91 280 LYS B N 1
ATOM 4551 C CA . LYS B 1 280 ? -30.516 10.344 23.844 1 46.91 280 LYS B CA 1
ATOM 4552 C C . LYS B 1 280 ? -29.219 10.141 23.078 1 46.91 280 LYS B C 1
ATOM 4554 O O . LYS B 1 280 ? -28.203 9.727 23.656 1 46.91 280 LYS B O 1
ATOM 4559 N N . LEU B 1 281 ? -29.203 10.312 21.766 1 43.34 281 LEU B N 1
ATOM 4560 C CA . LEU B 1 281 ? -27.984 10.094 20.984 1 43.34 281 LEU B CA 1
ATOM 4561 C C . LEU B 1 281 ? -27.172 11.383 20.859 1 43.34 281 LEU B C 1
ATOM 4563 O O . LEU B 1 281 ? -26.016 11.352 20.469 1 43.34 281 LEU B O 1
ATOM 4567 N N . ALA B 1 282 ? -27.75 12.633 20.984 1 41.22 282 ALA B N 1
ATOM 4568 C CA . ALA B 1 282 ? -27.047 13.914 20.984 1 41.22 282 ALA B CA 1
ATOM 4569 C C . ALA B 1 282 ? -26.172 14.055 22.219 1 41.22 282 ALA B C 1
ATOM 4571 O O . ALA B 1 282 ? -25.484 15.062 22.391 1 41.22 282 ALA B O 1
ATOM 4572 N N . PHE B 1 283 ? -26.219 13.211 23.344 1 38 283 PHE B N 1
ATOM 4573 C CA . PHE B 1 283 ? -25.344 13.469 24.484 1 38 283 PHE B CA 1
ATOM 4574 C C . PHE B 1 283 ? -23.938 12.93 24.234 1 38 283 PHE B C 1
ATOM 4576 O O . PHE B 1 283 ? -23.781 11.844 23.672 1 38 283 PHE B O 1
#

Sequence (566 aa):
MDLPKTYEVRRMPAFLTVIFVILAAVLNEVVLAWVHDHVPRSVPPLPDTFFRIFPEITWVMIIAEYIMLLLTLSGIAVLFLHQHRWIVIRRVMFCTGLCYTFRAFCIFLFQVPVPSVHTYCAPQVNSSASIIFDRMMGIFWSAGIEQLRPRTLCGDLIVSGHTITIFISAMTVKAYVPRKLVIIGFIYQSLAFVAILCILLARKHYSIDVLAAYMITTRTFWTYHSLASTFHDGNIEKNMLSQTCWSPLVKYLEADAPPPHLFLNVLEWPSSCPQKIRRKLAFMDLPKTYEVRRMPAFLTVIFVILAAVLNEVVLAWVHDHVPRSVPPLPDTFFRIFPEITWVMIIAEYIMLLLTLSGIAVLFLHQHRWIVIRRVMFCTGLCYTFRAFCIFLFQVPVPSVHTYCAPQVNSSASIIFDRMMGIFWSAGIEQLRPRTLCGDLIVSGHTITIFISAMTVKAYVPRKLVIIGFIYQSLAFVAILCILLARKHYSIDVLAAYMITTRTFWTYHSLASTFHDGNIEKNMLSQTCWSPLVKYLEADAPPPHLFLNVLEWPSSCPQKIRRKLAF